Protein 8BRS (pdb70)

Sequence (719 aa):
QKKVENVTIIRDSYGVPHLYAKNKKDLYKAYGYVMAQQDRLFQLEMFRRGNEGTVSEIFGEEYVTKDEQSRRDGYSDQEIQTMLNGLDRRETKQLIEQFAEGITAYVNEAVKAPDQKLSKEFHDYGFLPRKWKATDVVRLYMVSMTYFMDNHQELKNAEILARLERTYGKEKAVKMFDDLVWKNDLEAPTSIQPDDQSNAMIIGAKKSKSGNALLFSGPQVGFVAPGFLLYEVGLHSPGFDMEGSSGFIGYPFIMFGANQHLALTATAGYYGNVTDIFEEKLNPANSTQYFYKGKWRNMEKRTETFIVRGKSKKIEETFFHTVHGPVISLDAAANVAYSKSWSFRGTEAKKSIQAYMKANWAKKNVVKEFQQAASEFTMSLNWYYADKKGNIAYYHVGKYPIRSNQIDDRFPTPGTGEYEWKGFQSFAKNPQAINPKKGYVVNWNNKPSSKYWRNGEYSIVWGKDNRVQQFINGIEARGKVDLKDLNEINYTASFAQLRTHYFKPLLIKTLEKYQSENKEYAYLVEQLRKWNNLKEDKNHDGYYDAGVAAFFDEEWWNNTHDKLFNDSLGIVSDLTREITDHRMGATLAYKVLSGEPTNYQWKSAAAAELIILESTDEALAKLHKEKGEEADKWRRAPIKTMMTFGAKSLIAIPHGYGSKTEIIEMNRGSENHYIEMTPKQPEGFNNVTPPGQIGFIHKDGTLSEHYEDQLSLYANWKFKPFLFDKKDVKRA

B-factor: mean 25.04, std 12.39, range [11.01, 102.49]

Secondary structure (DSSP, 8-state):
-EEETTEEEEE-TT--EEEE-SSHHHHHHHHHHHHHHHHHHHHHHHHHHHHT-THHHH-GGGHHHHHHHHHHS--HHHHHHHHHTS-HHHHHHHHHHHHHHHHHHHHHHHSHHHHS-HHHHHHT--PPP--HHHHHHHHHHHHGGGT---HHHHHHHHHHHHHHHH-HHHHHHHHHHHS-S--TTS-BSS-GGG-/-EEEEE-GGGBTTSS-EEEEE-----BSS-SEEEEEEEETTEEEEEEEETT-SS-SEEEESSEEEEEEE---S-EEEEEEEEETTEEEEEEETTEEEEPEEEEEEEEEE--EEEEEEEEEEETTEEEEEEEGGGTEEEEEEETTTT-HHHHHHHHHHHHH--SHHHHHHHHHH--S-EEEEEEETTS-EEEEEES--B---TTS-TTSPEE-SSTT----B--GGGS-EEES-TTSEEEESS-BSSTT---GGGGGGSSSS-TTHHHHHHHHT-SSB-HHHHHHHHHHHHHB-TTHHHHHHHHHHHHHTTTTT-HHHHHHHHHHHH--SB---TT-SSB-S-THHHHHHHHHHHHHHHHHHHHHGGGHHHHHHHHTBTTB-HHHHHHHHT---SS----HHHHHHHHHHHHHHHHHHHHHHT-SSGGGGPPBPPEE--BSB-TTSSB-S------EE--SS-SSEEEEEE-SSSEEEEEE-SS-S---B-TTSPBPTTSSTTHHHHHTT--EE---SHHHHHH-

InterPro domains:
  IPR002692 Penicillin/GL-7-ACA/AHL/aculeacin-A acylase [PF01804] (32-792)
  IPR002692 Penicillin/GL-7-ACA/AHL/aculeacin-A acylase [PTHR34218] (14-794)
  IPR014395 Penicillin/GL-7-ACA/AHL acylase [PIRSF001227] (22-800)
  IPR023343 Penicillin amidase type, domain 1 [G3DSA:1.10.439.10] (28-175)
  IPR029055 Nucleophile aminohydrolases, N-terminal [G3DSA:3.60.20.10] (268-782)
  IPR029055 Nucleophile aminohydrolases, N-terminal [SSF56235] (32-798)
  IPR043146 Penicillin amidase type, N-terminal domain, B-knob [G3DSA:2.30.120.10] (340-416)
  IPR043147 Penicillin amidase type, A-knob [G3DSA:1.10.1400.10] (561-705)

Organism: NCBI:txid1679168

Radius of gyration: 26.46 Å; Cα contacts (8 Å, |Δi|>4): 1588; chains: 2; bounding box: 67×67×78 Å

Solvent-accessible surface area: 27872 Å² total; per-residue (Å²): 149,57,78,52,98,81,3,37,9,10,75,13,76,56,2,2,0,2,0,31,13,155,65,48,90,32,0,0,68,5,2,0,22,0,1,0,57,5,7,12,7,2,0,0,0,0,3,27,3,20,35,1,23,0,1,48,8,44,8,139,129,16,16,105,57,1,30,76,22,38,39,10,17,23,58,66,125,90,0,58,85,16,0,86,46,14,79,191,82,3,54,52,0,0,69,34,0,3,81,0,0,14,34,14,3,43,48,0,65,170,37,48,76,113,70,2,9,53,3,3,52,76,57,62,29,117,10,79,122,12,98,9,4,0,0,0,14,0,0,8,23,0,1,18,120,24,8,38,44,56,6,3,35,80,0,32,80,0,49,57,42,0,78,184,77,58,32,149,146,63,0,62,104,0,2,38,10,1,0,33,125,43,9,95,96,7,21,42,2,2,45,76,103,27,101,14,0,0,0,0,0,6,37,183,30,1,115,65,38,25,0,1,0,0,0,0,3,44,3,38,48,4,0,8,3,2,3,2,13,0,0,0,10,8,94,75,6,40,0,8,1,0,2,10,1,0,1,0,0,0,3,2,0,0,4,77,59,0,0,3,2,4,3,7,0,45,11,9,1,2,5,1,3,67,0,37,16,23,112,97,57,79,54,37,9,74,33,119,61,132,102,91,110,21,134,161,73,94,35,71,1,78,9,86,90,131,79,55,78,67,73,73,58,15,58,47,12,83,18,8,0,14,21,43,127,55,79,104,55,72,15,0,32,0,2,11,14,5,0,69,30,34,1,0,80,0,0,13,0,2,0,57,0,1,58,3,117,52,27,173,70,0,56,91,0,0,30,40,1,3,0,1,8,0,2,0,0,0,7,58,180,15,37,2,0,0,0,0,0,4,68,7,10,73,58,23,150,134,36,56,26,10,32,18,7,49,0,33,8,114,54,29,53,154,44,88,30,60,31,75,114,1,4,22,3,83,73,6,101,80,16,25,0,7,0,0,2,1,3,0,15,73,142,38,85,3,1,4,51,5,14,3,6,2,26,11,5,14,0,30,16,0,29,58,11,0,120,86,70,55,115,0,37,16,133,18,0,30,81,2,1,58,50,0,5,15,13,22,29,20,3,58,54,0,18,74,17,0,8,100,2,0,65,115,87,66,120,163,44,141,72,13,28,62,0,11,87,21,0,142,150,13,84,43,15,34,7,14,131,96,135,68,26,104,10,33,26,4,3,2,14,0,0,29,76,0,10,70,33,0,5,46,49,1,6,79,107,14,2,30,97,0,36,95,20,1,101,73,11,5,47,10,142,4,10,1,8,10,0,19,41,8,11,34,58,46,124,27,76,46,133,19,53,72,78,70,33,2,27,120,17,3,27,89,0,0,66,76,3,5,60,121,11,52,182,110,100,19,110,87,2,96,109,1,80,31,90,41,95,59,36,49,2,24,34,101,10,40,7,44,0,14,0,5,82,8,17,194,64,116,14,26,90,10,49,1,0,3,0,0,0,0,0,36,1,20,103,136,19,2,73,20,54,1,0,7,5,1,5,4,29,5,44,9,36,94,105,31,85,91,26,147,28,8,55,52,0,7,78,27,2,22,64,42,125,40,10,89,18,24,23,35,84,135,59,1,97,200,36

Nearest PDB structures (foldseek):
  8brs-assembly1_A  TM=1.005E+00  e=9.031E-30  Bacillus sp. FJAT-27231
  8brt-assembly1_A  TM=1.005E+00  e=3.861E-29  Bacillus sp. FJAT-27231
  6nvy-assembly2_C  TM=9.938E-01  e=2.361E-24  Bacillus thermotolerans
  6nvw-assembly1_A  TM=9.749E-01  e=5.533E-24  Priestia megaterium
  1pnk-assembly1_A  TM=9.391E-01  e=2.654E-15  Escherichia coli

Foldseek 3Di:
DDQDPNWDWDQDPVRDTDIHHPDLLVVLLQVLQSCLQVQVVVLQCLLCQLCLNNCVQVNDVCNVSSVVSVVPHDDLVVLVVVLVPDPPVVSSSLQSSLNSNQVLLVVCVVPVVPRPDPSCVVSPHGGDRGGSSSVVSSVCSPPVVVVDDDVVVVLVVQLVVCCVPPNNVVSVVVSCVVDNPDDPPPDDPDDPVVD/DKKKWFFLQQAPVSFIKIKEFEAFDFAFVGQKFWDWDDDVLATWTAIDGPPAPFHAATDIFWKGKHKYFQLAAFKAKAKFQADPVDLQWTAAPHDTDGWDKDKDWDWDVPVIDIDIDMWTADPQATFDDDPVVRNITMGMHGQCVPPVVQQSVLRVQCSSDRDDVSNVVSQQRHAHFMKMWMGTLVRKIKIWGGHFAFAWDPPDQLLDHHHRNYPIDTDGTDGSVPTQMDMCDPVRMDIDDNEHRDDPRDHHNRCLQHAPQFLSVLVVVQSVVDGRDALVSVLVSQQCSFFAPSCCPLVLVLLLVLLVVCCVPPVLSVVLNVLSVPDPRGQDDPVPPQWGQRLSVLLVVQLVVQLLCLQPCVPCVVVCVPPVCRCVPPGGRRVSSCQQVVHDDPDNSDDVVRSSVSSVVSNVVSCVVCCVPFRSDSRSNTGGFDWDFNAQATPVGDGDAGGDDDIAGRTPTGQKMWMWTRHNRGIWGWIAHPQFNDNDADPVGRDDPRRGVRVVCVRVVHTGIDDGDVVRVVVD

Structure (mmCIF, N/CA/C/O backbone):
data_8BRS
#
_entry.id   8BRS
#
_cell.length_a   61.322
_cell.length_b   101.627
_cell.length_c   139.435
_cell.angle_alpha   90.00
_cell.angle_beta   90.00
_cell.angle_gamma   90.00
#
_symmetry.space_group_name_H-M   'P 21 21 21'
#
loop_
_entity.id
_entity.type
_entity.pdbx_description
1 polymer 'Penicillin G acylase'
2 polymer 'Penicillin G acylase'
3 non-polymer '4-(2-HYDROXYETHYL)-1-PIPERAZINE ETHANESULFONIC ACID'
4 non-polymer (R,R)-2,3-BUTANEDIOL
5 non-polymer 'CALCIUM ION'
6 water water
#
loop_
_atom_site.group_PDB
_atom_site.id
_atom_site.type_symbol
_atom_site.label_atom_id
_atom_site.label_alt_id
_atom_site.label_comp_id
_atom_site.label_asym_id
_atom_site.label_entity_id
_atom_site.label_seq_id
_atom_site.pdbx_PDB_ins_code
_atom_site.Cartn_x
_atom_site.Cartn_y
_atom_site.Cartn_z
_atom_site.occupancy
_atom_site.B_iso_or_equiv
_atom_site.auth_seq_id
_atom_site.auth_comp_id
_atom_site.auth_asym_id
_atom_site.auth_atom_id
_atom_site.pdbx_PDB_model_num
ATOM 1 N N . GLN A 1 3 ? 19.817 1.859 46.852 1.00 45.92 3 GLN A N 1
ATOM 2 C CA . GLN A 1 3 ? 20.088 0.488 47.273 1.00 51.00 3 GLN A CA 1
ATOM 3 C C . GLN A 1 3 ? 19.709 0.258 48.740 1.00 60.89 3 GLN A C 1
ATOM 4 O O . GLN A 1 3 ? 19.937 1.114 49.598 1.00 59.47 3 GLN A O 1
ATOM 17 N N . LYS A 1 4 ? 19.125 -0.907 49.015 1.00 54.00 4 LYS A N 1
ATOM 18 C CA . LYS A 1 4 ? 18.712 -1.275 50.362 1.00 57.82 4 LYS A CA 1
ATOM 19 C C . LYS A 1 4 ? 18.641 -2.793 50.439 1.00 57.32 4 LYS A C 1
ATOM 20 O O . LYS A 1 4 ? 18.217 -3.443 49.484 1.00 40.06 4 LYS A O 1
ATOM 24 N N . LYS A 1 5 ? 19.059 -3.355 51.571 1.00 61.67 5 LYS A N 1
ATOM 25 C CA . LYS A 1 5 ? 19.028 -4.802 51.782 1.00 65.54 5 LYS A CA 1
ATOM 26 C C . LYS A 1 5 ? 17.786 -5.145 52.603 1.00 69.28 5 LYS A C 1
ATOM 27 O O . LYS A 1 5 ? 17.756 -4.933 53.818 1.00 71.11 5 LYS A O 1
ATOM 31 N N . VAL A 1 6 ? 16.761 -5.674 51.937 1.00 63.24 6 VAL A N 1
ATOM 32 C CA . VAL A 1 6 ? 15.556 -6.159 52.607 1.00 61.99 6 VAL A CA 1
ATOM 33 C C . VAL A 1 6 ? 15.765 -7.637 52.920 1.00 60.87 6 VAL A C 1
ATOM 34 O O . VAL A 1 6 ? 15.771 -8.478 52.016 1.00 48.71 6 VAL A O 1
ATOM 47 N N . GLU A 1 7 ? 15.916 -7.960 54.204 1.00 62.35 7 GLU A N 1
ATOM 48 C CA . GLU A 1 7 ? 16.326 -9.300 54.633 1.00 59.11 7 GLU A CA 1
ATOM 49 C C . GLU A 1 7 ? 17.703 -9.545 54.027 1.00 63.44 7 GLU A C 1
ATOM 50 O O . GLU A 1 7 ? 18.619 -8.742 54.283 1.00 62.64 7 GLU A O 1
ATOM 54 N N . ASN A 1 8 ? 17.901 -10.588 53.222 1.00 41.23 8 ASN A N 1
ATOM 55 C CA . ASN A 1 8 ? 19.184 -10.859 52.588 1.00 45.71 8 ASN A CA 1
ATOM 56 C C . ASN A 1 8 ? 19.133 -10.673 51.070 1.00 34.15 8 ASN A C 1
ATOM 57 O O . ASN A 1 8 ? 19.931 -11.269 50.343 1.00 32.55 8 ASN A O 1
ATOM 68 N N . VAL A 1 9 ? 18.208 -9.850 50.577 1.00 26.15 9 VAL A N 1
ATOM 69 C CA . VAL A 1 9 ? 18.130 -9.490 49.164 1.00 24.24 9 VAL A CA 1
ATOM 70 C C . VAL A 1 9 ? 18.436 -8.009 49.039 1.00 25.89 9 VAL A C 1
ATOM 71 O O . VAL A 1 9 ? 17.850 -7.185 49.753 1.00 29.82 9 VAL A O 1
ATOM 84 N N . THR A 1 10 ? 19.359 -7.670 48.149 1.00 22.11 10 THR A N 1
ATOM 85 C CA . THR A 1 10 ? 19.650 -6.279 47.845 1.00 22.26 10 THR A CA 1
ATOM 86 C C . THR A 1 10 ? 18.687 -5.792 46.766 1.00 21.05 10 THR A C 1
ATOM 87 O O . THR A 1 10 ? 18.512 -6.447 45.732 1.00 21.96 10 THR A O 1
ATOM 98 N N . ILE A 1 11 ? 18.032 -4.667 47.025 1.00 21.28 11 ILE A N 1
ATOM 99 C CA . ILE A 1 11 ? 17.060 -4.071 46.118 1.00 20.01 11 ILE A CA 1
ATOM 100 C C . ILE A 1 11 ? 17.621 -2.734 45.676 1.00 19.84 11 ILE A C 1
ATOM 101 O O . ILE A 1 11 ? 17.843 -1.847 46.511 1.00 22.64 11 ILE A O 1
ATOM 117 N N . ILE A 1 12 ? 17.883 -2.598 44.384 1.00 19.04 12 ILE A N 1
ATOM 118 C CA . ILE A 1 12 ? 18.314 -1.341 43.788 1.00 19.70 12 ILE A CA 1
ATOM 119 C C . ILE A 1 12 ? 17.132 -0.770 43.023 1.00 17.87 12 ILE A C 1
ATOM 120 O O . ILE A 1 12 ? 16.659 -1.384 42.058 1.00 18.73 12 ILE A O 1
ATOM 136 N N . ARG A 1 13 ? 16.659 0.400 43.430 1.00 18.52 13 ARG A N 1
ATOM 137 C CA . ARG A 1 13 ? 15.601 1.129 42.732 1.00 18.63 13 ARG A CA 1
ATOM 138 C C . ARG A 1 13 ? 16.256 2.139 41.802 1.00 18.69 13 ARG A C 1
ATOM 139 O O . ARG A 1 13 ? 17.051 2.967 42.261 1.00 20.15 13 ARG A O 1
ATOM 160 N N . ASP A 1 14 ? 15.999 2.036 40.505 1.00 18.71 14 ASP A N 1
ATOM 161 C CA . ASP A 1 14 ? 16.602 2.942 39.531 1.00 18.38 14 ASP A CA 1
ATOM 162 C C . ASP A 1 14 ? 15.837 4.263 39.492 1.00 17.31 14 ASP A C 1
ATOM 163 O O . ASP A 1 14 ? 14.927 4.517 40.290 1.00 17.83 14 ASP A O 1
ATOM 172 N N . SER A 1 15 ? 16.243 5.145 38.581 1.00 18.31 15 SER A N 1
ATOM 173 C CA . SER A 1 15 ? 15.691 6.496 38.574 1.00 18.85 15 SER A CA 1
ATOM 174 C C . SER A 1 15 ? 14.239 6.549 38.123 1.00 19.35 15 SER A C 1
ATOM 175 O O . SER A 1 15 ? 13.618 7.610 38.234 1.00 20.58 15 SER A O 1
ATOM 183 N N . TYR A 1 16 ? 13.696 5.455 37.597 1.00 16.64 16 TYR A N 1
ATOM 184 C CA . TYR A 1 16 ? 12.275 5.340 37.304 1.00 15.56 16 TYR A CA 1
ATOM 185 C C . TYR A 1 16 ? 11.537 4.564 38.382 1.00 15.64 16 TYR A C 1
ATOM 186 O O . TYR A 1 16 ? 10.335 4.313 38.260 1.00 15.62 16 TYR A O 1
ATOM 204 N N . GLY A 1 17 ? 12.218 4.205 39.453 1.00 15.88 17 GLY A N 1
ATOM 205 C CA . GLY A 1 17 ? 11.633 3.440 40.526 1.00 16.64 17 GLY A CA 1
ATOM 206 C C . GLY A 1 17 ? 11.580 1.947 40.304 1.00 15.43 17 GLY A C 1
ATOM 207 O O . GLY A 1 17 ? 10.986 1.234 41.128 1.00 16.32 17 GLY A O 1
ATOM 211 N N . VAL A 1 18 ? 12.133 1.450 39.210 1.00 14.86 18 VAL A N 1
ATOM 212 C CA . VAL A 1 18 ? 12.059 0.010 38.943 1.00 15.13 18 VAL A CA 1
ATOM 213 C C . VAL A 1 18 ? 12.964 -0.728 39.918 1.00 14.56 18 VAL A C 1
ATOM 214 O O . VAL A 1 18 ? 14.141 -0.347 40.071 1.00 15.82 18 VAL A O 1
ATOM 227 N N . PRO A 1 19 ? 12.479 -1.764 40.590 1.00 14.50 19 PRO A N 1
ATOM 228 C CA . PRO A 1 19 ? 13.315 -2.508 41.532 1.00 15.78 19 PRO A CA 1
ATOM 229 C C . PRO A 1 19 ? 14.087 -3.618 40.845 1.00 14.97 19 PRO A C 1
ATOM 230 O O . PRO A 1 19 ? 13.522 -4.381 40.052 1.00 16.48 19 PRO A O 1
ATOM 241 N N . HIS A 1 20 ? 15.372 -3.714 41.140 1.00 15.33 20 HIS A N 1
ATOM 242 C CA . HIS A 1 20 ? 16.264 -4.745 40.626 1.00 15.30 20 HIS A CA 1
ATOM 243 C C . HIS A 1 20 ? 16.742 -5.531 41.832 1.00 15.42 20 HIS A C 1
ATOM 244 O O . HIS A 1 20 ? 17.331 -4.953 42.750 1.00 17.06 20 HIS A O 1
ATOM 259 N N . LEU A 1 21 ? 16.440 -6.827 41.859 1.00 15.79 21 LEU A N 1
ATOM 260 C CA . LEU A 1 21 ? 16.614 -7.667 43.038 1.00 16.02 21 LEU A CA 1
ATOM 261 C C . LEU A 1 21 ? 17.802 -8.592 42.867 1.00 17.40 21 LEU A C 1
ATOM 262 O O . LEU A 1 21 ? 17.879 -9.307 41.863 1.00 18.84 21 LEU A O 1
ATOM 278 N N . TYR A 1 22 ? 18.687 -8.597 43.860 1.00 17.34 22 TYR A N 1
ATOM 279 C CA . TYR A 1 22 ? 19.904 -9.400 43.851 1.00 19.09 22 TYR A CA 1
ATOM 280 C C . TYR A 1 22 ? 19.870 -10.331 45.055 1.00 19.85 22 TYR A C 1
ATOM 281 O O . TYR A 1 22 ? 19.987 -9.874 46.197 1.00 20.13 22 TYR A O 1
ATOM 299 N N . ALA A 1 23 ? 19.669 -11.621 44.801 1.00 19.04 23 ALA A N 1
ATOM 300 C CA . ALA A 1 23 ? 19.463 -12.614 45.839 1.00 20.12 23 ALA A CA 1
ATOM 301 C C . ALA A 1 23 ? 20.472 -13.748 45.688 1.00 21.33 23 ALA A C 1
ATOM 302 O O . ALA A 1 23 ? 21.027 -13.983 44.611 1.00 22.99 23 ALA A O 1
ATOM 309 N N . LYS A 1 24 ? 20.650 -14.495 46.773 1.00 22.09 24 LYS A N 1
ATOM 310 C CA . LYS A 1 24 ? 21.566 -15.629 46.793 1.00 21.79 24 LYS A CA 1
ATOM 311 C C . LYS A 1 24 ? 20.903 -16.923 46.357 1.00 22.04 24 LYS A C 1
ATOM 312 O O . LYS A 1 24 ? 21.606 -17.899 46.073 1.00 24.74 24 LYS A O 1
ATOM 331 N N . ASN A 1 25 ? 19.578 -16.954 46.287 1.00 21.30 25 ASN A N 1
ATOM 332 C CA . ASN A 1 25 ? 18.856 -18.152 45.898 1.00 20.75 25 ASN A CA 1
ATOM 333 C C . ASN A 1 25 ? 17.457 -17.728 45.474 1.00 21.23 25 ASN A C 1
ATOM 334 O O . ASN A 1 25 ? 17.037 -16.588 45.694 1.00 20.65 25 ASN A O 1
ATOM 345 N N . LYS A 1 26 ? 16.737 -18.660 44.852 1.00 18.53 26 LYS A N 1
ATOM 346 C CA . LYS A 1 26 ? 15.418 -18.326 44.325 1.00 18.21 26 LYS A CA 1
ATOM 347 C C . LYS A 1 26 ? 14.387 -18.135 45.433 1.00 18.54 26 LYS A C 1
ATOM 348 O O . LYS A 1 26 ? 13.496 -17.298 45.283 1.00 17.55 26 LYS A O 1
ATOM 367 N N . LYS A 1 27 ? 14.459 -18.885 46.531 1.00 18.76 27 LYS A N 1
ATOM 368 C CA . LYS A 1 27 ? 13.469 -18.689 47.584 1.00 18.90 27 LYS A CA 1
ATOM 369 C C . LYS A 1 27 ? 13.479 -17.251 48.081 1.00 19.05 27 LYS A C 1
ATOM 370 O O . LYS A 1 27 ? 12.419 -16.625 48.229 1.00 20.58 27 LYS A O 1
ATOM 389 N N . ASP A 1 28 ? 14.670 -16.698 48.324 1.00 18.64 28 ASP A N 1
ATOM 390 C CA . ASP A 1 28 ? 14.774 -15.310 48.759 1.00 18.46 28 ASP A CA 1
ATOM 391 C C . ASP A 1 28 ? 14.333 -14.356 47.658 1.00 18.12 28 ASP A C 1
ATOM 392 O O . ASP A 1 28 ? 13.688 -13.335 47.931 1.00 18.95 28 ASP A O 1
ATOM 401 N N . LEU A 1 29 ? 14.692 -14.664 46.417 1.00 17.50 29 LEU A N 1
ATOM 402 C CA . LEU A 1 29 ? 14.354 -13.794 45.297 1.00 17.40 29 LEU A CA 1
ATOM 403 C C . LEU A 1 29 ? 12.847 -13.621 45.156 1.00 16.49 29 LEU A C 1
ATOM 404 O O . LEU A 1 29 ? 12.347 -12.500 45.009 1.00 16.41 29 LEU A O 1
ATOM 420 N N . TYR A 1 30 ? 12.105 -14.734 45.180 1.00 16.15 30 TYR A N 1
ATOM 421 C CA . TYR A 1 30 ? 10.672 -14.676 44.919 1.00 15.12 30 TYR A CA 1
ATOM 422 C C . TYR A 1 30 ? 9.918 -14.041 46.077 1.00 15.88 30 TYR A C 1
ATOM 423 O O . TYR A 1 30 ? 8.883 -13.397 45.852 1.00 15.89 30 TYR A O 1
ATOM 441 N N . LYS A 1 31 ? 10.404 -14.191 47.310 1.00 16.53 31 LYS A N 1
ATOM 442 C CA . LYS A 1 31 ? 9.818 -13.434 48.403 1.00 16.19 31 LYS A CA 1
ATOM 443 C C . LYS A 1 31 ? 10.018 -11.932 48.199 1.00 15.96 31 LYS A C 1
ATOM 444 O O . LYS A 1 31 ? 9.075 -11.146 48.364 1.00 16.64 31 LYS A O 1
ATOM 463 N N . ALA A 1 32 ? 11.228 -11.510 47.807 1.00 16.08 32 ALA A N 1
ATOM 464 C CA . ALA A 1 32 ? 11.466 -10.092 47.548 1.00 15.91 32 ALA A CA 1
ATOM 465 C C . ALA A 1 32 ? 10.608 -9.586 46.400 1.00 14.68 32 ALA A C 1
ATOM 466 O O . ALA A 1 32 ? 10.196 -8.420 46.414 1.00 16.16 32 ALA A O 1
ATOM 473 N N . TYR A 1 33 ? 10.392 -10.419 45.386 1.00 14.75 33 TYR A N 1
ATOM 474 C CA . TYR A 1 33 ? 9.572 -10.047 44.238 1.00 14.27 33 TYR A CA 1
ATOM 475 C C . TYR A 1 33 ? 8.151 -9.711 44.673 1.00 14.26 33 TYR A C 1
ATOM 476 O O . TYR A 1 33 ? 7.603 -8.669 44.293 1.00 14.82 33 TYR A O 1
ATOM 494 N N . GLY A 1 34 ? 7.555 -10.557 45.511 1.00 14.86 34 GLY A N 1
ATOM 495 C CA . GLY A 1 34 ? 6.225 -10.250 46.011 1.00 15.64 34 GLY A CA 1
ATOM 496 C C . GLY A 1 34 ? 6.206 -9.015 46.893 1.00 14.50 34 GLY A C 1
ATOM 497 O O . GLY A 1 34 ? 5.265 -8.208 46.827 1.00 15.24 34 GLY A O 1
ATOM 501 N N . TYR A 1 35 ? 7.267 -8.826 47.695 1.00 15.18 35 TYR A N 1
ATOM 502 C CA . TYR A 1 35 ? 7.351 -7.678 48.590 1.00 15.62 35 TYR A CA 1
ATOM 503 C C . TYR A 1 35 ? 7.391 -6.359 47.823 1.00 15.84 35 TYR A C 1
ATOM 504 O O . TYR A 1 35 ? 6.647 -5.424 48.157 1.00 15.80 35 TYR A O 1
ATOM 522 N N . VAL A 1 36 ? 8.264 -6.244 46.816 1.00 14.85 36 VAL A N 1
ATOM 523 C CA . VAL A 1 36 ? 8.360 -4.977 46.100 1.00 14.99 36 VAL A CA 1
ATOM 524 C C . VAL A 1 36 ? 7.090 -4.707 45.315 1.00 15.62 36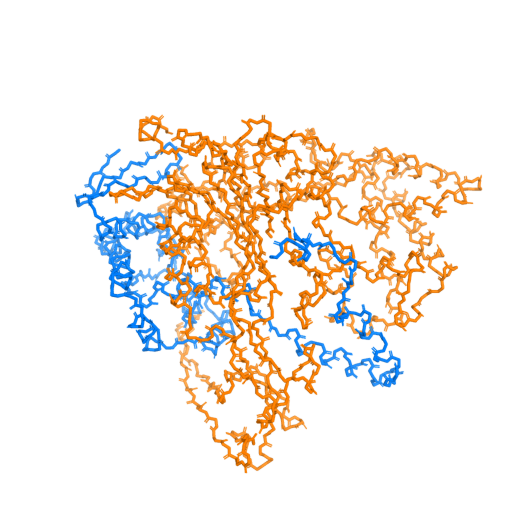 VAL A C 1
ATOM 525 O O . VAL A 1 36 ? 6.673 -3.550 45.176 1.00 15.23 36 VAL A O 1
ATOM 538 N N . MET A 1 37 ? 6.459 -5.754 44.791 1.00 14.25 37 MET A N 1
ATOM 539 C CA . MET A 1 37 ? 5.225 -5.560 44.045 1.00 14.52 37 MET A CA 1
ATOM 540 C C . MET A 1 37 ? 4.132 -5.033 44.980 1.00 14.42 37 MET A C 1
ATOM 541 O O . MET A 1 37 ? 3.360 -4.142 44.610 1.00 14.80 37 MET A O 1
ATOM 555 N N . ALA A 1 38 ? 4.088 -5.538 46.212 1.00 14.37 38 ALA A N 1
ATOM 556 C CA . ALA A 1 38 ? 3.127 -5.040 47.189 1.00 14.59 38 ALA A CA 1
ATOM 557 C C . ALA A 1 38 ? 3.455 -3.624 47.641 1.00 14.68 38 ALA A C 1
ATOM 558 O O . ALA A 1 38 ? 2.545 -2.804 47.822 1.00 15.66 38 ALA A O 1
ATOM 565 N N A GLN A 1 39 ? 4.742 -3.325 47.863 0.59 15.41 39 GLN A N 1
ATOM 566 N N B GLN A 1 39 ? 4.740 -3.310 47.817 0.41 15.09 39 GLN A N 1
ATOM 567 C CA A GLN A 1 39 ? 5.123 -1.953 48.189 0.59 15.70 39 GLN A CA 1
ATOM 568 C CA B GLN A 1 39 ? 5.116 -1.953 48.202 0.41 15.81 39 GLN A CA 1
ATOM 569 C C A GLN A 1 39 ? 4.540 -0.993 47.165 0.59 15.09 39 GLN A C 1
ATOM 570 C C B GLN A 1 39 ? 4.673 -0.945 47.149 0.41 15.38 39 GLN A C 1
ATOM 571 O O A GLN A 1 39 ? 4.011 0.069 47.513 0.59 15.92 39 GLN A O 1
ATOM 572 O O B GLN A 1 39 ? 4.364 0.206 47.477 0.41 18.50 39 GLN A O 1
ATOM 599 N N . ASP A 1 40 ? 4.622 -1.362 45.893 1.00 14.78 40 ASP A N 1
ATOM 600 C CA . ASP A 1 40 ? 4.299 -0.473 44.796 1.00 15.36 40 ASP A CA 1
ATOM 601 C C . ASP A 1 40 ? 2.822 -0.474 44.449 1.00 14.23 40 ASP A C 1
ATOM 602 O O . ASP A 1 40 ? 2.329 0.536 43.926 1.00 15.22 40 ASP A O 1
ATOM 612 N N . ARG A 1 41 ? 2.118 -1.595 44.684 1.00 14.40 41 ARG A N 1
ATOM 613 C CA . ARG A 1 41 ? 0.821 -1.846 44.059 1.00 13.62 41 ARG A CA 1
ATOM 614 C C . ARG A 1 41 ? -0.188 -2.550 44.974 1.00 13.18 41 ARG A C 1
ATOM 615 O O . ARG A 1 41 ? -1.101 -3.224 44.482 1.00 13.34 41 ARG A O 1
ATOM 636 N N . LEU A 1 42 ? -0.102 -2.389 46.297 1.00 14.86 42 LEU A N 1
ATOM 637 C CA . LEU A 1 42 ? -0.923 -3.229 47.167 1.00 14.00 42 LEU A CA 1
ATOM 638 C C . LEU A 1 42 ? -2.421 -3.085 46.905 1.00 14.28 42 LEU A C 1
ATOM 639 O O . LEU A 1 42 ? -3.137 -4.089 46.867 1.00 14.04 42 LEU A O 1
ATOM 655 N N . PHE A 1 43 ? -2.941 -1.852 46.784 1.00 14.63 43 PHE A N 1
ATOM 656 C CA . PHE A 1 43 ? -4.380 -1.709 46.570 1.00 14.72 43 PHE A CA 1
ATOM 657 C C . PHE A 1 43 ? -4.815 -2.374 45.271 1.00 14.50 43 PHE A C 1
ATOM 658 O O . PHE A 1 43 ? -5.868 -3.006 45.207 1.00 13.51 43 PHE A O 1
ATOM 675 N N . GLN A 1 44 ? -4.024 -2.210 44.217 1.00 13.37 44 GLN A N 1
ATOM 676 C CA . GLN A 1 44 ? -4.313 -2.867 42.947 1.00 13.07 44 GLN A CA 1
ATOM 677 C C . GLN A 1 44 ? -4.340 -4.388 43.102 1.00 13.15 44 GLN A C 1
ATOM 678 O O . GLN A 1 44 ? -5.232 -5.057 42.579 1.00 13.26 44 GLN A O 1
ATOM 692 N N . LEU A 1 45 ? -3.351 -4.946 43.799 1.00 13.44 45 LEU A N 1
ATOM 693 C CA . LEU A 1 45 ? -3.333 -6.394 44.030 1.00 13.36 45 LEU A CA 1
ATOM 694 C C . LEU A 1 45 ? -4.578 -6.843 44.782 1.00 13.80 45 LEU A C 1
ATOM 695 O O . LEU A 1 45 ? -5.205 -7.844 44.434 1.00 13.82 45 LEU A O 1
ATOM 711 N N . GLU A 1 46 ? -4.939 -6.111 45.827 1.00 14.15 46 GLU A N 1
ATOM 712 C CA . GLU A 1 46 ? -6.125 -6.433 46.613 1.00 14.39 46 GLU A CA 1
ATOM 713 C C . GLU A 1 46 ? -7.372 -6.437 45.739 1.00 13.85 46 GLU A C 1
ATOM 714 O O . GLU A 1 46 ? -8.205 -7.352 45.813 1.00 14.56 46 GLU A O 1
ATOM 726 N N . MET A 1 47 ? -7.501 -5.426 44.876 1.00 14.23 47 MET A N 1
ATOM 727 C CA . MET A 1 47 ? -8.719 -5.339 44.083 1.00 13.57 47 MET A CA 1
ATOM 728 C C . MET A 1 47 ? -8.750 -6.404 42.988 1.00 13.96 47 MET A C 1
ATOM 729 O O . MET A 1 47 ? -9.820 -6.945 42.688 1.00 14.70 47 MET A O 1
ATOM 743 N N . PHE A 1 48 ? -7.609 -6.716 42.367 1.00 13.72 48 PHE A N 1
ATOM 744 C CA . PHE A 1 48 ? -7.571 -7.793 41.380 1.00 14.00 48 PHE A CA 1
ATOM 745 C C . PHE A 1 48 ? -7.956 -9.122 42.021 1.00 14.68 48 PHE A C 1
ATOM 746 O O . PHE A 1 48 ? -8.695 -9.914 41.429 1.00 14.82 48 PHE A O 1
ATOM 763 N N . ARG A 1 49 ? -7.491 -9.374 43.248 1.00 14.42 49 ARG A N 1
ATOM 764 C CA . ARG A 1 49 ? -7.884 -10.596 43.941 1.00 15.29 49 ARG A CA 1
ATOM 765 C C . ARG A 1 49 ? -9.384 -10.606 44.204 1.00 15.22 49 ARG A C 1
ATOM 766 O O . ARG A 1 49 ? -10.051 -11.633 44.001 1.00 15.93 49 ARG A O 1
ATOM 787 N N . ARG A 1 50 ? -9.930 -9.481 44.683 1.00 15.13 50 ARG A N 1
ATOM 788 C CA . ARG A 1 50 ? -11.372 -9.398 44.915 1.00 15.61 50 ARG A CA 1
ATOM 789 C C . ARG A 1 50 ? -12.145 -9.615 43.625 1.00 15.86 50 ARG A C 1
ATOM 790 O O . ARG A 1 50 ? -13.229 -10.205 43.636 1.00 16.60 50 ARG A O 1
ATOM 811 N N . GLY A 1 51 ? -11.621 -9.141 42.501 1.00 15.99 51 GLY A N 1
ATOM 812 C CA . GLY A 1 51 ? -12.256 -9.428 41.229 1.00 15.86 51 GLY A CA 1
ATOM 813 C C . GLY A 1 51 ? -12.416 -10.917 41.001 1.00 15.88 51 GLY A C 1
ATOM 814 O O . GLY A 1 51 ? -13.506 -11.392 40.679 1.00 17.98 51 GLY A O 1
ATOM 818 N N . ASN A 1 52 ? -11.350 -11.689 41.216 1.00 15.49 52 ASN A N 1
ATOM 819 C CA . ASN A 1 52 ? -11.432 -13.131 40.987 1.00 16.05 52 ASN A CA 1
ATOM 820 C C . ASN A 1 52 ? -12.321 -13.824 42.013 1.00 17.38 52 ASN A C 1
ATOM 821 O O . ASN A 1 52 ? -13.039 -14.772 41.666 1.00 18.73 52 ASN A O 1
ATOM 832 N N . GLU A 1 53 ? -12.295 -13.363 43.261 1.00 16.28 53 GLU A N 1
ATOM 833 C CA . GLU A 1 53 ? -13.078 -13.975 44.331 1.00 18.58 53 GLU A CA 1
ATOM 834 C C . GLU A 1 53 ? -14.538 -13.577 44.275 1.00 18.53 53 GLU A C 1
ATOM 835 O O . GLU A 1 53 ? -15.362 -14.172 44.993 1.00 20.87 53 GLU A O 1
ATOM 847 N N . GLY A 1 54 ? -14.880 -12.567 43.494 1.00 17.27 54 GLY A N 1
ATOM 848 C CA . GLY A 1 54 ? -16.234 -12.050 43.477 1.00 19.21 54 GLY A CA 1
ATOM 849 C C . GLY A 1 54 ? -16.615 -11.314 44.743 1.00 18.71 54 GLY A C 1
ATOM 850 O O . GLY A 1 54 ? -17.746 -11.476 45.238 1.00 20.94 54 GLY A O 1
ATOM 854 N N . THR A 1 55 ? -15.719 -10.472 45.268 1.00 18.91 55 THR A N 1
ATOM 855 C CA . THR A 1 55 ? -15.978 -9.692 46.478 1.00 18.36 55 THR A CA 1
ATOM 856 C C . THR A 1 55 ? -15.803 -8.197 46.250 1.00 18.86 55 THR A C 1
ATOM 857 O O . THR A 1 55 ? -15.610 -7.444 47.217 1.00 21.81 55 THR A O 1
ATOM 868 N N . VAL A 1 56 ? -15.870 -7.745 44.996 1.00 18.43 56 VAL A N 1
ATOM 869 C CA . VAL A 1 56 ? -15.738 -6.322 44.701 1.00 18.22 56 VAL A CA 1
ATOM 870 C C . VAL A 1 56 ? -16.898 -5.524 45.272 1.00 20.03 56 VAL A C 1
ATOM 871 O O . VAL A 1 56 ? -16.715 -4.373 45.689 1.00 20.40 56 VAL A O 1
ATOM 884 N N . SER A 1 57 ? -18.097 -6.098 45.273 1.00 21.17 57 SER A N 1
ATOM 885 C CA . SER A 1 57 ? -19.280 -5.384 45.733 1.00 20.18 57 SER A CA 1
ATOM 886 C C . SER A 1 57 ? -19.222 -5.086 47.228 1.00 21.54 57 SER A C 1
ATOM 887 O O . SER A 1 57 ? -19.965 -4.220 47.706 1.00 23.11 57 SER A O 1
ATOM 895 N N . GLU A 1 58 ? -18.353 -5.765 47.980 1.00 21.74 58 GLU A N 1
ATOM 896 C CA . GLU A 1 58 ? -18.128 -5.393 49.376 1.00 20.61 58 GLU A CA 1
ATOM 897 C C . GLU A 1 58 ? -17.553 -3.981 49.496 1.00 21.83 58 GLU A C 1
ATOM 898 O O . GLU A 1 58 ? -17.768 -3.308 50.520 1.00 24.03 58 GLU A O 1
ATOM 910 N N . ILE A 1 59 ? -16.829 -3.525 48.475 1.00 21.27 59 ILE A N 1
ATOM 911 C CA . ILE A 1 59 ? -16.149 -2.235 48.491 1.00 22.27 59 ILE A CA 1
ATOM 912 C C . ILE A 1 59 ? -16.895 -1.195 47.672 1.00 26.99 59 ILE A C 1
ATOM 913 O O . ILE A 1 59 ? -17.013 -0.039 48.085 1.00 25.71 59 ILE A O 1
ATOM 929 N N . PHE A 1 60 ? -17.364 -1.587 46.490 1.00 25.74 60 PHE A N 1
ATOM 930 C CA . PHE A 1 60 ? -17.913 -0.661 45.511 1.00 28.05 60 PHE A CA 1
ATOM 931 C C . PHE A 1 60 ? -19.413 -0.825 45.308 1.00 24.51 60 PHE A C 1
ATOM 932 O O . PHE A 1 60 ? -19.988 -0.120 44.476 1.00 36.67 60 PHE A O 1
ATOM 949 N N . GLY A 1 61 ? -20.050 -1.716 46.035 1.00 25.30 61 GLY A N 1
ATOM 950 C CA . GLY A 1 61 ? -21.504 -1.732 46.079 1.00 30.43 61 GLY A CA 1
ATOM 951 C C . GLY A 1 61 ? -22.177 -2.520 44.971 1.00 42.84 61 GLY A C 1
ATOM 952 O O . GLY A 1 61 ? -21.567 -3.280 44.213 1.00 31.76 61 GLY A O 1
ATOM 956 N N . GLU A 1 62 ? -23.496 -2.302 44.882 1.00 35.99 62 GLU A N 1
ATOM 957 C CA . GLU A 1 62 ? -24.362 -3.164 44.083 1.00 37.82 62 GLU A CA 1
ATOM 958 C C . GLU A 1 62 ? -24.070 -3.092 42.592 1.00 31.03 62 GLU A C 1
ATOM 959 O O . GLU A 1 62 ? -24.460 -4.006 41.857 1.00 32.15 62 GLU A O 1
ATOM 971 N N . GLU A 1 63 ? -23.396 -2.042 42.124 1.00 30.33 63 GLU A N 1
ATOM 972 C CA . GLU A 1 63 ? -23.027 -1.966 40.715 1.00 30.80 63 GLU A CA 1
ATOM 973 C C . GLU A 1 63 ? -22.157 -3.145 40.271 1.00 37.04 63 GLU A C 1
ATOM 974 O O . GLU A 1 63 ? -22.095 -3.433 39.069 1.00 34.35 63 GLU A O 1
ATOM 986 N N . TYR A 1 64 ? -21.487 -3.832 41.202 1.00 29.00 64 TYR A N 1
ATOM 987 C CA . TYR A 1 64 ? -20.560 -4.916 40.876 1.00 26.13 64 TYR A CA 1
ATOM 988 C C . TYR A 1 64 ? -21.085 -6.294 41.272 1.00 27.06 64 TYR A C 1
ATOM 989 O O . TYR A 1 64 ? -20.338 -7.272 41.199 1.00 27.26 64 TYR A O 1
ATOM 1007 N N . VAL A 1 65 ? -22.362 -6.407 41.639 1.00 28.98 65 VAL A N 1
ATOM 1008 C CA . VAL A 1 65 ? -22.903 -7.689 42.086 1.00 29.54 65 VAL A CA 1
ATOM 1009 C C . VAL A 1 65 ? -22.944 -8.698 40.943 1.00 30.16 65 VAL A C 1
ATOM 1010 O O . VAL A 1 65 ? -22.563 -9.863 41.107 1.00 28.22 65 VAL A O 1
ATOM 1023 N N . THR A 1 66 ? -23.467 -8.296 39.785 1.00 28.88 66 THR A N 1
ATOM 1024 C CA . THR A 1 66 ? -23.553 -9.257 38.687 1.00 29.41 66 THR A CA 1
ATOM 1025 C C . THR A 1 66 ? -22.164 -9.670 38.210 1.00 25.53 66 THR A C 1
ATOM 1026 O O . THR A 1 66 ? -21.964 -10.817 37.797 1.00 26.87 66 THR A O 1
ATOM 1037 N N . LYS A 1 67 ? -21.190 -8.767 38.296 1.00 26.46 67 LYS A N 1
ATOM 1038 C CA . LYS A 1 67 ? -19.811 -9.104 37.955 1.00 26.40 67 LYS A CA 1
ATOM 1039 C C . LYS A 1 67 ? -19.224 -10.108 38.943 1.00 22.83 67 LYS A C 1
ATOM 1040 O O . LYS A 1 67 ? -18.572 -11.087 38.545 1.00 23.74 67 LYS A O 1
ATOM 1059 N N . ASP A 1 68 ? -19.452 -9.884 40.240 1.00 25.02 68 ASP A N 1
ATOM 1060 C CA . ASP A 1 68 ? -19.012 -10.836 41.251 1.00 21.88 68 ASP A CA 1
ATOM 1061 C C . ASP A 1 68 ? -19.666 -12.192 41.037 1.00 21.04 68 ASP A C 1
ATOM 1062 O O . ASP A 1 68 ? -19.038 -13.235 41.239 1.00 21.07 68 ASP A O 1
ATOM 1071 N N . GLU A 1 69 ? -20.940 -12.195 40.646 1.00 22.26 69 GLU A N 1
ATOM 1072 C CA . GLU A 1 69 ? -21.637 -13.458 40.417 1.00 22.34 69 GLU A CA 1
ATOM 1073 C C . GLU A 1 69 ? -21.027 -14.230 39.251 1.00 21.62 69 GLU A C 1
ATOM 1074 O O . GLU A 1 69 ? -20.812 -15.443 39.347 1.00 21.31 69 GLU A O 1
ATOM 1086 N N . GLN A 1 70 ? -20.699 -13.540 38.156 1.00 20.65 70 GLN A N 1
ATOM 1087 C CA . GLN A 1 70 ? -20.036 -14.210 37.042 1.00 21.89 70 GLN A CA 1
ATOM 1088 C C . GLN A 1 70 ? -18.705 -14.801 37.478 1.00 18.65 70 GLN A C 1
ATOM 1089 O O . GLN A 1 70 ? -18.347 -15.931 37.107 1.00 19.16 70 GLN A O 1
ATOM 1103 N N . SER A 1 71 ? -17.933 -14.038 38.250 1.00 19.01 71 SER A N 1
ATOM 1104 C CA . SER A 1 71 ? -16.617 -14.494 38.668 1.00 18.67 71 SER A CA 1
ATOM 1105 C C . SER A 1 71 ? -16.734 -15.740 39.535 1.00 18.20 71 SER A C 1
ATOM 1106 O O . SER A 1 71 ? -15.971 -16.692 39.384 1.00 19.52 71 SER A O 1
ATOM 1114 N N . ARG A 1 72 ? -17.712 -15.759 40.446 1.00 19.45 72 ARG A N 1
ATOM 1115 C CA . ARG A 1 72 ? -17.888 -16.937 41.292 1.00 20.42 72 ARG A CA 1
ATOM 1116 C C . ARG A 1 72 ? -18.453 -18.110 40.506 1.00 19.89 72 ARG A C 1
ATOM 1117 O O . ARG A 1 72 ? -18.049 -19.258 40.722 1.00 22.44 72 ARG A O 1
ATOM 1138 N N . ARG A 1 73 ? -19.351 -17.835 39.568 1.00 19.17 73 ARG A N 1
ATOM 1139 C CA . ARG A 1 73 ? -19.954 -18.904 38.778 1.00 19.94 73 ARG A CA 1
ATOM 1140 C C . ARG A 1 73 ? -18.900 -19.695 38.017 1.00 19.51 73 ARG A C 1
ATOM 1141 O O . ARG A 1 73 ? -18.959 -20.927 37.958 1.00 21.09 73 ARG A O 1
ATOM 1162 N N . ASP A 1 74 ? -17.918 -19.012 37.435 1.00 17.87 74 ASP A N 1
ATOM 1163 C CA . ASP A 1 74 ? -16.946 -19.658 36.570 1.00 19.08 74 ASP A CA 1
ATOM 1164 C C . ASP A 1 74 ? -15.634 -19.977 37.276 1.00 19.88 74 ASP A C 1
ATOM 1165 O O . ASP A 1 74 ? -14.738 -20.560 36.654 1.00 23.11 74 ASP A O 1
ATOM 1174 N N . GLY A 1 75 ? -15.486 -19.622 38.545 1.00 18.69 75 GLY A N 1
ATOM 1175 C CA . GLY A 1 75 ? -14.220 -19.728 39.234 1.00 19.63 75 GLY A CA 1
ATOM 1176 C C . GLY A 1 75 ? -14.081 -21.008 40.035 1.00 19.45 75 GLY A C 1
ATOM 1177 O O . GLY A 1 75 ? -14.795 -21.999 39.826 1.00 22.05 75 GLY A O 1
ATOM 1181 N N . TYR A 1 76 ? -13.152 -20.968 40.983 1.00 18.64 76 TYR A N 1
ATOM 1182 C CA . TYR A 1 76 ? -12.708 -22.132 41.725 1.00 18.23 76 TYR A CA 1
ATOM 1183 C C . TYR A 1 76 ? -12.704 -21.801 43.208 1.00 19.02 76 TYR A C 1
ATOM 1184 O O . TYR A 1 76 ? -12.490 -20.650 43.609 1.00 19.50 76 TYR A O 1
ATOM 1202 N N . SER A 1 77 ? -12.933 -22.829 44.027 1.00 20.25 77 SER A N 1
ATOM 1203 C CA . SER A 1 77 ? -12.781 -22.678 45.467 1.00 18.02 77 SER A CA 1
ATOM 1204 C C . SER A 1 77 ? -11.306 -22.667 45.846 1.00 19.88 77 SER A C 1
ATOM 1205 O O . SER A 1 77 ? -10.443 -23.112 45.093 1.00 18.23 77 SER A O 1
ATOM 1213 N N . ASP A 1 78 ? -11.026 -22.204 47.067 1.00 18.38 78 ASP A N 1
ATOM 1214 C CA . ASP A 1 78 ? -9.661 -22.247 47.573 1.00 19.84 78 ASP A CA 1
ATOM 1215 C C . ASP A 1 78 ? -9.124 -23.671 47.540 1.00 19.20 78 ASP A C 1
ATOM 1216 O O . ASP A 1 78 ? -7.959 -23.899 47.199 1.00 19.17 78 ASP A O 1
ATOM 1225 N N . GLN A 1 79 ? -9.950 -24.652 47.922 1.00 20.22 79 GLN A N 1
ATOM 1226 C CA . GLN A 1 79 ? -9.464 -26.030 47.937 1.00 19.16 79 GLN A CA 1
ATOM 1227 C C . GLN A 1 79 ? -9.117 -26.510 46.532 1.00 19.49 79 GLN A C 1
ATOM 1228 O O . GLN A 1 79 ? -8.137 -27.227 46.344 1.00 19.69 79 GLN A O 1
ATOM 1242 N N . GLU A 1 80 ? -9.920 -26.145 45.535 1.00 19.13 80 GLU A N 1
ATOM 1243 C CA . GLU A 1 80 ? -9.611 -26.524 44.157 1.00 19.04 80 GLU A CA 1
ATOM 1244 C C . GLU A 1 80 ? -8.292 -25.909 43.712 1.00 18.39 80 GLU A C 1
ATOM 1245 O O . GLU A 1 80 ? -7.489 -26.559 43.031 1.00 19.46 80 GLU A O 1
ATOM 1257 N N . ILE A 1 81 ? -8.047 -24.652 44.088 1.00 18.04 81 ILE A N 1
ATOM 1258 C CA . ILE A 1 81 ? -6.776 -24.028 43.737 1.00 16.98 81 ILE A CA 1
ATOM 1259 C C . ILE A 1 81 ? -5.625 -24.692 44.478 1.00 17.35 81 ILE A C 1
ATOM 1260 O O . ILE A 1 81 ? -4.548 -24.909 43.910 1.00 18.21 81 ILE A O 1
ATOM 1276 N N . GLN A 1 82 ? -5.833 -25.039 45.749 1.00 18.06 82 GLN A N 1
ATOM 1277 C CA . GLN A 1 82 ? -4.777 -25.716 46.484 1.00 18.23 82 GLN A CA 1
ATOM 1278 C C . GLN A 1 82 ? -4.425 -27.043 45.822 1.00 19.39 82 GLN A C 1
ATOM 1279 O O . GLN A 1 82 ? -3.251 -27.422 45.750 1.00 19.62 82 GLN A O 1
ATOM 1293 N N . THR A 1 83 ? -5.432 -27.773 45.336 1.00 19.46 83 THR A N 1
ATOM 1294 C CA . THR A 1 83 ? -5.152 -29.004 44.601 1.00 20.89 83 THR A CA 1
ATOM 1295 C C . THR A 1 83 ? -4.295 -28.733 43.368 1.00 21.97 83 THR A C 1
ATOM 1296 O O . THR A 1 83 ? -3.385 -29.516 43.052 1.00 21.71 83 THR A O 1
ATOM 1307 N N . MET A 1 84 ? -4.570 -27.640 42.655 1.00 19.07 84 MET A N 1
ATOM 1308 C CA . MET A 1 84 ? -3.716 -27.301 41.524 1.00 20.22 84 MET A CA 1
ATOM 1309 C C . MET A 1 84 ? -2.272 -27.092 41.979 1.00 19.47 84 MET A C 1
ATOM 1310 O O . MET A 1 84 ? -1.321 -27.564 41.333 1.00 20.07 84 MET A O 1
ATOM 1324 N N . LEU A 1 85 ? -2.088 -26.314 43.051 1.00 18.16 85 LEU A N 1
ATOM 1325 C CA . LEU A 1 85 ? -0.737 -26.035 43.533 1.00 18.87 85 LEU A CA 1
ATOM 1326 C C . LEU A 1 85 ? -0.030 -27.309 43.951 1.00 20.03 85 LEU A C 1
ATOM 1327 O O . LEU A 1 85 ? 1.180 -27.453 43.754 1.00 19.66 85 LEU A O 1
ATOM 1343 N N . ASN A 1 86 ? -0.770 -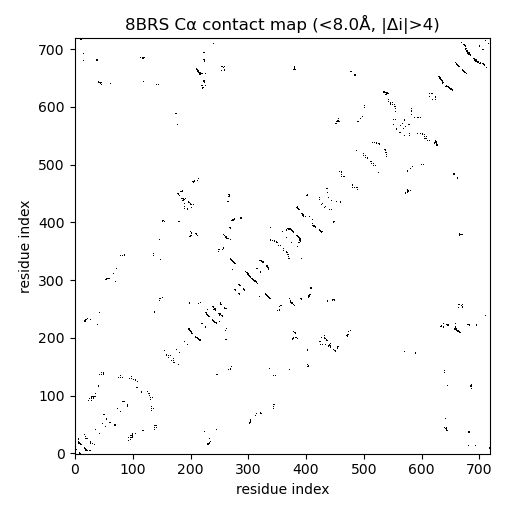28.241 44.535 1.00 18.97 86 ASN A N 1
ATOM 1344 C CA . ASN A 1 86 ? -0.170 -29.486 44.994 1.00 20.97 86 ASN A CA 1
ATOM 1345 C C . ASN A 1 86 ? 0.279 -30.365 43.835 1.00 19.98 86 ASN A C 1
ATOM 1346 O O . ASN A 1 86 ? 1.073 -31.290 44.055 1.00 23.28 86 ASN A O 1
ATOM 1357 N N . GLY A 1 87 ? -0.215 -30.135 42.630 1.00 20.67 87 GLY A N 1
ATOM 1358 C CA . GLY A 1 87 ? 0.222 -30.860 41.457 1.00 21.09 87 GLY A CA 1
ATOM 1359 C C . GLY A 1 87 ? 1.438 -30.296 40.768 1.00 20.29 87 GLY A C 1
ATOM 1360 O O . GLY A 1 87 ? 1.893 -30.859 39.768 1.00 21.50 87 GLY A O 1
ATOM 1364 N N . LEU A 1 88 ? 1.936 -29.146 41.210 1.00 19.56 88 LEU A N 1
ATOM 1365 C CA . LEU A 1 88 ? 3.134 -28.559 40.632 1.00 19.41 88 LEU A CA 1
ATOM 1366 C C . LEU A 1 88 ? 4.375 -29.276 41.160 1.00 21.10 88 LEU A C 1
ATOM 1367 O O . LEU A 1 88 ? 4.331 -30.016 42.138 1.00 20.50 88 LEU A O 1
ATOM 1383 N N . ASP A 1 89 ? 5.505 -29.035 40.502 1.00 20.27 89 ASP A N 1
ATOM 1384 C CA . ASP A 1 89 ? 6.789 -29.435 41.064 1.00 20.14 89 ASP A CA 1
ATOM 1385 C C . ASP A 1 89 ? 6.944 -28.783 42.426 1.00 20.01 89 ASP A C 1
ATOM 1386 O O . ASP A 1 89 ? 6.572 -27.634 42.623 1.00 20.22 89 ASP A O 1
ATOM 1395 N N A ARG A 1 90 ? 7.537 -29.493 43.376 0.46 20.94 90 ARG A N 1
ATOM 1396 N N B ARG A 1 90 ? 7.500 -29.549 43.362 0.54 21.09 90 ARG A N 1
ATOM 1397 C CA A ARG A 1 90 ? 7.522 -28.961 44.734 0.46 22.07 90 ARG A CA 1
ATOM 1398 C CA B ARG A 1 90 ? 7.709 -29.099 44.730 0.54 24.81 90 ARG A CA 1
ATOM 1399 C C A ARG A 1 90 ? 8.323 -27.665 44.862 0.46 22.81 90 ARG A C 1
ATOM 1400 C C B ARG A 1 90 ? 8.287 -27.695 44.783 0.54 22.57 90 ARG A C 1
ATOM 1401 O O A ARG A 1 90 ? 7.933 -26.791 45.644 0.46 25.30 90 ARG A O 1
ATOM 1402 O O B ARG A 1 90 ? 7.729 -26.801 45.431 0.54 20.85 90 ARG A O 1
ATOM 1443 N N . GLU A 1 91 ? 9.409 -27.488 44.095 1.00 22.67 91 GLU A N 1
ATOM 1444 C CA . GLU A 1 91 ? 10.116 -26.215 44.191 1.00 24.72 91 GLU A CA 1
ATOM 1445 C C . GLU A 1 91 ? 9.258 -25.080 43.656 1.00 21.29 91 GLU A C 1
ATOM 1446 O O . GLU A 1 91 ? 9.305 -23.954 44.169 1.00 23.80 91 GLU A O 1
ATOM 1459 N N . THR A 1 92 ? 8.511 -25.335 42.586 1.00 21.24 92 THR A N 1
ATOM 1460 C CA . THR A 1 92 ? 7.702 -24.280 41.998 1.00 21.82 92 THR A CA 1
ATOM 1461 C C . THR A 1 92 ? 6.605 -23.844 42.960 1.00 19.14 92 THR A C 1
ATOM 1462 O O . THR A 1 92 ? 6.371 -22.644 43.154 1.00 19.03 92 THR A O 1
ATOM 1473 N N . LYS A 1 93 ? 5.912 -24.807 43.563 1.00 18.93 93 LYS A N 1
ATOM 1474 C CA . LYS A 1 93 ? 4.926 -24.464 44.581 1.00 18.50 93 LYS A CA 1
ATOM 1475 C C . LYS A 1 93 ? 5.560 -23.638 45.685 1.00 19.32 93 LYS A C 1
ATOM 1476 O O . LYS A 1 93 ? 4.999 -22.624 46.113 1.00 19.35 93 LYS A O 1
ATOM 1495 N N . GLN A 1 94 ? 6.745 -24.044 46.142 1.00 19.30 94 GLN A N 1
ATOM 1496 C CA . GLN A 1 94 ? 7.409 -23.325 47.223 1.00 18.34 94 GLN A CA 1
ATOM 1497 C C . GLN A 1 94 ? 7.732 -21.887 46.841 1.00 17.69 94 GLN A C 1
ATOM 1498 O O . GLN A 1 94 ? 7.613 -20.977 47.668 1.00 19.29 94 GLN A O 1
ATOM 1512 N N . LEU A 1 95 ? 8.117 -21.650 45.586 1.00 17.39 95 LEU A N 1
ATOM 1513 C CA . LEU A 1 95 ? 8.421 -20.283 45.165 1.00 17.07 95 LEU A CA 1
ATOM 1514 C C . LEU A 1 95 ? 7.163 -19.419 45.095 1.00 16.78 95 LEU A C 1
ATOM 1515 O O . LEU A 1 95 ? 7.211 -18.221 45.385 1.00 17.28 95 LEU A O 1
ATOM 1531 N N . ILE A 1 96 ? 6.039 -19.990 44.663 1.00 16.41 96 ILE A N 1
ATOM 1532 C CA . ILE A 1 96 ? 4.782 -19.245 44.685 1.00 16.43 96 ILE A CA 1
ATOM 1533 C C . ILE A 1 96 ? 4.400 -18.916 46.127 1.00 16.56 96 ILE A C 1
ATOM 1534 O O . ILE A 1 96 ? 3.900 -17.822 46.420 1.00 17.21 96 ILE A O 1
ATOM 1550 N N . GLU A 1 97 ? 4.632 -19.853 47.050 1.00 17.54 97 GLU A N 1
ATOM 1551 C CA . GLU A 1 97 ? 4.422 -19.585 48.470 1.00 16.63 97 GLU A CA 1
ATOM 1552 C C . GLU A 1 97 ? 5.315 -18.461 48.969 1.00 17.26 97 GLU A C 1
ATOM 1553 O O . GLU A 1 97 ? 4.879 -17.615 49.758 1.00 17.99 97 GLU A O 1
ATOM 1565 N N . GLN A 1 98 ? 6.576 -18.437 48.538 1.00 16.74 98 GLN A N 1
ATOM 1566 C CA . GLN A 1 98 ? 7.470 -17.351 48.932 1.00 17.46 98 GLN A CA 1
ATOM 1567 C C . GLN A 1 98 ? 6.971 -16.011 48.418 1.00 16.25 98 GLN A C 1
ATOM 1568 O O . GLN A 1 98 ? 7.024 -15.001 49.128 1.00 16.66 98 GLN A O 1
ATOM 1582 N N . PHE A 1 99 ? 6.523 -15.981 47.168 1.00 16.01 99 PHE A N 1
ATOM 1583 C CA . PHE A 1 99 ? 5.965 -14.766 46.577 1.00 15.27 99 PHE A CA 1
ATOM 1584 C C . PHE A 1 99 ? 4.791 -14.253 47.397 1.00 15.81 99 PHE A C 1
ATOM 1585 O O . PHE A 1 99 ? 4.739 -13.069 47.745 1.00 16.12 99 PHE A O 1
ATOM 1602 N N . ALA A 1 100 ? 3.888 -15.147 47.791 1.00 16.27 100 ALA A N 1
ATOM 1603 C CA . ALA A 1 100 ? 2.782 -14.748 48.657 1.00 16.15 100 ALA A CA 1
ATOM 1604 C C . ALA A 1 100 ? 3.262 -14.290 50.032 1.00 16.78 100 ALA A C 1
ATOM 1605 O O . ALA A 1 100 ? 2.691 -13.365 50.628 1.00 17.27 100 ALA A O 1
ATOM 1612 N N . GLU A 1 101 ? 4.307 -14.927 50.560 1.00 16.82 101 GLU A N 1
ATOM 1613 C CA . GLU A 1 101 ? 4.862 -14.482 51.828 1.00 16.70 101 GLU A CA 1
ATOM 1614 C C . GLU A 1 101 ? 5.458 -13.092 51.723 1.00 17.63 101 GLU A C 1
ATOM 1615 O O . GLU A 1 101 ? 5.423 -12.327 52.693 1.00 18.26 101 GLU A O 1
ATOM 1627 N N . GLY A 1 102 ? 6.009 -12.742 50.564 1.00 16.08 102 GLY A N 1
ATOM 1628 C CA . GLY A 1 102 ? 6.524 -11.400 50.386 1.00 16.58 102 GLY A CA 1
ATOM 1629 C C . GLY A 1 102 ? 5.427 -10.355 50.356 1.00 15.97 102 GLY A C 1
ATOM 1630 O O . GLY A 1 102 ? 5.560 -9.279 50.950 1.00 16.51 102 GLY A O 1
ATOM 1634 N N . ILE A 1 103 ? 4.331 -10.640 49.642 1.00 15.80 103 ILE A N 1
ATOM 1635 C CA . ILE A 1 103 ? 3.191 -9.724 49.673 1.00 15.27 103 ILE A CA 1
ATOM 1636 C C . ILE A 1 103 ? 2.719 -9.560 51.111 1.00 15.95 103 ILE A C 1
ATOM 1637 O O . ILE A 1 103 ? 2.473 -8.446 51.596 1.00 17.07 103 ILE A O 1
ATOM 1653 N N . THR A 1 104 ? 2.573 -10.684 51.806 1.00 15.96 104 THR A N 1
ATOM 1654 C CA . THR A 1 104 ? 2.104 -10.653 53.185 1.00 16.56 104 THR A CA 1
ATOM 1655 C C . THR A 1 104 ? 3.056 -9.891 54.084 1.00 17.52 104 THR A C 1
ATOM 1656 O O . THR A 1 104 ? 2.614 -9.223 55.022 1.00 18.43 104 THR A O 1
ATOM 1667 N N . ALA A 1 105 ? 4.361 -9.984 53.829 1.00 17.97 105 ALA A N 1
ATOM 1668 C CA . ALA A 1 105 ? 5.310 -9.232 54.637 1.00 18.11 105 ALA A CA 1
ATOM 1669 C C . ALA A 1 105 ? 5.049 -7.741 54.524 1.00 19.14 105 ALA A C 1
ATOM 1670 O O . ALA A 1 105 ? 5.112 -7.018 55.526 1.00 19.94 105 ALA A O 1
ATOM 1677 N N . TYR A 1 106 ? 4.729 -7.259 53.319 1.00 17.84 106 TYR A N 1
ATOM 1678 C CA . TYR A 1 106 ? 4.398 -5.843 53.186 1.00 17.15 106 TYR A CA 1
ATOM 1679 C C . TYR A 1 106 ? 3.062 -5.522 53.848 1.00 18.56 106 TYR A C 1
ATOM 1680 O O . TYR A 1 106 ? 2.937 -4.495 54.525 1.00 19.18 106 TYR A O 1
ATOM 1698 N N . VAL A 1 107 ? 2.061 -6.392 53.696 1.00 17.50 107 VAL A N 1
ATOM 1699 C CA . VAL A 1 107 ? 0.788 -6.176 54.381 1.00 18.63 107 VAL A CA 1
ATOM 1700 C C . VAL A 1 107 ? 1.019 -6.017 55.876 1.00 18.84 107 VAL A C 1
ATOM 1701 O O . VAL A 1 107 ? 0.484 -5.100 56.509 1.00 20.57 107 VAL A O 1
ATOM 1714 N N . ASN A 1 108 ? 1.809 -6.918 56.465 1.00 19.28 108 ASN A N 1
ATOM 1715 C CA . ASN A 1 108 ? 2.030 -6.888 57.909 1.00 21.70 108 ASN A CA 1
ATOM 1716 C C . ASN A 1 108 ? 2.735 -5.606 58.315 1.00 23.09 108 ASN A C 1
ATOM 1717 O O . ASN A 1 108 ? 2.421 -5.010 59.352 1.00 25.56 108 ASN A O 1
ATOM 1728 N N . GLU A 1 109 ? 3.710 -5.182 57.524 1.00 21.88 109 GLU A N 1
ATOM 1729 C CA . GLU A 1 109 ? 4.393 -3.925 57.791 1.00 24.72 109 GLU A CA 1
ATOM 1730 C C . GLU A 1 109 ? 3.432 -2.752 57.655 1.00 24.05 109 GLU A C 1
ATOM 1731 O O . GLU A 1 109 ? 3.445 -1.831 58.479 1.00 26.93 109 GLU A O 1
ATOM 1743 N N . ALA A 1 110 ? 2.545 -2.801 56.660 1.00 24.35 110 ALA A N 1
ATOM 1744 C CA . ALA A 1 110 ? 1.678 -1.661 56.377 1.00 23.79 110 ALA A CA 1
ATOM 1745 C C . ALA A 1 110 ? 0.618 -1.468 57.454 1.00 24.85 110 ALA A C 1
ATOM 1746 O O . ALA A 1 110 ? 0.292 -0.328 57.809 1.00 28.46 110 ALA A O 1
ATOM 1753 N N . VAL A 1 111 ? 0.039 -2.558 57.964 1.00 24.03 111 VAL A N 1
ATOM 1754 C CA . VAL A 1 111 ? -0.984 -2.413 59.000 1.00 27.09 111 VAL A CA 1
ATOM 1755 C C . VAL A 1 111 ? -0.385 -1.974 60.333 1.00 25.28 111 VAL A C 1
ATOM 1756 O O . VAL A 1 111 ? -1.123 -1.522 61.216 1.00 30.54 111 VAL A O 1
ATOM 1769 N N . LYS A 1 112 ? 0.924 -2.120 60.522 1.00 28.58 112 LYS A N 1
ATOM 1770 C CA . LYS A 1 112 ? 1.560 -1.566 61.711 1.00 29.32 112 LYS A CA 1
ATOM 1771 C C . LYS A 1 112 ? 1.729 -0.052 61.623 1.00 30.27 112 LYS A C 1
ATOM 1772 O O . LYS A 1 112 ? 1.889 0.602 62.661 1.00 30.70 112 LYS A O 1
ATOM 1791 N N . ALA A 1 113 ? 1.714 0.511 60.411 1.00 24.92 113 ALA A N 1
ATOM 1792 C CA . ALA A 1 113 ? 1.929 1.943 60.188 1.00 21.93 113 ALA A CA 1
ATOM 1793 C C . ALA A 1 113 ? 0.966 2.385 59.097 1.00 20.28 113 ALA A C 1
ATOM 1794 O O . ALA A 1 113 ? 1.378 2.852 58.029 1.00 19.58 113 ALA A O 1
ATOM 1801 N N . PRO A 1 114 ? -0.338 2.201 59.324 1.00 20.56 114 PRO A N 1
ATOM 1802 C CA . PRO A 1 114 ? -1.289 2.340 58.210 1.00 21.13 114 PRO A CA 1
ATOM 1803 C C . PRO A 1 114 ? -1.323 3.729 57.632 1.00 19.39 114 PRO A C 1
ATOM 1804 O O . PRO A 1 114 ? -1.568 3.882 56.435 1.00 20.83 114 PRO A O 1
ATOM 1815 N N . ASP A 1 115 ? -1.097 4.752 58.444 1.00 20.19 115 ASP A N 1
ATOM 1816 C CA . ASP A 1 115 ? -1.222 6.106 57.938 1.00 22.35 115 ASP A CA 1
ATOM 1817 C C . ASP A 1 115 ? -0.090 6.450 56.986 1.00 22.81 115 ASP A C 1
ATOM 1818 O O . ASP A 1 115 ? -0.269 7.308 56.112 1.00 23.81 115 ASP A O 1
ATOM 1827 N N . GLN A 1 116 ? 1.058 5.773 57.108 1.00 21.50 116 GLN A N 1
ATOM 1828 C CA . GLN A 1 116 ? 2.188 6.001 56.223 1.00 19.97 116 GLN A CA 1
ATOM 1829 C C . GLN A 1 116 ? 2.297 4.972 55.110 1.00 20.38 116 GLN A C 1
ATOM 1830 O O . GLN A 1 116 ? 2.848 5.281 54.051 1.00 22.29 116 GLN A O 1
ATOM 1844 N N . LYS A 1 117 ? 1.797 3.755 55.300 1.00 19.35 117 LYS A N 1
ATOM 1845 C CA . LYS A 1 117 ? 2.099 2.670 54.377 1.00 19.76 117 LYS A CA 1
ATOM 1846 C C . LYS A 1 117 ? 0.887 2.049 53.707 1.00 19.10 117 LYS A C 1
ATOM 1847 O O . LYS A 1 117 ? 1.061 1.250 52.784 1.00 19.32 117 LYS A O 1
ATOM 1866 N N . LEU A 1 118 ? -0.329 2.385 54.120 1.00 18.73 118 LEU A N 1
ATOM 1867 C CA . LEU A 1 118 ? -1.537 2.003 53.397 1.00 17.10 118 LEU A CA 1
ATOM 1868 C C . LEU A 1 118 ? -1.919 3.164 52.495 1.00 16.78 118 LEU A C 1
ATOM 1869 O O . LEU A 1 118 ? -2.046 4.301 52.957 1.00 17.80 118 LEU A O 1
ATOM 1885 N N . SER A 1 119 ? -2.127 2.867 51.221 1.00 16.75 119 SER A N 1
ATOM 1886 C CA . SER A 1 119 ? -2.395 3.918 50.269 1.00 17.54 119 SER A CA 1
ATOM 1887 C C . SER A 1 119 ? -3.788 4.505 50.475 1.00 15.27 119 SER A C 1
ATOM 1888 O O . SER A 1 119 ? -4.665 3.965 51.178 1.00 17.26 119 SER A O 1
ATOM 1896 N N . LYS A 1 120 ? -3.965 5.663 49.848 1.00 17.45 120 LYS A N 1
ATOM 1897 C CA . LYS A 1 120 ? -5.130 6.497 50.078 1.00 16.82 120 LYS A CA 1
ATOM 1898 C C . LYS A 1 120 ? -6.441 5.766 49.827 1.00 14.57 120 LYS A C 1
ATOM 1899 O O . LYS A 1 120 ? -7.425 6.013 50.526 1.00 16.38 120 LYS A O 1
ATOM 1918 N N . GLU A 1 121 ? -6.486 4.886 48.830 1.00 14.95 121 GLU A N 1
ATOM 1919 C CA . GLU A 1 121 ? -7.725 4.183 48.526 1.00 14.89 121 GLU A CA 1
ATOM 1920 C C . GLU A 1 121 ? -8.224 3.373 49.718 1.00 14.50 121 GLU A C 1
ATOM 1921 O O . GLU A 1 121 ? -9.426 3.315 49.962 1.00 15.88 121 GLU A O 1
ATOM 1933 N N . PHE A 1 122 ? -7.325 2.705 50.445 1.00 14.79 122 PHE A N 1
ATOM 1934 C CA . PHE A 1 122 ? -7.769 1.950 51.618 1.00 15.22 122 PHE A CA 1
ATOM 1935 C C . PHE A 1 122 ? -8.388 2.878 52.656 1.00 15.45 122 PHE A C 1
ATOM 1936 O O . PHE A 1 122 ? -9.396 2.545 53.283 1.00 16.24 122 PHE A O 1
ATOM 1953 N N . HIS A 1 123 ? -7.753 4.024 52.894 1.00 15.98 123 HIS A N 1
ATOM 1954 C CA . HIS A 1 123 ? -8.273 4.981 53.857 1.00 16.28 123 HIS A CA 1
ATOM 1955 C C . HIS A 1 123 ? -9.619 5.514 53.405 1.00 15.70 123 HIS A C 1
ATOM 1956 O O . HIS A 1 123 ? -10.576 5.560 54.184 1.00 17.89 123 HIS A O 1
ATOM 1970 N N . ASP A 1 124 ? -9.718 5.903 52.140 1.00 16.12 124 ASP A N 1
ATOM 1971 C CA . ASP A 1 124 ? -10.940 6.530 51.661 1.00 19.25 124 ASP A CA 1
ATOM 1972 C C . ASP A 1 124 ? -12.104 5.544 51.611 1.00 17.68 124 ASP A C 1
ATOM 1973 O O . ASP A 1 124 ? -13.243 5.910 51.923 1.00 20.05 124 ASP A O 1
ATOM 1982 N N . TYR A 1 125 ? -11.860 4.300 51.197 1.00 17.44 125 TYR A N 1
ATOM 1983 C CA . TYR A 1 125 ? -12.916 3.291 51.130 1.00 17.57 125 TYR A CA 1
ATOM 1984 C C . TYR A 1 125 ? -13.122 2.563 52.448 1.00 19.16 125 TYR A C 1
ATOM 1985 O O . TYR A 1 125 ? -14.030 1.731 52.549 1.00 20.30 125 TYR A O 1
ATOM 2003 N N . GLY A 1 126 ? -12.322 2.848 53.461 1.00 17.64 126 GLY A N 1
ATOM 2004 C CA . GLY A 1 126 ? -12.556 2.332 54.788 1.00 18.51 126 GLY A CA 1
ATOM 2005 C C . GLY A 1 126 ? -12.429 0.835 54.925 1.00 17.32 126 GLY A C 1
ATOM 2006 O O . GLY A 1 126 ? -13.299 0.184 55.520 1.00 20.41 126 GLY A O 1
ATOM 2010 N N . PHE A 1 127 ? -11.351 0.260 54.407 1.00 17.08 127 PHE A N 1
ATOM 2011 C CA . PHE A 1 127 ? -11.087 -1.144 54.686 1.00 17.24 127 PHE A CA 1
ATOM 2012 C C . PHE A 1 127 ? -9.591 -1.385 54.653 1.00 16.46 127 PHE A C 1
ATOM 2013 O O . PHE A 1 127 ? -8.793 -0.499 54.311 1.00 17.14 127 PHE A O 1
ATOM 2030 N N . LEU A 1 128 ? -9.222 -2.600 55.032 1.00 17.00 128 LEU A N 1
ATOM 2031 C CA . LEU A 1 128 ? -7.843 -2.986 55.225 1.00 16.82 128 LEU A CA 1
ATOM 2032 C C . LEU A 1 128 ? -7.484 -4.161 54.339 1.00 17.12 128 LEU A C 1
ATOM 2033 O O . LEU A 1 128 ? -8.331 -5.019 54.068 1.00 18.14 128 LEU A O 1
ATOM 2049 N N . PRO A 1 129 ? -6.213 -4.260 53.947 1.00 16.16 129 PRO A N 1
ATOM 2050 C CA . PRO A 1 129 ? -5.751 -5.405 53.144 1.00 16.24 129 PRO A CA 1
ATOM 2051 C C . PRO A 1 129 ? -5.666 -6.654 53.987 1.00 18.04 129 PRO A C 1
ATOM 2052 O O . PRO A 1 129 ? -5.352 -6.592 55.175 1.00 22.29 129 PRO A O 1
ATOM 2063 N N . ARG A 1 130 ? -5.898 -7.803 53.372 1.00 19.59 130 ARG A N 1
ATOM 2064 C CA . ARG A 1 130 ? -5.718 -9.050 54.102 1.00 20.59 130 ARG A CA 1
ATOM 2065 C C . ARG A 1 130 ? -4.409 -9.725 53.701 1.00 19.94 130 ARG A C 1
ATOM 2066 O O . ARG A 1 130 ? -3.772 -9.369 52.718 1.00 19.72 130 ARG A O 1
ATOM 2087 N N . LYS A 1 131 ? -4.002 -10.700 54.501 1.00 19.31 131 LYS A N 1
ATOM 2088 C CA . LYS A 1 131 ? -2.808 -11.476 54.210 1.00 18.76 131 LYS A CA 1
ATOM 2089 C C . LYS A 1 131 ? -3.043 -12.381 53.006 1.00 18.55 131 LYS A C 1
ATOM 2090 O O . LYS A 1 131 ? -4.183 -12.685 52.638 1.00 20.35 131 LYS A O 1
ATOM 2109 N N . TRP A 1 132 ? -1.944 -12.848 52.417 1.00 16.74 132 TRP A N 1
ATOM 2110 C CA . TRP A 1 132 ? -1.982 -13.597 51.176 1.00 17.68 132 TRP A CA 1
ATOM 2111 C C . TRP A 1 132 ? -1.465 -15.012 51.356 1.00 18.89 132 TRP A C 1
ATOM 2112 O O . TRP A 1 132 ? -0.527 -15.261 52.120 1.00 21.62 132 TRP A O 1
ATOM 2133 N N . LYS A 1 133 ? -2.053 -15.921 50.593 1.00 18.28 133 LYS A N 1
ATOM 2134 C CA . LYS A 1 133 ? -1.605 -17.298 50.469 1.00 20.01 133 LYS A CA 1
ATOM 2135 C C . LYS A 1 133 ? -1.285 -17.596 49.014 1.00 17.49 133 LYS A C 1
ATOM 2136 O O . LYS A 1 133 ? -1.660 -16.850 48.107 1.00 16.92 133 LYS A O 1
ATOM 2155 N N . ALA A 1 134 ? -0.599 -18.716 48.771 1.00 18.81 134 ALA A N 1
ATOM 2156 C CA . ALA A 1 134 ? -0.292 -19.100 47.402 1.00 18.33 134 ALA A CA 1
ATOM 2157 C C . ALA A 1 134 ? -1.545 -19.207 46.534 1.00 16.87 134 ALA A C 1
ATOM 2158 O O . ALA A 1 134 ? -1.484 -18.885 45.348 1.00 16.72 134 ALA A O 1
ATOM 2165 N N . THR A 1 135 ? -2.677 -19.681 47.082 1.00 16.39 135 THR A N 1
ATOM 2166 C CA . THR A 1 135 ? -3.878 -19.777 46.253 1.00 15.59 135 THR A CA 1
ATOM 2167 C C . THR A 1 135 ? -4.271 -18.406 45.718 1.00 15.45 135 THR A C 1
ATOM 2168 O O . THR A 1 135 ? -4.769 -18.297 44.588 1.00 16.01 135 THR A O 1
ATOM 2179 N N . ASP A 1 136 ? -4.053 -17.349 46.506 1.00 15.56 136 ASP A N 1
ATOM 2180 C CA . ASP A 1 136 ? -4.389 -15.995 46.068 1.00 16.36 136 ASP A CA 1
ATOM 2181 C C . ASP A 1 136 ? -3.516 -15.538 44.904 1.00 15.23 136 ASP A C 1
ATOM 2182 O O . ASP A 1 136 ? -3.962 -14.729 44.077 1.00 15.93 136 ASP A O 1
ATOM 2191 N N . VAL A 1 137 ? -2.278 -16.022 44.837 1.00 15.82 137 VAL A N 1
ATOM 2192 C CA . VAL A 1 137 ? -1.432 -15.723 43.691 1.00 15.15 137 VAL A CA 1
ATOM 2193 C C . VAL A 1 137 ? -2.004 -16.340 42.421 1.00 14.62 137 VAL A C 1
ATOM 2194 O O . VAL A 1 137 ? -2.000 -15.715 41.357 1.00 14.91 137 VAL A O 1
ATOM 2207 N N . VAL A 1 138 ? -2.498 -17.575 42.506 1.00 14.31 138 VAL A N 1
ATOM 2208 C CA . VAL A 1 138 ? -3.145 -18.184 41.353 1.00 14.85 138 VAL A CA 1
ATOM 2209 C C . VAL A 1 138 ? -4.362 -17.363 40.943 1.00 13.60 138 VAL A C 1
ATOM 2210 O O . VAL A 1 138 ? -4.629 -17.194 39.751 1.00 14.42 138 VAL A O 1
ATOM 2223 N N . ARG A 1 139 ? -5.100 -16.828 41.920 1.00 14.21 139 ARG A N 1
ATOM 2224 C CA . ARG A 1 139 ? -6.256 -15.989 41.604 1.00 13.97 139 ARG A CA 1
ATOM 2225 C C . ARG A 1 139 ? -5.845 -14.760 40.807 1.00 13.85 139 ARG A C 1
ATOM 2226 O O . ARG A 1 139 ? -6.553 -14.347 39.882 1.00 14.26 139 ARG A O 1
ATOM 2247 N N . LEU A 1 140 ? -4.694 -14.174 41.129 1.00 13.34 140 LEU A N 1
ATOM 2248 C CA . LEU A 1 140 ? -4.206 -13.011 40.388 1.00 13.41 140 LEU A CA 1
ATOM 2249 C C . LEU A 1 140 ? -3.886 -13.368 38.946 1.00 14.23 140 LEU A C 1
ATOM 2250 O O . LEU A 1 140 ? -4.072 -12.546 38.042 1.00 14.63 140 LEU A O 1
ATOM 2266 N N . TYR A 1 141 ? -3.383 -14.575 38.713 1.00 13.99 141 TYR A N 1
ATOM 2267 C CA . TYR A 1 141 ? -3.134 -15.017 37.346 1.00 13.92 141 TYR A CA 1
ATOM 2268 C C . TYR A 1 141 ? -4.451 -15.215 36.613 1.00 13.94 141 TYR A C 1
ATOM 2269 O O . TYR A 1 141 ? -4.623 -14.770 35.468 1.00 15.09 141 TYR A O 1
ATOM 2287 N N . MET A 1 142 ? -5.389 -15.905 37.239 1.00 13.70 142 MET A N 1
ATOM 2288 C CA . MET A 1 142 ? -6.635 -16.235 36.561 1.00 14.58 142 MET A CA 1
ATOM 2289 C C . MET A 1 142 ? -7.465 -15.011 36.208 1.00 14.91 142 MET A C 1
ATOM 2290 O O . MET A 1 142 ? -8.126 -15.002 35.163 1.00 15.68 142 MET A O 1
ATOM 2304 N N . VAL A 1 143 ? -7.488 -13.991 37.067 1.00 13.68 143 VAL A N 1
ATOM 2305 C CA . VAL A 1 143 ? -8.395 -12.865 36.836 1.00 14.30 143 VAL A CA 1
ATOM 2306 C C . VAL A 1 143 ? -8.094 -12.171 35.532 1.00 14.13 143 VAL A C 1
ATOM 2307 O O . VAL A 1 143 ? -9.008 -11.698 34.851 1.00 15.81 143 VAL A O 1
ATOM 2320 N N . SER A 1 144 ? -6.838 -12.111 35.139 1.00 13.78 144 SER A N 1
ATOM 2321 C CA . SER A 1 144 ? -6.476 -11.422 33.911 1.00 14.06 144 SER A CA 1
ATOM 2322 C C . SER A 1 144 ? -6.255 -12.383 32.748 1.00 13.20 144 SER A C 1
ATOM 2323 O O . SER A 1 144 ? -6.696 -12.090 31.637 1.00 16.07 144 SER A O 1
ATOM 2331 N N . MET A 1 145 ? -5.567 -13.517 32.933 1.00 12.92 145 MET A N 1
ATOM 2332 C CA . MET A 1 145 ? -5.252 -14.356 31.775 1.00 13.70 145 MET A CA 1
ATOM 2333 C C . MET A 1 145 ? -6.508 -14.992 31.179 1.00 13.40 145 MET A C 1
ATOM 2334 O O . MET A 1 145 ? -6.638 -15.115 29.956 1.00 14.06 145 MET A O 1
ATOM 2348 N N . THR A 1 146 ? -7.464 -15.373 32.020 1.00 14.62 146 THR A N 1
ATOM 2349 C CA . THR A 1 146 ? -8.648 -16.076 31.529 1.00 14.49 146 THR A CA 1
ATOM 2350 C C . THR A 1 146 ? -9.480 -15.193 30.617 1.00 14.45 146 THR A C 1
ATOM 2351 O O . THR A 1 146 ? -10.142 -15.696 29.698 1.00 14.50 146 THR A O 1
ATOM 2362 N N . TYR A 1 147 ? -9.430 -13.876 30.830 1.00 14.68 147 TYR A N 1
ATOM 2363 C CA . TYR A 1 147 ? -10.139 -12.937 29.966 1.00 14.26 147 TYR A CA 1
ATOM 2364 C C . TYR A 1 147 ? -9.825 -13.157 28.494 1.00 14.59 147 TYR A C 1
ATOM 2365 O O . TYR A 1 147 ? -10.703 -12.982 27.638 1.00 14.54 147 TYR A O 1
ATOM 2383 N N . PHE A 1 148 ? -8.568 -13.480 28.171 1.00 13.79 148 PHE A N 1
ATOM 2384 C CA . PHE A 1 148 ? -8.154 -13.642 26.782 1.00 13.94 148 PHE A CA 1
ATOM 2385 C C . PHE A 1 148 ? -8.524 -14.987 26.194 1.00 14.46 148 PHE A C 1
ATOM 2386 O O . PHE A 1 148 ? -8.324 -15.186 24.984 1.00 16.98 148 PHE A O 1
ATOM 2403 N N . MET A 1 149 ? -9.098 -15.883 26.989 1.00 14.83 149 MET A N 1
ATOM 2404 C CA . MET A 1 149 ? -9.408 -17.243 26.567 1.00 15.51 149 MET A CA 1
ATOM 2405 C C . MET A 1 149 ? -10.889 -17.546 26.535 1.00 16.58 149 MET A C 1
ATOM 2406 O O . MET A 1 149 ? -11.295 -18.514 25.884 1.00 18.78 149 MET A O 1
ATOM 2420 N N . ASP A 1 150 ? -11.679 -16.783 27.257 1.00 15.98 150 ASP A N 1
ATOM 2421 C CA . ASP A 1 150 ? -13.055 -17.113 27.603 1.00 16.00 150 ASP A CA 1
ATOM 2422 C C . ASP A 1 150 ? -13.990 -16.322 26.707 1.00 18.11 150 ASP A C 1
ATOM 2423 O O . ASP A 1 150 ? -13.932 -15.089 26.671 1.00 20.76 150 ASP A O 1
ATOM 2432 N N . ASN A 1 151 ? -14.863 -17.017 25.989 1.00 17.55 151 ASN A N 1
ATOM 2433 C CA . ASN A 1 151 ? -15.888 -16.294 25.247 1.00 19.70 151 ASN A CA 1
ATOM 2434 C C . ASN A 1 151 ? -17.071 -17.214 25.011 1.00 17.01 151 ASN A C 1
ATOM 2435 O O . ASN A 1 151 ? -16.956 -18.446 25.054 1.00 18.16 151 ASN A O 1
ATOM 2446 N N . HIS A 1 152 ? -18.194 -16.586 24.714 1.00 17.34 152 HIS A N 1
ATOM 2447 C CA . HIS A 1 152 ? -19.451 -17.266 24.458 1.00 15.15 152 HIS A CA 1
ATOM 2448 C C . HIS A 1 152 ? -19.901 -17.067 23.009 1.00 15.26 152 HIS A C 1
ATOM 2449 O O . HIS A 1 152 ? -21.091 -17.065 22.722 1.00 15.90 152 HIS A O 1
ATOM 2463 N N . GLN A 1 153 ? -18.960 -16.870 22.090 1.00 13.64 153 GLN A N 1
ATOM 2464 C CA . GLN A 1 153 ? -19.329 -16.630 20.699 1.00 14.36 153 GLN A CA 1
ATOM 2465 C C . GLN A 1 153 ? -20.141 -17.773 20.103 1.00 14.23 153 GLN A C 1
ATOM 2466 O O . GLN A 1 153 ? -20.936 -17.537 19.192 1.00 14.76 153 GLN A O 1
ATOM 2480 N N . GLU A 1 154 ? -19.948 -19.014 20.557 1.00 13.88 154 GLU A N 1
ATOM 2481 C CA . GLU A 1 154 ? -20.792 -20.107 20.054 1.00 14.59 154 GLU A CA 1
ATOM 2482 C C . GLU A 1 154 ? -22.281 -19.796 20.250 1.00 14.58 154 GLU A C 1
ATOM 2483 O O . GLU A 1 154 ? -23.118 -20.115 19.393 1.00 14.62 154 GLU A O 1
ATOM 2495 N N . LEU A 1 155 ? -22.635 -19.203 21.395 1.00 14.57 155 LEU A N 1
ATOM 2496 C CA . LEU A 1 155 ? -24.039 -18.866 21.661 1.00 15.01 155 LEU A CA 1
ATOM 2497 C C . LEU A 1 155 ? -24.514 -17.719 20.791 1.00 15.18 155 LEU A C 1
ATOM 2498 O O . LEU A 1 155 ? -25.654 -17.740 20.296 1.00 15.62 155 LEU A O 1
ATOM 2514 N N . LYS A 1 156 ? -23.671 -16.704 20.599 1.00 14.32 156 LYS A N 1
ATOM 2515 C CA . LYS A 1 156 ? -24.025 -15.642 19.666 1.00 14.47 156 LYS A CA 1
ATOM 2516 C C . LYS A 1 156 ? -24.233 -16.188 18.266 1.00 13.99 156 LYS A C 1
ATOM 2517 O O . LYS A 1 156 ? -25.164 -15.775 17.569 1.00 14.23 156 LYS A O 1
ATOM 2536 N N . ASN A 1 157 ? -23.376 -17.120 17.839 1.00 13.77 157 ASN A N 1
ATOM 2537 C CA . ASN A 1 157 ? -23.495 -17.675 16.500 1.00 13.66 157 ASN A CA 1
ATOM 2538 C C . ASN A 1 157 ? -24.810 -18.420 16.349 1.00 13.75 157 ASN A C 1
ATOM 2539 O O . ASN A 1 157 ? -25.476 -18.315 15.315 1.00 14.40 157 ASN A O 1
ATOM 2550 N N . ALA A 1 158 ? -25.170 -19.224 17.342 1.00 14.19 158 ALA A N 1
ATOM 2551 C CA . ALA A 1 158 ? -26.455 -19.912 17.285 1.00 15.12 158 ALA A CA 1
ATOM 2552 C C . ALA A 1 158 ? -27.621 -18.932 17.164 1.00 14.87 158 ALA A C 1
ATOM 2553 O O . ALA A 1 158 ? -28.585 -19.183 16.427 1.00 15.28 158 ALA A O 1
ATOM 2560 N N . GLU A 1 159 ? -27.556 -17.819 17.881 1.00 14.49 159 GLU A N 1
ATOM 2561 C CA . GLU A 1 159 ? -28.612 -16.819 17.817 1.00 14.58 159 GLU A CA 1
ATOM 2562 C C . GLU A 1 159 ? -28.630 -16.134 16.457 1.00 14.20 159 GLU A C 1
ATOM 2563 O O . GLU A 1 159 ? -29.703 -15.863 15.917 1.00 15.26 159 GLU A O 1
ATOM 2575 N N . ILE A 1 160 ? -27.461 -15.801 15.898 1.00 14.59 160 ILE A N 1
ATOM 2576 C CA . ILE A 1 160 ? -27.435 -15.205 14.561 1.00 15.03 160 ILE A CA 1
ATOM 2577 C C . ILE A 1 160 ? -28.129 -16.125 13.567 1.00 14.92 160 ILE A C 1
ATOM 2578 O O . ILE A 1 160 ? -28.981 -15.700 12.782 1.00 14.96 160 ILE A O 1
ATOM 2594 N N . LEU A 1 161 ? -27.732 -17.393 13.545 1.00 15.00 161 LEU A N 1
ATOM 2595 C CA . LEU A 1 161 ? -28.307 -18.314 12.572 1.00 14.95 161 LEU A CA 1
ATOM 2596 C C . LEU A 1 161 ? -29.815 -18.452 12.775 1.00 16.21 161 LEU A C 1
ATOM 2597 O O . LEU A 1 161 ? -30.579 -18.441 11.804 1.00 15.56 161 LEU A O 1
ATOM 2613 N N . ALA A 1 162 ? -30.262 -18.584 14.024 1.00 15.38 162 ALA A N 1
ATOM 2614 C CA . ALA A 1 162 ? -31.692 -18.751 14.266 1.00 16.87 162 ALA A CA 1
ATOM 2615 C C . ALA A 1 162 ? -32.482 -17.520 13.834 1.00 15.43 162 ALA A C 1
ATOM 2616 O O . ALA A 1 162 ? -33.583 -17.634 13.278 1.00 16.21 162 ALA A O 1
ATOM 2623 N N . ARG A 1 163 ? -31.967 -16.334 14.120 1.00 14.99 163 ARG A N 1
ATOM 2624 C CA . ARG A 1 163 ? -32.654 -15.111 13.735 1.00 14.57 163 ARG A CA 1
ATOM 2625 C C . ARG A 1 163 ? -32.643 -14.911 12.230 1.00 14.79 163 ARG A C 1
ATOM 2626 O O . ARG A 1 163 ? -33.637 -14.465 11.654 1.00 15.79 163 ARG A O 1
ATOM 2647 N N . LEU A 1 164 ? -31.551 -15.275 11.555 1.00 15.03 164 LEU A N 1
ATOM 2648 C CA . LEU A 1 164 ? -31.558 -15.233 10.094 1.00 15.01 164 LEU A CA 1
ATOM 2649 C C . LEU A 1 164 ? -32.526 -16.261 9.518 1.00 15.23 164 LEU A C 1
ATOM 2650 O O . LEU A 1 164 ? -33.232 -15.966 8.549 1.00 17.17 164 LEU A O 1
ATOM 2666 N N . GLU A 1 165 ? -32.567 -17.470 10.076 1.00 15.75 165 GLU A N 1
ATOM 2667 C CA . GLU A 1 165 ? -33.420 -18.513 9.513 1.00 16.85 165 GLU A CA 1
ATOM 2668 C C . GLU A 1 165 ? -34.884 -18.125 9.583 1.00 17.34 165 GLU A C 1
ATOM 2669 O O . GLU A 1 165 ? -35.646 -18.399 8.649 1.00 17.65 165 GLU A O 1
ATOM 2681 N N . ARG A 1 166 ? -35.326 -17.546 10.700 1.00 16.47 166 ARG A N 1
ATOM 2682 C CA . ARG A 1 166 ? -36.754 -17.286 10.872 1.00 17.92 166 ARG A CA 1
ATOM 2683 C C . ARG A 1 166 ? -37.240 -16.161 9.977 1.00 18.42 166 ARG A C 1
ATOM 2684 O O . ARG A 1 166 ? -38.446 -16.084 9.710 1.00 19.94 166 ARG A O 1
ATOM 2705 N N . THR A 1 167 ? -36.361 -15.302 9.482 1.00 18.13 167 THR A N 1
ATOM 2706 C CA . THR A 1 167 ? -36.720 -14.226 8.565 1.00 18.14 167 THR A CA 1
ATOM 2707 C C . THR A 1 167 ? -36.435 -14.556 7.106 1.00 18.51 167 THR A C 1
ATOM 2708 O O . THR A 1 167 ? -37.229 -14.176 6.233 1.00 20.61 167 THR A O 1
ATOM 2719 N N . TYR A 1 168 ? -35.346 -15.277 6.822 1.00 18.27 168 TYR A N 1
ATOM 2720 C CA . TYR A 1 168 ? -34.890 -15.493 5.457 1.00 19.56 168 TYR A CA 1
ATOM 2721 C C . TYR A 1 168 ? -34.993 -16.938 4.996 1.00 17.80 168 TYR A C 1
ATOM 2722 O O . TYR A 1 168 ? -34.766 -17.196 3.804 1.00 20.42 168 TYR A O 1
ATOM 2740 N N . GLY A 1 169 ? -35.326 -17.872 5.872 1.00 18.27 169 GLY A N 1
ATOM 2741 C CA . GLY A 1 169 ? -35.322 -19.278 5.522 1.00 19.81 169 GLY A CA 1
ATOM 2742 C C . GLY A 1 169 ? -33.950 -19.912 5.682 1.00 18.47 169 GLY A C 1
ATOM 2743 O O . GLY A 1 169 ? -32.920 -19.249 5.697 1.00 18.13 169 GLY A O 1
ATOM 2747 N N . LYS A 1 170 ? -33.943 -21.238 5.770 1.00 19.75 170 LYS A N 1
ATOM 2748 C CA . LYS A 1 170 ? -32.736 -21.961 6.153 1.00 21.46 170 LYS A CA 1
ATOM 2749 C C . LYS A 1 170 ? -31.627 -21.848 5.108 1.00 18.83 170 LYS A C 1
ATOM 2750 O O . LYS A 1 170 ? -30.462 -21.628 5.455 1.00 18.84 170 LYS A O 1
ATOM 2769 N N . GLU A 1 171 ? -31.946 -22.019 3.821 1.00 19.65 171 GLU A N 1
ATOM 2770 C CA . GLU A 1 171 ? -30.874 -22.078 2.826 1.00 19.30 171 GLU A CA 1
ATOM 2771 C C . GLU A 1 171 ? -30.130 -20.753 2.722 1.00 18.85 171 GLU A C 1
ATOM 2772 O O . GLU A 1 171 ? -28.895 -20.729 2.635 1.00 19.66 171 GLU A O 1
ATOM 2784 N N . LYS A 1 172 ? -30.861 -19.646 2.733 1.00 17.78 172 LYS A N 1
ATOM 2785 C CA . LYS A 1 172 ? -30.244 -18.329 2.677 1.00 18.02 172 LYS A CA 1
ATOM 2786 C C . LYS A 1 172 ? -29.495 -18.028 3.965 1.00 16.88 172 LYS A C 1
ATOM 2787 O O . LYS A 1 172 ? -28.380 -17.502 3.925 1.00 16.97 172 LYS A O 1
ATOM 2806 N N . ALA A 1 173 ? -30.080 -18.386 5.112 1.00 16.57 173 ALA A N 1
ATOM 2807 C CA . ALA A 1 173 ? -29.430 -18.121 6.389 1.00 16.94 173 ALA A CA 1
ATOM 2808 C C . ALA A 1 173 ? -28.088 -18.842 6.482 1.00 15.82 173 ALA A C 1
ATOM 2809 O O . ALA A 1 173 ? -27.109 -18.285 6.998 1.00 15.38 173 ALA A O 1
ATOM 2816 N N . VAL A 1 174 ? -28.014 -20.083 5.994 1.00 16.88 174 VAL A N 1
ATOM 2817 C CA . VAL A 1 174 ? -26.771 -20.844 6.047 1.00 17.42 174 VAL A CA 1
ATOM 2818 C C . VAL A 1 174 ? -25.693 -20.153 5.229 1.00 16.15 174 VAL A C 1
ATOM 2819 O O . VAL A 1 174 ? -24.533 -20.064 5.651 1.00 17.14 174 VAL A O 1
ATOM 2832 N N . LYS A 1 175 ? -26.046 -19.687 4.027 1.00 16.46 175 LYS A N 1
ATOM 2833 C CA . LYS A 1 175 ? -25.065 -19.006 3.188 1.00 17.05 175 LYS A CA 1
ATOM 2834 C C . LYS A 1 175 ? -24.585 -17.717 3.839 1.00 16.02 175 LYS A C 1
ATOM 2835 O O . LYS A 1 175 ? -23.392 -17.406 3.828 1.00 15.89 175 LYS A O 1
ATOM 2854 N N . MET A 1 176 ? -25.514 -16.928 4.374 1.00 15.29 176 MET A N 1
ATOM 2855 C CA . MET A 1 176 ? -25.134 -15.691 5.034 1.00 14.90 176 MET A CA 1
ATOM 2856 C C . MET A 1 176 ? -24.234 -15.972 6.219 1.00 15.30 176 MET A C 1
ATOM 2857 O O . MET A 1 176 ? -23.219 -15.287 6.404 1.00 15.27 176 MET A O 1
ATOM 2871 N N . PHE A 1 177 ? -24.582 -16.980 7.021 1.00 15.29 177 PHE A N 1
ATOM 2872 C CA . PHE A 1 177 ? -23.766 -17.298 8.185 1.00 15.80 177 PHE A CA 1
ATOM 2873 C C . PHE A 1 177 ? -22.351 -17.721 7.779 1.00 14.83 177 PHE A C 1
ATOM 2874 O O . PHE A 1 177 ? -21.370 -17.348 8.433 1.00 15.14 177 PHE A O 1
ATOM 2891 N N . ASP A 1 178 ? -22.230 -18.510 6.710 1.00 15.18 178 ASP A N 1
ATOM 2892 C CA . ASP A 1 178 ? -20.913 -18.957 6.275 1.00 16.29 178 ASP A CA 1
ATOM 2893 C C . ASP A 1 178 ? -20.026 -17.779 5.855 1.00 16.03 178 ASP A C 1
ATOM 2894 O O . ASP A 1 178 ? -18.790 -17.871 5.943 1.00 17.80 178 ASP A O 1
ATOM 2903 N N . ASP A 1 179 ? -20.613 -16.675 5.400 1.00 14.48 179 ASP A N 1
ATOM 2904 C CA . ASP A 1 179 ? -19.860 -15.464 5.092 1.00 14.42 179 ASP A CA 1
ATOM 2905 C C . ASP A 1 179 ? -19.514 -14.638 6.335 1.00 13.82 179 ASP A C 1
ATOM 2906 O O . ASP A 1 179 ? -18.527 -13.897 6.336 1.00 14.26 179 ASP A O 1
ATOM 2915 N N . LEU A 1 180 ? -20.322 -14.762 7.391 1.00 13.95 180 LEU A N 1
ATOM 2916 C CA . LEU A 1 180 ? -20.126 -14.021 8.635 1.00 13.93 180 LEU A CA 1
ATOM 2917 C C . LEU A 1 180 ? -19.051 -14.670 9.491 1.00 13.12 180 LEU A C 1
ATOM 2918 O O . LEU A 1 180 ? -18.156 -13.977 9.991 1.00 14.05 180 LEU A O 1
ATOM 2934 N N . VAL A 1 181 ? -19.154 -15.988 9.688 1.00 14.33 181 VAL A N 1
ATOM 2935 C CA . VAL A 1 181 ? -18.247 -16.751 10.548 1.00 14.48 181 VAL A CA 1
ATOM 2936 C C . VAL A 1 181 ? -17.789 -17.932 9.695 1.00 14.55 181 VAL A C 1
ATOM 2937 O O . VAL A 1 181 ? -18.450 -18.974 9.638 1.00 15.50 181 VAL A O 1
ATOM 2950 N N . TRP A 1 182 ? -16.670 -17.763 9.000 1.00 13.89 182 TRP A N 1
ATOM 2951 C CA . TRP A 1 182 ? -16.220 -18.759 8.041 1.00 14.97 182 TRP A CA 1
ATOM 2952 C C . TRP A 1 182 ? -15.532 -19.934 8.739 1.00 14.60 182 TRP A C 1
ATOM 2953 O O . TRP A 1 182 ? -15.059 -19.843 9.872 1.00 14.60 182 TRP A O 1
ATOM 2974 N N . LYS A 1 183 ? -15.476 -21.060 8.029 1.00 15.91 183 LYS A N 1
ATOM 2975 C CA . LYS A 1 183 ? -14.735 -22.208 8.537 1.00 15.79 183 LYS A CA 1
ATOM 2976 C C . LYS A 1 183 ? -13.229 -21.992 8.435 1.00 16.70 183 LYS A C 1
ATOM 2977 O O . LYS A 1 183 ? -12.500 -22.322 9.362 1.00 17.09 183 LYS A O 1
ATOM 2996 N N . ASN A 1 184 ? -12.743 -21.447 7.327 1.00 15.87 184 ASN A N 1
ATOM 2997 C CA . ASN A 1 184 ? -11.318 -21.176 7.181 1.00 16.29 184 ASN A CA 1
ATOM 2998 C C . ASN A 1 184 ? -11.092 -20.264 5.987 1.00 17.58 184 ASN A C 1
ATOM 2999 O O . ASN A 1 184 ? -11.293 -20.690 4.843 1.00 21.19 184 ASN A O 1
ATOM 3010 N N . ASP A 1 185 ? -10.639 -19.038 6.212 1.00 15.82 185 ASP A N 1
ATOM 3011 C CA . ASP A 1 185 ? -10.314 -18.110 5.133 1.00 15.28 185 ASP A CA 1
ATOM 3012 C C . ASP A 1 185 ? -8.870 -18.389 4.736 1.00 15.13 185 ASP A C 1
ATOM 3013 O O . ASP A 1 185 ? -7.928 -18.016 5.438 1.00 15.77 185 ASP A O 1
ATOM 3022 N N . LEU A 1 186 ? -8.704 -19.088 3.616 1.00 16.15 186 LEU A N 1
ATOM 3023 C CA . LEU A 1 186 ? -7.380 -19.524 3.198 1.00 16.10 186 LEU A CA 1
ATOM 3024 C C . LEU A 1 186 ? -6.475 -18.362 2.829 1.00 17.12 186 LEU A C 1
ATOM 3025 O O . LEU A 1 186 ? -5.251 -18.540 2.761 1.00 18.93 186 LEU A O 1
ATOM 3041 N N . GLU A 1 187 ? -7.024 -17.169 2.636 1.00 16.78 187 GLU A N 1
ATOM 3042 C CA . GLU A 1 187 ? -6.240 -15.990 2.305 1.00 17.89 187 GLU A CA 1
ATOM 3043 C C . GLU A 1 187 ? -5.927 -15.116 3.510 1.00 16.82 187 GLU A C 1
ATOM 3044 O O . GLU A 1 187 ? -5.303 -14.068 3.346 1.00 18.14 187 GLU A O 1
ATOM 3056 N N . ALA A 1 188 ? -6.327 -15.509 4.704 1.00 15.22 188 ALA A N 1
ATOM 3057 C CA . ALA A 1 188 ? -5.999 -14.716 5.881 1.00 14.99 188 ALA A CA 1
ATOM 3058 C C . ALA A 1 188 ? -4.490 -14.716 6.105 1.00 15.51 188 ALA A C 1
ATOM 3059 O O . ALA A 1 188 ? -3.860 -15.768 6.033 1.00 16.00 188 ALA A O 1
ATOM 3066 N N . PRO A 1 189 ? -3.887 -13.560 6.389 1.00 15.26 189 PRO A N 1
ATOM 3067 C CA . PRO A 1 189 ? -2.443 -13.534 6.638 1.00 16.48 189 PRO A CA 1
ATOM 3068 C C . PRO A 1 189 ? -2.062 -14.362 7.856 1.00 15.36 189 PRO A C 1
ATOM 3069 O O . PRO A 1 189 ? -2.732 -14.335 8.885 1.00 15.66 189 PRO A O 1
ATOM 3080 N N . THR A 1 190 ? -0.946 -15.059 7.756 1.00 15.60 190 THR A N 1
ATOM 3081 C CA . THR A 1 190 ? -0.491 -15.991 8.779 1.00 15.73 190 THR A CA 1
ATOM 3082 C C . THR A 1 190 ? 0.889 -15.606 9.287 1.00 16.38 190 THR A C 1
ATOM 3083 O O . THR A 1 190 ? 1.722 -15.077 8.541 1.00 19.80 190 THR A O 1
ATOM 3094 N N . SER A 1 191 ? 1.182 -16.001 10.512 1.00 14.93 191 SER A N 1
ATOM 3095 C CA . SER A 1 191 ? 2.482 -15.683 11.076 1.00 15.05 191 SER A CA 1
ATOM 3096 C C . SER A 1 191 ? 3.565 -16.621 10.560 1.00 15.67 191 SER A C 1
ATOM 3097 O O . SER A 1 191 ? 4.709 -16.188 10.423 1.00 15.80 191 SER A O 1
ATOM 3105 N N . ILE A 1 192 ? 3.258 -17.882 10.250 1.00 16.08 192 ILE A N 1
ATOM 3106 C CA . ILE A 1 192 ? 4.222 -18.805 9.665 1.00 17.52 192 ILE A CA 1
ATOM 3107 C C . ILE A 1 192 ? 3.593 -19.490 8.461 1.00 18.48 192 ILE A C 1
ATOM 3108 O O . ILE A 1 192 ? 2.381 -19.449 8.255 1.00 18.16 192 ILE A O 1
ATOM 3124 N N . GLN A 1 193 ? 4.426 -20.171 7.676 1.00 21.55 193 GLN A N 1
ATOM 3125 C CA . GLN A 1 193 ? 4.002 -21.016 6.558 1.00 30.10 193 GLN A CA 1
ATOM 3126 C C . GLN A 1 193 ? 3.973 -22.490 6.957 1.00 30.17 193 GLN A C 1
ATOM 3127 O O . GLN A 1 193 ? 4.688 -22.918 7.867 1.00 29.91 193 GLN A O 1
ATOM 3131 N N . PRO A 1 194 ? 3.150 -23.311 6.291 1.00 41.12 194 PRO A N 1
ATOM 3132 C CA . PRO A 1 194 ? 3.064 -24.728 6.704 1.00 41.72 194 PRO A CA 1
ATOM 3133 C C . PRO A 1 194 ? 4.390 -25.458 6.591 1.00 42.74 194 PRO A C 1
ATOM 3134 O O . PRO A 1 194 ? 4.650 -26.385 7.370 1.00 39.62 194 PRO A O 1
ATOM 3145 N N . ASP A 1 195 ? 5.236 -25.064 5.633 1.00 30.19 195 ASP A N 1
ATOM 3146 C CA . ASP A 1 195 ? 6.558 -25.662 5.481 1.00 43.21 195 ASP A CA 1
ATOM 3147 C C . ASP A 1 195 ? 7.510 -25.282 6.606 1.00 39.57 195 ASP A C 1
ATOM 3148 O O . ASP A 1 195 ? 8.567 -25.910 6.736 1.00 33.31 195 ASP A O 1
ATOM 3152 N N . ASP A 1 196 ? 7.169 -24.268 7.408 1.00 29.69 196 ASP A N 1
ATOM 3153 C CA . ASP A 1 196 ? 7.991 -23.882 8.550 1.00 27.41 196 ASP A CA 1
ATOM 3154 C C . ASP A 1 196 ? 7.719 -24.733 9.784 1.00 31.15 196 ASP A C 1
ATOM 3155 O O . ASP A 1 196 ? 8.538 -24.731 10.714 1.00 28.17 196 ASP A O 1
ATOM 3164 N N . GLN A 1 197 ? 6.579 -25.417 9.827 1.00 34.44 197 GLN A N 1
ATOM 3165 C CA . GLN A 1 197 ? 6.173 -26.226 10.976 1.00 39.28 197 GLN A CA 1
ATOM 3166 C C . GLN A 1 197 ? 7.270 -27.186 11.416 1.00 37.29 197 GLN A C 1
ATOM 3167 O O . GLN A 1 197 ? 7.781 -27.976 10.617 1.00 36.11 197 GLN A O 1
ATOM 3181 N N . SER B 2 1 ? -2.642 -7.215 20.722 1.00 11.92 1 SER B N 1
ATOM 3182 C CA . SER B 2 1 ? -1.190 -7.227 21.013 1.00 12.22 1 SER B CA 1
ATOM 3183 C C . SER B 2 1 ? -0.410 -7.554 19.774 1.00 11.42 1 SER B C 1
ATOM 3184 O O . SER B 2 1 ? -0.832 -8.405 18.984 1.00 12.20 1 SER B O 1
ATOM 3194 N N . ASN B 2 2 ? 0.736 -6.922 19.610 1.00 11.35 2 ASN B N 1
ATOM 3195 C CA . ASN B 2 2 ? 1.609 -7.198 18.485 1.00 11.32 2 ASN B CA 1
ATOM 3196 C C . ASN B 2 2 ? 2.990 -7.618 18.967 1.00 11.27 2 ASN B C 1
ATOM 3197 O O . ASN B 2 2 ? 3.355 -7.434 20.132 1.00 11.93 2 ASN B O 1
ATOM 3208 N N . ALA B 2 3 ? 3.741 -8.240 18.061 1.00 11.36 3 ALA B N 1
ATOM 3209 C CA . ALA B 2 3 ? 5.066 -8.761 18.346 1.00 11.29 3 ALA B CA 1
ATOM 3210 C C . ALA B 2 3 ? 5.804 -8.944 17.031 1.00 12.09 3 ALA B C 1
ATOM 3211 O O . ALA B 2 3 ? 5.190 -9.217 15.989 1.00 12.38 3 ALA B O 1
ATOM 3218 N N . MET B 2 4 ? 7.123 -8.845 17.104 1.00 11.20 4 MET B N 1
ATOM 3219 C CA . MET B 2 4 ? 7.962 -9.208 15.976 1.00 12.11 4 MET B CA 1
ATOM 3220 C C . MET B 2 4 ? 9.224 -9.859 16.526 1.00 12.53 4 MET B C 1
ATOM 3221 O O . MET B 2 4 ? 9.738 -9.456 17.579 1.00 12.90 4 MET B O 1
ATOM 3235 N N . ILE B 2 5 ? 9.727 -10.858 15.810 1.00 11.81 5 ILE B N 1
ATOM 3236 C CA . ILE B 2 5 ? 11.035 -11.445 16.061 1.00 13.14 5 ILE B CA 1
ATOM 3237 C C . ILE B 2 5 ? 11.773 -11.497 14.734 1.00 12.19 5 ILE B C 1
ATOM 3238 O O . ILE B 2 5 ? 11.201 -11.856 13.703 1.00 13.22 5 ILE B O 1
ATOM 3254 N N . ILE B 2 6 ? 13.039 -11.105 14.765 1.00 12.46 6 ILE B N 1
ATOM 3255 C CA . ILE B 2 6 ? 13.875 -10.936 13.578 1.00 13.17 6 ILE B CA 1
ATOM 3256 C C . ILE B 2 6 ? 15.079 -11.838 13.747 1.00 13.38 6 ILE B C 1
ATOM 3257 O O . ILE B 2 6 ? 15.846 -11.675 14.699 1.00 13.73 6 ILE B O 1
ATOM 3273 N N . GLY B 2 7 ? 15.292 -12.736 12.778 1.00 14.86 7 GLY B N 1
ATOM 3274 C CA . GLY B 2 7 ? 16.459 -13.593 12.823 1.00 16.10 7 GLY B CA 1
ATOM 3275 C C . GLY B 2 7 ? 17.718 -12.880 12.357 1.00 15.43 7 GLY B C 1
ATOM 3276 O O . GLY B 2 7 ? 17.724 -11.764 11.863 1.00 15.83 7 GLY B O 1
ATOM 3280 N N . ALA B 2 8 ? 18.847 -13.588 12.506 1.00 17.81 8 ALA B N 1
ATOM 3281 C CA . ALA B 2 8 ? 20.165 -12.999 12.260 1.00 17.70 8 ALA B CA 1
ATOM 3282 C C . ALA B 2 8 ? 20.290 -12.475 10.840 1.00 18.99 8 ALA B C 1
ATOM 3283 O O . ALA B 2 8 ? 20.783 -11.368 10.641 1.00 26.12 8 ALA B O 1
ATOM 3290 N N . LYS B 2 9 ? 19.737 -13.188 9.854 1.00 19.48 9 LYS B N 1
ATOM 3291 C CA . LYS B 2 9 ? 19.915 -12.780 8.462 1.00 20.50 9 LYS B CA 1
ATOM 3292 C C . LYS B 2 9 ? 19.084 -11.573 8.067 1.00 22.18 9 LYS B C 1
ATOM 3293 O O . LYS B 2 9 ? 19.398 -10.896 7.086 1.00 26.45 9 LYS B O 1
ATOM 3312 N N . LYS B 2 10 ? 17.997 -11.307 8.770 1.00 18.12 10 LYS B N 1
ATOM 3313 C CA . LYS B 2 10 ? 17.157 -10.151 8.495 1.00 17.77 10 LYS B CA 1
ATOM 3314 C C . LYS B 2 10 ? 17.538 -8.951 9.341 1.00 16.84 10 LYS B C 1
ATOM 3315 O O . LYS B 2 10 ? 17.050 -7.846 9.082 1.00 19.51 10 LYS B O 1
ATOM 3334 N N . SER B 2 11 ? 18.450 -9.119 10.304 1.00 16.40 11 SER B N 1
ATOM 3335 C CA . SER B 2 11 ? 18.846 -8.025 11.179 1.00 16.44 11 SER B CA 1
ATOM 3336 C C . SER B 2 11 ? 20.143 -7.397 10.647 1.00 16.00 11 SER B C 1
ATOM 3337 O O . SER B 2 11 ? 21.108 -8.100 10.303 1.00 17.95 11 SER B O 1
ATOM 3345 N N . LYS B 2 12 ? 20.189 -6.067 10.640 1.00 16.17 12 LYS B N 1
ATOM 3346 C CA . LYS B 2 12 ? 21.385 -5.359 10.174 1.00 17.61 12 LYS B CA 1
ATOM 3347 C C . LYS B 2 12 ? 22.636 -5.793 10.923 1.00 17.06 12 LYS B C 1
ATOM 3348 O O . LYS B 2 12 ? 23.720 -5.933 10.327 1.00 18.21 12 LYS B O 1
ATOM 3367 N N . SER B 2 13 ? 22.527 -5.958 12.242 1.00 16.16 13 SER B N 1
ATOM 3368 C CA . SER B 2 13 ? 23.685 -6.282 13.069 1.00 16.77 13 SER B CA 1
ATOM 3369 C C . SER B 2 13 ? 24.029 -7.763 13.074 1.00 16.74 13 SER B C 1
ATOM 3370 O O . SER B 2 13 ? 25.062 -8.157 13.639 1.00 17.04 13 SER B O 1
ATOM 3378 N N . GLY B 2 14 ? 23.191 -8.598 12.494 1.00 16.33 14 GLY B N 1
ATOM 3379 C CA . GLY B 2 14 ? 23.394 -10.011 12.602 1.00 16.13 14 GLY B CA 1
ATOM 3380 C C . GLY B 2 14 ? 23.007 -10.593 13.933 1.00 17.70 14 GLY B C 1
ATOM 3381 O O . GLY B 2 14 ? 23.269 -11.774 14.164 1.00 21.75 14 GLY B O 1
ATOM 3385 N N . ASN B 2 15 ? 22.383 -9.804 14.811 1.00 15.23 15 ASN B N 1
ATOM 3386 C CA . ASN B 2 15 ? 21.856 -10.281 16.083 1.00 14.79 15 ASN B CA 1
ATOM 3387 C C . ASN B 2 15 ? 20.337 -10.379 16.007 1.00 15.27 15 ASN B C 1
ATOM 3388 O O . ASN B 2 15 ? 19.675 -9.531 15.378 1.00 15.53 15 ASN B O 1
ATOM 3399 N N . ALA B 2 16 ? 19.781 -11.415 16.628 1.00 14.40 16 ALA B N 1
ATOM 3400 C CA . ALA B 2 16 ? 18.329 -11.545 16.665 1.00 14.14 16 ALA B CA 1
ATOM 3401 C C . ALA B 2 16 ? 17.714 -10.401 17.452 1.00 13.43 16 ALA B C 1
ATOM 3402 O O . ALA B 2 16 ? 18.286 -9.911 18.420 1.00 14.07 16 ALA B O 1
ATOM 3409 N N . LEU B 2 17 ? 16.540 -9.960 17.000 1.00 13.10 17 LEU B N 1
ATOM 3410 C CA . LEU B 2 17 ? 15.793 -8.858 17.593 1.00 13.01 17 LEU B CA 1
ATOM 3411 C C . LEU B 2 17 ? 14.415 -9.324 18.036 1.00 12.58 17 LEU B C 1
ATOM 3412 O O . LEU B 2 17 ? 13.816 -10.215 17.428 1.00 13.02 17 LEU B O 1
ATOM 3428 N N . LEU B 2 18 ? 13.890 -8.664 19.061 1.00 12.41 18 LEU B N 1
ATOM 3429 C CA . LEU B 2 18 ? 12.537 -8.919 19.540 1.00 11.77 18 LEU B CA 1
ATOM 3430 C C . LEU B 2 18 ? 11.851 -7.610 19.887 1.00 12.17 18 LEU B C 1
ATOM 3431 O O . LEU B 2 18 ? 12.448 -6.712 20.488 1.00 13.37 18 LEU B O 1
ATOM 3447 N N . PHE B 2 19 ? 10.570 -7.536 19.536 1.00 11.89 19 PHE B N 1
ATOM 3448 C CA . PHE B 2 19 ? 9.688 -6.415 19.810 1.00 11.88 19 PHE B CA 1
ATOM 3449 C C . PHE B 2 19 ? 8.418 -6.925 20.470 1.00 12.03 19 PHE B C 1
ATOM 3450 O O . PHE B 2 19 ? 7.811 -7.882 19.985 1.00 12.07 19 PHE B O 1
ATOM 3467 N N . SER B 2 20 ? 8.027 -6.290 21.576 1.00 12.05 20 SER B N 1
ATOM 3468 C CA . SER B 2 20 ? 6.815 -6.600 22.321 1.00 13.35 20 SER B CA 1
ATOM 3469 C C . SER B 2 20 ? 5.851 -5.429 22.322 1.00 11.52 20 SER B C 1
ATOM 3470 O O . SER B 2 20 ? 6.247 -4.271 22.367 1.00 12.96 20 SER B O 1
ATOM 3478 N N . GLY B 2 21 ? 4.570 -5.755 22.349 1.00 12.68 21 GLY B N 1
ATOM 3479 C CA . GLY B 2 21 ? 3.499 -4.781 22.356 1.00 12.26 21 GLY B CA 1
ATOM 3480 C C . GLY B 2 21 ? 2.163 -5.340 22.826 1.00 11.91 21 GLY B C 1
ATOM 3481 O O . GLY B 2 21 ? 1.180 -5.333 22.087 1.00 12.31 21 GLY B O 1
ATOM 3485 N N . PRO B 2 22 ? 2.087 -5.791 24.083 1.00 12.14 22 PRO B N 1
ATOM 3486 C CA . PRO B 2 22 ? 0.827 -6.351 24.597 1.00 12.21 22 PRO B CA 1
ATOM 3487 C C . PRO B 2 22 ? -0.238 -5.276 24.763 1.00 12.12 22 PRO B C 1
ATOM 3488 O O . PRO B 2 22 ? 0.018 -4.221 25.357 1.00 13.95 22 PRO B O 1
ATOM 3499 N N . GLN B 2 23 ? -1.433 -5.545 24.274 1.00 11.78 23 GLN B N 1
ATOM 3500 C CA . GLN B 2 23 ? -2.556 -4.603 24.349 1.00 12.13 23 GLN B CA 1
ATOM 3501 C C . GLN B 2 23 ? -3.493 -5.029 25.462 1.00 12.21 23 GLN B C 1
ATOM 3502 O O . GLN B 2 23 ? -4.347 -5.905 25.292 1.00 14.11 23 GLN B O 1
ATOM 3516 N N . VAL B 2 24 ? -3.307 -4.416 26.624 1.00 12.27 24 VAL B N 1
ATOM 3517 C CA . VAL B 2 24 ? -4.075 -4.681 27.834 1.00 13.58 24 VAL B CA 1
ATOM 3518 C C . VAL B 2 24 ? -4.715 -3.410 28.361 1.00 14.91 24 VAL B C 1
ATOM 3519 O O . VAL B 2 24 ? -5.063 -3.341 29.547 1.00 17.10 24 VAL B O 1
ATOM 3532 N N . GLY B 2 25 ? -4.892 -2.418 27.514 1.00 13.40 25 GLY B N 1
ATOM 3533 C CA . GLY B 2 25 ? -5.487 -1.173 27.936 1.00 14.65 25 GLY B CA 1
ATOM 3534 C C . GLY B 2 25 ? -4.514 -0.309 28.728 1.00 13.03 25 GLY B C 1
ATOM 3535 O O . GLY B 2 25 ? -3.351 -0.636 28.959 1.00 14.42 25 GLY B O 1
ATOM 3539 N N . PHE B 2 26 ? -5.034 0.823 29.190 1.00 13.88 26 PHE B N 1
ATOM 3540 C CA . PHE B 2 26 ? -4.232 1.919 29.734 1.00 13.09 26 PHE B CA 1
ATOM 3541 C C . PHE B 2 26 ? -4.866 2.356 31.045 1.00 13.66 26 PHE B C 1
ATOM 3542 O O . PHE B 2 26 ? -5.928 2.984 31.043 1.00 14.62 26 PHE B O 1
ATOM 3559 N N . VAL B 2 27 ? -4.234 2.027 32.155 1.00 13.01 27 VAL B N 1
ATOM 3560 C CA . VAL B 2 27 ? -4.757 2.296 33.482 1.00 13.41 27 VAL B CA 1
ATOM 3561 C C . VAL B 2 27 ? -3.628 2.790 34.370 1.00 13.23 27 VAL B C 1
ATOM 3562 O O . VAL B 2 27 ? -2.437 2.588 34.092 1.00 13.52 27 VAL B O 1
ATOM 3575 N N . ALA B 2 28 ? -4.021 3.447 35.464 1.00 13.75 28 ALA B N 1
ATOM 3576 C CA . ALA B 2 28 ? -3.087 3.882 36.491 1.00 13.74 28 ALA B CA 1
ATOM 3577 C C . ALA B 2 28 ? -3.628 3.465 37.852 1.00 14.93 28 ALA B C 1
ATOM 3578 O O . ALA B 2 28 ? -4.739 3.889 38.228 1.00 15.92 28 ALA B O 1
ATOM 3585 N N . PRO B 2 29 ? -2.914 2.666 38.619 1.00 15.07 29 PRO B N 1
ATOM 3586 C CA . PRO B 2 29 ? -1.639 2.020 38.286 1.00 15.00 29 PRO B CA 1
ATOM 3587 C C . PRO B 2 29 ? -1.768 1.132 37.046 1.00 13.39 29 PRO B C 1
ATOM 3588 O O . PRO B 2 29 ? -2.846 0.652 36.718 1.00 13.26 29 PRO B O 1
ATOM 3599 N N . GLY B 2 30 ? -0.638 0.909 36.378 1.00 13.82 30 GLY B N 1
ATOM 3600 C CA . GLY B 2 30 ? -0.644 0.196 35.123 1.00 12.91 30 GLY B CA 1
ATOM 3601 C C . GLY B 2 30 ? -0.935 -1.284 35.253 1.00 12.54 30 GLY B C 1
ATOM 3602 O O . GLY B 2 30 ? -0.804 -1.915 36.303 1.00 13.16 30 GLY B O 1
ATOM 3606 N N . PHE B 2 31 ? -1.305 -1.871 34.116 1.00 12.61 31 PHE B N 1
ATOM 3607 C CA . PHE B 2 31 ? -1.585 -3.305 34.071 1.00 13.05 31 PHE B CA 1
ATOM 3608 C C . PHE B 2 31 ? -0.311 -4.136 34.174 1.00 13.09 31 PHE B C 1
ATOM 3609 O O . PHE B 2 31 ? -0.397 -5.328 34.508 1.00 14.54 31 PHE B O 1
ATOM 3626 N N A LEU B 2 32 ? 0.843 -3.566 33.838 0.60 12.64 32 LEU B N 1
ATOM 3627 N N B LEU B 2 32 ? 0.849 -3.540 33.958 0.40 13.00 32 LEU B N 1
ATOM 3628 C CA A LEU B 2 32 ? 2.130 -4.249 33.877 0.60 13.17 32 LEU B CA 1
ATOM 3629 C CA B LEU B 2 32 ? 2.100 -4.274 33.925 0.40 13.60 32 LEU B CA 1
ATOM 3630 C C A LEU B 2 32 ? 2.899 -3.906 35.146 0.60 12.26 32 LEU B C 1
ATOM 3631 C C B LEU B 2 32 ? 3.010 -3.832 35.054 0.40 14.25 32 LEU B C 1
ATOM 3632 O O A LEU B 2 32 ? 2.657 -2.890 35.797 0.60 13.19 32 LEU B O 1
ATOM 3633 O O B LEU B 2 32 ? 2.939 -2.690 35.528 0.40 12.68 32 LEU B O 1
ATOM 3664 N N . TYR B 2 33 ? 3.869 -4.763 35.466 1.00 12.94 33 TYR B N 1
ATOM 3665 C CA . TYR B 2 33 ? 4.805 -4.543 36.558 1.00 12.27 33 TYR B CA 1
ATOM 3666 C C . TYR B 2 33 ? 6.208 -4.899 36.065 1.00 12.80 33 TYR B C 1
ATOM 3667 O O . TYR B 2 33 ? 6.476 -6.059 35.734 1.00 13.59 33 TYR B O 1
ATOM 3686 N N . GLU B 2 34 ? 7.103 -3.913 36.043 1.00 13.10 34 GLU B N 1
ATOM 3687 C CA . GLU B 2 34 ? 8.482 -4.099 35.596 1.00 12.65 34 GLU B CA 1
ATOM 3688 C C . GLU B 2 34 ? 9.393 -4.423 36.783 1.00 13.06 34 GLU B C 1
ATOM 3689 O O . GLU B 2 34 ? 9.232 -3.887 37.884 1.00 13.73 34 GLU B O 1
ATOM 3701 N N . VAL B 2 35 ? 10.358 -5.309 36.562 1.00 13.33 35 VAL B N 1
ATOM 3702 C CA . VAL B 2 35 ? 11.224 -5.778 37.633 1.00 13.58 35 VAL B CA 1
ATOM 3703 C C . VAL B 2 35 ? 12.521 -6.290 37.024 1.00 13.21 35 VAL B C 1
ATOM 3704 O O . VAL B 2 35 ? 12.574 -6.660 35.852 1.00 14.27 35 VAL B O 1
ATOM 3717 N N . GLY B 2 36 ? 13.571 -6.344 37.842 1.00 13.53 36 GLY B N 1
ATOM 3718 C CA . GLY B 2 36 ? 14.782 -7.086 37.552 1.00 13.96 36 GLY B CA 1
ATOM 3719 C C . GLY B 2 36 ? 14.985 -8.188 38.571 1.00 14.00 36 GLY B C 1
ATOM 3720 O O . GLY B 2 36 ? 14.899 -7.937 39.779 1.00 14.88 36 GLY B O 1
ATOM 3724 N N . LEU B 2 37 ? 15.251 -9.404 38.113 1.00 14.46 37 LEU B N 1
ATOM 3725 C CA . LEU B 2 37 ? 15.422 -10.577 38.966 1.00 15.45 37 LEU B CA 1
ATOM 3726 C C . LEU B 2 37 ? 16.808 -11.155 38.751 1.00 15.65 37 LEU B C 1
ATOM 3727 O O . LEU B 2 37 ? 17.177 -11.491 37.620 1.00 16.41 37 LEU B O 1
ATOM 3743 N N . HIS B 2 38 ? 17.557 -11.323 39.836 1.00 15.47 38 HIS B N 1
ATOM 3744 C CA . HIS B 2 38 ? 18.949 -11.762 39.731 1.00 18.50 38 HIS B CA 1
ATOM 3745 C C . HIS B 2 38 ? 19.279 -12.700 40.884 1.00 19.35 38 HIS B C 1
ATOM 3746 O O . HIS B 2 38 ? 19.298 -12.279 42.044 1.00 21.60 38 HIS B O 1
ATOM 3761 N N . SER B 2 39 ? 19.497 -13.964 40.575 1.00 18.89 39 SER B N 1
ATOM 3762 C CA . SER B 2 39 ? 19.985 -14.983 41.504 1.00 18.90 39 SER B CA 1
ATOM 3763 C C . SER B 2 39 ? 20.969 -15.862 40.735 1.00 19.48 39 SER B C 1
ATOM 3764 O O . SER B 2 39 ? 21.175 -15.658 39.532 1.00 19.59 39 SER B O 1
ATOM 3772 N N . PRO B 2 40 ? 21.641 -16.817 41.377 1.00 21.48 40 PRO B N 1
ATOM 3773 C CA . PRO B 2 40 ? 22.662 -17.586 40.643 1.00 20.96 40 PRO B CA 1
ATOM 3774 C C . PRO B 2 40 ? 22.091 -18.311 39.430 1.00 21.70 40 PRO B C 1
ATOM 3775 O O . PRO B 2 40 ? 21.191 -19.140 39.542 1.00 23.25 40 PRO B O 1
ATOM 3786 N N . GLY B 2 41 ? 22.638 -18.001 38.261 1.00 20.56 41 GLY B N 1
ATOM 3787 C CA . GLY B 2 41 ? 22.193 -18.631 37.041 1.00 21.77 41 GLY B CA 1
ATOM 3788 C C . GLY B 2 41 ? 20.851 -18.165 36.510 1.00 21.04 41 GLY B C 1
ATOM 3789 O O . GLY B 2 41 ? 20.332 -18.793 35.581 1.00 23.70 41 GLY B O 1
ATOM 3793 N N . PHE B 2 42 ? 20.264 -17.103 37.073 1.00 19.81 42 PHE B N 1
ATOM 3794 C CA . PHE B 2 42 ? 18.974 -16.580 36.625 1.00 19.03 42 PHE B CA 1
ATOM 3795 C C . PHE B 2 42 ? 19.047 -15.060 36.691 1.00 18.65 42 PHE B C 1
ATOM 3796 O O . PHE B 2 42 ? 19.112 -14.480 37.778 1.00 20.62 42 PHE B O 1
ATOM 3813 N N . ASP B 2 43 ? 19.038 -14.413 35.530 1.00 16.53 43 ASP B N 1
ATOM 3814 C CA . ASP B 2 43 ? 19.139 -12.964 35.430 1.00 16.43 43 ASP B CA 1
ATOM 3815 C C . ASP B 2 43 ? 18.136 -12.545 34.384 1.00 14.83 43 ASP B C 1
ATOM 3816 O O . ASP B 2 43 ? 18.256 -12.942 33.223 1.00 16.33 43 ASP B O 1
ATOM 3825 N N . MET B 2 44 ? 17.142 -11.760 34.784 1.00 15.19 44 MET B N 1
ATOM 3826 C CA . MET B 2 44 ? 16.049 -11.443 33.881 1.00 14.26 44 MET B CA 1
ATOM 3827 C C . MET B 2 44 ? 15.469 -10.081 34.201 1.00 14.43 44 MET B C 1
ATOM 3828 O O . MET B 2 44 ? 15.282 -9.738 35.368 1.00 16.39 44 MET B O 1
ATOM 3842 N N . GLU B 2 45 ? 15.197 -9.319 33.155 1.00 13.96 45 GLU B N 1
ATOM 3843 C CA . GLU B 2 45 ? 14.639 -7.987 33.285 1.00 13.70 45 GLU B CA 1
ATOM 3844 C C . GLU B 2 45 ? 13.478 -7.858 32.322 1.00 12.63 45 GLU B C 1
ATOM 3845 O O . GLU B 2 45 ? 13.568 -8.292 31.172 1.00 13.40 45 GLU B O 1
ATOM 3857 N N . GLY B 2 46 ? 12.391 -7.247 32.777 1.00 13.45 46 GLY B N 1
ATOM 3858 C CA . GLY B 2 46 ? 11.228 -7.031 31.930 1.00 13.67 46 GLY B CA 1
ATOM 3859 C C . GLY B 2 46 ? 9.982 -6.862 32.776 1.00 13.68 46 GLY B C 1
ATOM 3860 O O . GLY B 2 46 ? 10.062 -6.575 33.964 1.00 13.92 46 GLY B O 1
ATOM 3864 N N A SER B 2 47 ? 8.837 -7.048 32.127 0.35 12.71 47 SER B N 1
ATOM 3865 N N B SER B 2 47 ? 8.830 -7.025 32.145 0.65 12.51 47 SER B N 1
ATOM 3866 C CA A SER B 2 47 ? 7.541 -6.831 32.747 0.35 13.09 47 SER B CA 1
ATOM 3867 C CA B SER B 2 47 ? 7.570 -6.857 32.848 0.65 13.68 47 SER B CA 1
ATOM 3868 C C A SER B 2 47 ? 6.686 -8.086 32.658 0.35 12.72 47 SER B C 1
ATOM 3869 C C B SER B 2 47 ? 6.669 -8.060 32.653 0.65 12.81 47 SER B C 1
ATOM 3870 O O A SER B 2 47 ? 6.855 -8.922 31.764 0.35 13.29 47 SER B O 1
ATOM 3871 O O B SER B 2 47 ? 6.778 -8.825 31.685 0.65 12.72 47 SER B O 1
ATOM 3886 N N . GLY B 2 48 ? 5.756 -8.199 33.607 1.00 14.20 48 GLY B N 1
ATOM 3887 C CA . GLY B 2 48 ? 4.686 -9.167 33.520 1.00 13.86 48 GLY B CA 1
ATOM 3888 C C . GLY B 2 48 ? 3.387 -8.484 33.923 1.00 12.88 48 GLY B C 1
ATOM 3889 O O . GLY B 2 48 ? 3.400 -7.382 34.475 1.00 13.31 48 GLY B O 1
ATOM 3894 N N . PHE B 2 49 ? 2.252 -9.138 33.672 1.00 12.82 49 PHE B N 1
ATOM 3895 C CA . PHE B 2 49 ? 1.006 -8.586 34.174 1.00 13.13 49 PHE B CA 1
ATOM 3896 C C . PHE B 2 49 ? 1.070 -8.475 35.693 1.00 12.72 49 PHE B C 1
ATOM 3897 O O . PHE B 2 49 ? 1.688 -9.292 36.380 1.00 12.83 49 PHE B O 1
ATOM 3914 N N . ILE B 2 50 ? 0.376 -7.481 36.229 1.00 13.10 50 ILE B N 1
ATOM 3915 C CA . ILE B 2 50 ? 0.343 -7.266 37.670 1.00 12.94 50 ILE B CA 1
ATOM 3916 C C . ILE B 2 50 ? -0.048 -8.551 38.396 1.00 13.70 50 ILE B C 1
ATOM 3917 O O . ILE B 2 50 ? -1.013 -9.235 38.032 1.00 13.87 50 ILE B O 1
ATOM 3933 N N . GLY B 2 51 ? 0.700 -8.875 39.455 1.00 13.48 51 GLY B N 1
ATOM 3934 C CA . GLY B 2 51 ? 0.445 -10.033 40.271 1.00 13.55 51 GLY B CA 1
ATOM 3935 C C . GLY B 2 51 ? 1.107 -11.303 39.824 1.00 12.96 51 GLY B C 1
ATOM 3936 O O . GLY B 2 51 ? 1.094 -12.285 40.579 1.00 14.22 51 GLY B O 1
ATOM 3940 N N . TYR B 2 52 ? 1.705 -11.329 38.644 1.00 12.92 52 TYR B N 1
ATOM 3941 C CA . TYR B 2 52 ? 2.307 -12.558 38.133 1.00 12.60 52 TYR B CA 1
ATOM 3942 C C . TYR B 2 52 ? 3.730 -12.706 38.668 1.00 13.44 52 TYR B C 1
ATOM 3943 O O . TYR B 2 52 ? 4.521 -11.756 38.580 1.00 14.05 52 TYR B O 1
ATOM 3961 N N . PRO B 2 53 ? 4.123 -13.888 39.160 1.00 13.03 53 PRO B N 1
ATOM 3962 C CA . PRO B 2 53 ? 5.496 -14.100 39.627 1.00 13.75 53 PRO B CA 1
ATOM 3963 C C . PRO B 2 53 ? 6.437 -14.493 38.491 1.00 13.08 53 PRO B C 1
ATOM 3964 O O . PRO B 2 53 ? 7.253 -15.409 38.618 1.00 14.10 53 PRO B O 1
ATOM 3975 N N . PHE B 2 54 ? 6.354 -13.776 37.370 1.00 13.24 54 PHE B N 1
ATOM 3976 C CA . PHE B 2 54 ? 7.195 -14.056 36.222 1.00 12.96 54 PHE B CA 1
ATOM 3977 C C . PHE B 2 54 ? 7.116 -12.905 35.229 1.00 13.22 54 PHE B C 1
ATOM 3978 O O . PHE B 2 54 ? 6.145 -12.134 35.193 1.00 13.25 54 PHE B O 1
ATOM 3995 N N . ILE B 2 55 ? 8.168 -12.807 34.421 1.00 12.91 55 ILE B N 1
ATOM 3996 C CA . ILE B 2 55 ? 8.285 -11.823 33.351 1.00 13.10 55 ILE B CA 1
ATOM 3997 C C . ILE B 2 55 ? 7.760 -12.410 32.053 1.00 13.09 55 ILE B C 1
ATOM 3998 O O . ILE B 2 55 ? 8.081 -13.558 31.698 1.00 14.05 55 ILE B O 1
ATOM 4014 N N . MET B 2 56 ? 6.986 -11.605 31.313 1.00 12.76 56 MET B N 1
ATOM 4015 C CA . MET B 2 56 ? 6.421 -12.036 30.049 1.00 12.76 56 MET B CA 1
ATOM 4016 C C . MET B 2 56 ? 7.036 -11.281 28.864 1.00 12.43 56 MET B C 1
ATOM 4017 O O . MET B 2 56 ? 6.980 -11.767 27.732 1.00 12.92 56 MET B O 1
ATOM 4031 N N . PHE B 2 57 ? 7.571 -10.079 29.090 1.00 12.82 57 PHE B N 1
ATOM 4032 C CA . PHE B 2 57 ? 8.017 -9.156 28.037 1.00 11.90 57 PHE B CA 1
ATOM 4033 C C . PHE B 2 57 ? 9.394 -8.685 28.494 1.00 12.36 57 PHE B C 1
ATOM 4034 O O . PHE B 2 57 ? 9.498 -7.866 29.414 1.00 12.99 57 PHE B O 1
ATOM 4051 N N . GLY B 2 58 ? 10.459 -9.213 27.900 1.00 12.26 58 GLY B N 1
ATOM 4052 C CA . GLY B 2 58 ? 11.797 -8.901 28.398 1.00 13.50 58 GLY B CA 1
ATOM 4053 C C . GLY B 2 58 ? 12.790 -9.969 27.974 1.00 12.44 58 GLY B C 1
ATOM 4054 O O . GLY B 2 58 ? 12.616 -10.616 26.941 1.00 13.26 58 GLY B O 1
ATOM 4058 N N . ALA B 2 59 ? 13.861 -10.093 28.758 1.00 12.69 59 ALA B N 1
ATOM 4059 C CA . ALA B 2 59 ? 14.921 -11.015 28.397 1.00 13.20 59 ALA B CA 1
ATOM 4060 C C . ALA B 2 59 ? 15.670 -11.482 29.630 1.00 13.85 59 ALA B C 1
ATOM 4061 O O . ALA B 2 59 ? 15.886 -10.710 30.577 1.00 13.93 59 ALA B O 1
ATOM 4068 N N . ASN B 2 60 ? 16.088 -12.750 29.590 1.00 14.57 60 ASN B N 1
ATOM 4069 C CA . ASN B 2 60 ? 17.062 -13.278 30.527 1.00 14.55 60 ASN B CA 1
ATOM 4070 C C . ASN B 2 60 ? 18.452 -13.253 29.886 1.00 14.61 60 ASN B C 1
ATOM 4071 O O . ASN B 2 60 ? 18.672 -12.663 28.828 1.00 15.95 60 ASN B O 1
ATOM 4082 N N . GLN B 2 61 ? 19.422 -13.905 30.527 1.00 15.05 61 GLN B N 1
ATOM 4083 C CA . GLN B 2 61 ? 20.783 -13.867 30.018 1.00 16.18 61 GLN B CA 1
ATOM 4084 C C . GLN B 2 61 ? 20.878 -14.451 28.622 1.00 16.45 61 GLN B C 1
ATOM 4085 O O . GLN B 2 61 ? 21.784 -14.086 27.865 1.00 17.98 61 GLN B O 1
ATOM 4099 N N . HIS B 2 62 ? 20.003 -15.387 28.283 1.00 15.30 62 HIS B N 1
ATOM 4100 C CA . HIS B 2 62 ? 20.115 -16.205 27.092 1.00 15.46 62 HIS B CA 1
ATOM 4101 C C . HIS B 2 62 ? 19.105 -15.891 26.011 1.00 14.71 62 HIS B C 1
ATOM 4102 O O . HIS B 2 62 ? 19.410 -16.088 24.843 1.00 15.96 62 HIS B O 1
ATOM 4116 N N . LEU B 2 63 ? 17.902 -15.447 26.365 1.00 14.73 63 LEU B N 1
ATOM 4117 C CA . LEU B 2 63 ? 16.791 -15.349 25.425 1.00 14.63 63 LEU B CA 1
ATOM 4118 C C . LEU B 2 63 ? 15.917 -14.163 25.795 1.00 13.67 63 LEU B C 1
ATOM 4119 O O . LEU B 2 63 ? 15.807 -13.787 26.969 1.00 14.26 63 LEU B O 1
ATOM 4135 N N . ALA B 2 64 ? 15.277 -13.605 24.781 1.00 13.22 64 ALA B N 1
ATOM 4136 C CA . ALA B 2 64 ? 14.197 -12.644 24.931 1.00 12.94 64 ALA B CA 1
ATOM 4137 C C . ALA B 2 64 ? 12.883 -13.336 24.599 1.00 12.69 64 ALA B C 1
ATOM 4138 O O . ALA B 2 64 ? 12.839 -14.250 23.759 1.00 13.39 64 ALA B O 1
ATOM 4145 N N . LEU B 2 65 ? 11.804 -12.898 25.251 1.00 12.15 65 LEU B N 1
ATOM 4146 C CA . LEU B 2 65 ? 10.487 -13.457 25.002 1.00 11.98 65 LEU B CA 1
ATOM 4147 C C . LEU B 2 65 ? 9.414 -12.374 24.988 1.00 11.79 65 LEU B C 1
ATOM 4148 O O . LEU B 2 65 ? 9.554 -11.307 25.599 1.00 12.30 65 LEU B O 1
ATOM 4164 N N . THR B 2 66 ? 8.305 -12.700 24.321 1.00 12.09 66 THR B N 1
ATOM 4165 C CA . THR B 2 66 ? 7.074 -11.932 24.395 1.00 11.83 66 THR B CA 1
ATOM 4166 C C . THR B 2 66 ? 5.907 -12.859 24.065 1.00 11.89 66 THR B C 1
ATOM 4167 O O . THR B 2 66 ? 6.088 -14.043 23.761 1.00 12.22 66 THR B O 1
ATOM 4178 N N . ALA B 2 67 ? 4.697 -12.311 24.103 1.00 11.38 67 ALA B N 1
ATOM 4179 C CA . ALA B 2 67 ? 3.487 -13.081 23.845 1.00 11.59 67 ALA B CA 1
ATOM 4180 C C . ALA B 2 67 ? 2.425 -12.158 23.270 1.00 11.90 67 ALA B C 1
ATOM 4181 O O . ALA B 2 67 ? 2.438 -10.939 23.510 1.00 12.55 67 ALA B O 1
ATOM 4188 N N . THR B 2 68 ? 1.491 -12.746 22.529 1.00 11.17 68 THR B N 1
ATOM 4189 C CA . THR B 2 68 ? 0.254 -12.092 22.121 1.00 11.45 68 THR B CA 1
ATOM 4190 C C . THR B 2 68 ? -0.885 -13.082 22.356 1.00 11.74 68 THR B C 1
ATOM 4191 O O . THR B 2 68 ? -0.666 -14.291 22.384 1.00 12.52 68 THR B O 1
ATOM 4202 N N . ALA B 2 69 ? -2.110 -12.606 22.529 1.00 12.02 69 ALA B N 1
ATOM 4203 C CA . ALA B 2 69 ? -3.222 -13.534 22.736 1.00 12.26 69 ALA B CA 1
ATOM 4204 C C . ALA B 2 69 ? -3.398 -14.398 21.494 1.00 11.90 69 ALA B C 1
ATOM 4205 O O . ALA B 2 69 ? -3.304 -13.921 20.360 1.00 12.80 69 ALA B O 1
ATOM 4212 N N . GLY B 2 70 ? -3.656 -15.686 21.710 1.00 12.41 70 GLY B N 1
ATOM 4213 C CA . GLY B 2 70 ? -3.731 -16.613 20.613 1.00 13.53 70 GLY B CA 1
ATOM 4214 C C . GLY B 2 70 ? -5.034 -16.620 19.859 1.00 12.31 70 GLY B C 1
ATOM 4215 O O . GLY B 2 70 ? -5.040 -16.841 18.639 1.00 14.06 70 GLY B O 1
ATOM 4219 N N A TYR B 2 71 ? -6.143 -16.431 20.583 0.49 13.08 71 TYR B N 1
ATOM 4220 N N B TYR B 2 71 ? -6.150 -16.423 20.545 0.51 12.89 71 TYR B N 1
ATOM 4221 C CA A TYR B 2 71 ? -7.510 -16.608 20.055 0.49 13.04 71 TYR B CA 1
ATOM 4222 C CA B TYR B 2 71 ? -7.476 -16.554 19.953 0.51 12.30 71 TYR B CA 1
ATOM 4223 C C A TYR B 2 71 ? -7.701 -17.981 19.413 0.49 13.22 71 TYR B C 1
ATOM 4224 C C B TYR B 2 71 ? -7.792 -17.981 19.517 0.51 14.08 71 TYR B C 1
ATOM 4225 O O A TYR B 2 71 ? -8.496 -18.166 18.485 0.49 15.33 71 TYR B O 1
ATOM 4226 O O B TYR B 2 71 ? -8.786 -18.201 18.801 0.51 12.70 71 TYR B O 1
ATOM 4261 N N . GLY B 2 72 ? -6.999 -18.964 19.947 1.00 13.55 72 GLY B N 1
ATOM 4262 C CA . GLY B 2 72 ? -7.284 -20.349 19.631 1.00 14.08 72 GLY B CA 1
ATO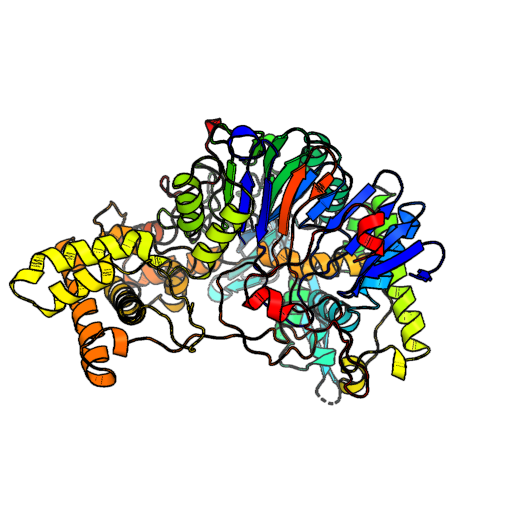M 4263 C C . GLY B 2 72 ? -8.503 -20.852 20.386 1.00 14.33 72 GLY B C 1
ATOM 4264 O O . GLY B 2 72 ? -8.996 -20.236 21.317 1.00 15.17 72 GLY B O 1
ATOM 4269 N N . ASN B 2 73 ? -9.002 -22.012 19.966 1.00 14.45 73 ASN B N 1
ATOM 4270 C CA . ASN B 2 73 ? -10.305 -22.519 20.405 1.00 14.17 73 ASN B CA 1
ATOM 4271 C C . ASN B 2 73 ? -10.146 -23.390 21.643 1.00 13.60 73 ASN B C 1
ATOM 4272 O O . ASN B 2 73 ? -9.967 -24.607 21.555 1.00 15.35 73 ASN B O 1
ATOM 4283 N N . VAL B 2 74 ? -10.219 -22.751 22.808 1.00 14.83 74 VAL B N 1
ATOM 4284 C CA . VAL B 2 74 ? -10.042 -23.418 24.097 1.00 15.16 74 VAL B CA 1
ATOM 4285 C C . VAL B 2 74 ? -11.290 -23.389 24.972 1.00 15.31 74 VAL B C 1
ATOM 4286 O O . VAL B 2 74 ? -11.254 -23.907 26.091 1.00 16.96 74 VAL B O 1
ATOM 4299 N N . THR B 2 75 ? -12.392 -22.831 24.496 1.00 15.34 75 THR B N 1
ATOM 4300 C CA . THR B 2 75 ? -13.672 -22.814 25.195 1.00 14.77 75 THR B CA 1
ATOM 4301 C C . THR B 2 75 ? -14.711 -23.427 24.265 1.00 14.74 75 THR B C 1
ATOM 4302 O O . THR B 2 75 ? -14.866 -22.957 23.133 1.00 14.52 75 THR B O 1
ATOM 4313 N N . ASP B 2 76 ? -15.453 -24.441 24.741 1.00 14.67 76 ASP B N 1
ATOM 4314 C CA . ASP B 2 76 ? -16.628 -24.949 24.033 1.00 14.19 76 ASP B CA 1
ATOM 4315 C C . ASP B 2 76 ? -17.832 -24.855 24.953 1.00 15.96 76 ASP B C 1
ATOM 4316 O O . ASP B 2 76 ? -17.719 -25.044 26.169 1.00 16.97 76 ASP B O 1
ATOM 4325 N N . ILE B 2 77 ? -18.985 -24.583 24.360 1.00 14.82 77 ILE B N 1
ATOM 4326 C CA . ILE B 2 77 ? -20.253 -24.542 25.069 1.00 14.93 77 ILE B CA 1
ATOM 4327 C C . ILE B 2 77 ? -21.010 -25.822 24.744 1.00 15.81 77 ILE B C 1
ATOM 4328 O O . ILE B 2 77 ? -21.108 -26.211 23.569 1.00 17.80 77 ILE B O 1
ATOM 4344 N N . PHE B 2 78 ? -21.511 -26.492 25.775 1.00 16.59 78 PHE B N 1
ATOM 4345 C CA . PHE B 2 78 ? -22.297 -27.714 25.609 1.00 17.49 78 PHE B CA 1
ATOM 4346 C C . PHE B 2 78 ? -23.769 -27.430 25.875 1.00 18.55 78 PHE B C 1
ATOM 4347 O O . PHE B 2 78 ? -24.125 -26.752 26.844 1.00 18.74 78 PHE B O 1
ATOM 4364 N N . GLU B 2 79 ? -24.620 -27.921 24.981 1.00 17.93 79 GLU B N 1
ATOM 4365 C CA . GLU B 2 79 ? -26.071 -27.756 25.058 1.00 20.01 79 GLU B CA 1
ATOM 4366 C C . GLU B 2 79 ? -26.625 -28.972 25.786 1.00 20.93 79 GLU B C 1
ATOM 4367 O O . GLU B 2 79 ? -26.679 -30.083 25.234 1.00 21.29 79 GLU B O 1
ATOM 4379 N N . GLU B 2 80 ? -26.945 -28.792 27.059 1.00 20.56 80 GLU B N 1
ATOM 4380 C CA . GLU B 2 80 ? -27.424 -29.886 27.888 1.00 21.42 80 GLU B CA 1
ATOM 4381 C C . GLU B 2 80 ? -28.923 -30.086 27.677 1.00 23.49 80 GLU B C 1
ATOM 4382 O O . GLU B 2 80 ? -29.697 -29.121 27.666 1.00 23.82 80 GLU B O 1
ATOM 4394 N N . LYS B 2 81 ? -29.322 -31.349 27.532 1.00 22.28 81 LYS B N 1
ATOM 4395 C CA . LYS B 2 81 ? -30.728 -31.716 27.386 1.00 23.90 81 LYS B CA 1
ATOM 4396 C C . LYS B 2 81 ? -31.311 -31.943 28.778 1.00 23.29 81 LYS B C 1
ATOM 4397 O O . LYS B 2 81 ? -30.922 -32.874 29.486 1.00 25.98 81 LYS B O 1
ATOM 4401 N N . LEU B 2 82 ? -32.209 -31.058 29.191 1.00 33.00 82 LEU B N 1
ATOM 4402 C CA . LEU B 2 82 ? -32.734 -31.088 30.546 1.00 34.73 82 LEU B CA 1
ATOM 4403 C C . LEU B 2 82 ? -33.940 -32.015 30.653 1.00 43.49 82 LEU B C 1
ATOM 4404 O O . LEU B 2 82 ? -34.688 -32.206 29.694 1.00 35.54 82 LEU B O 1
ATOM 4420 N N . ASN B 2 83 ? -34.100 -32.600 31.825 1.00 32.63 83 ASN B N 1
ATOM 4421 C CA . ASN B 2 83 ? -35.277 -33.413 32.138 1.00 44.76 83 ASN B CA 1
ATOM 4422 C C . ASN B 2 83 ? -36.511 -32.525 32.250 1.00 45.07 83 ASN B C 1
ATOM 4423 O O . ASN B 2 83 ? -36.533 -31.610 33.086 1.00 36.69 83 ASN B O 1
ATOM 4434 N N . PRO B 2 84 ? -37.544 -32.741 31.430 1.00 60.44 84 PRO B N 1
ATOM 4435 C CA . PRO B 2 84 ? -38.752 -31.905 31.539 1.00 66.23 84 PRO B CA 1
ATOM 4436 C C . PRO B 2 84 ? -39.397 -31.948 32.910 1.00 59.50 84 PRO B C 1
ATOM 4437 O O . PRO B 2 84 ? -40.143 -31.023 33.259 1.00 63.42 84 PRO B O 1
ATOM 4448 N N . ALA B 2 85 ? -39.133 -32.988 33.700 1.00 54.92 85 ALA B N 1
ATOM 4449 C CA . ALA B 2 85 ? -39.700 -33.126 35.033 1.00 63.03 85 ALA B CA 1
ATOM 4450 C C . ALA B 2 85 ? -38.778 -32.617 36.131 1.00 64.56 85 ALA B C 1
ATOM 4451 O O . ALA B 2 85 ? -39.210 -32.525 37.285 1.00 57.15 85 ALA B O 1
ATOM 4458 N N . ASN B 2 86 ? -37.523 -32.296 35.812 1.00 50.36 86 ASN B N 1
ATOM 4459 C CA . ASN B 2 86 ? -36.589 -31.812 36.827 1.00 46.60 86 ASN B CA 1
ATOM 4460 C C . ASN B 2 86 ? -35.482 -31.045 36.103 1.00 50.71 86 ASN B C 1
ATOM 4461 O O . ASN B 2 86 ? -34.585 -31.654 35.513 1.00 41.45 86 ASN B O 1
ATOM 4472 N N . SER B 2 87 ? -35.552 -29.717 36.171 1.00 45.61 87 SER B N 1
ATOM 4473 C CA . SER B 2 87 ? -34.620 -28.863 35.445 1.00 47.21 87 SER B CA 1
ATOM 4474 C C . SER B 2 87 ? -33.205 -28.886 36.009 1.00 41.56 87 SER B C 1
ATOM 4475 O O . SER B 2 87 ? -32.317 -28.271 35.410 1.00 41.32 87 SER B O 1
ATOM 4483 N N . THR B 2 88 ? -32.967 -29.555 37.135 1.00 38.33 88 THR B N 1
ATOM 4484 C CA . THR B 2 88 ? -31.620 -29.752 37.651 1.00 41.56 88 THR B CA 1
ATOM 4485 C C . THR B 2 88 ? -31.030 -31.093 37.227 1.00 37.63 88 THR B C 1
ATOM 4486 O O . THR B 2 88 ? -30.009 -31.513 37.783 1.00 38.46 88 THR B O 1
ATOM 4497 N N . GLN B 2 89 ? -31.653 -31.775 36.268 1.00 35.74 89 GLN B N 1
ATOM 4498 C CA . GLN B 2 89 ? -31.141 -33.019 35.713 1.00 35.55 89 GLN B CA 1
ATOM 4499 C C . GLN B 2 89 ? -30.957 -32.877 34.211 1.00 33.66 89 GLN B C 1
ATOM 4500 O O . GLN B 2 89 ? -31.767 -32.245 33.524 1.00 34.55 89 GLN B O 1
ATOM 4514 N N . TYR B 2 90 ? -29.894 -33.491 33.707 1.00 33.71 90 TYR B N 1
ATOM 4515 C CA . TYR B 2 90 ? -29.552 -33.449 32.299 1.00 32.51 90 TYR B CA 1
ATOM 4516 C C . TYR B 2 90 ? -29.189 -34.854 31.848 1.00 31.94 90 TYR B C 1
ATOM 4517 O O . TYR B 2 90 ? -28.746 -35.689 32.645 1.00 32.64 90 TYR B O 1
ATOM 4535 N N . PHE B 2 91 ? -29.414 -35.120 30.572 1.00 31.62 91 PHE B N 1
ATOM 4536 C CA . PHE B 2 91 ? -29.212 -36.454 30.024 1.00 33.25 91 PHE B CA 1
ATOM 4537 C C . PHE B 2 91 ? -27.773 -36.592 29.537 1.00 31.51 91 PHE B C 1
ATOM 4538 O O . PHE B 2 91 ? -27.322 -35.804 28.701 1.00 30.54 91 PHE B O 1
ATOM 4555 N N . TYR B 2 92 ? -27.061 -37.599 30.041 1.00 33.43 92 TYR B N 1
ATOM 4556 C CA . TYR B 2 92 ? -25.653 -37.792 29.706 1.00 31.62 92 TYR B CA 1
ATOM 4557 C C . TYR B 2 92 ? -25.289 -39.266 29.795 1.00 32.46 92 TYR B C 1
ATOM 4558 O O . TYR B 2 92 ? -25.445 -39.893 30.853 1.00 35.73 92 TYR B O 1
ATOM 4576 N N . LYS B 2 93 ? -24.813 -39.811 28.675 1.00 33.05 93 LYS B N 1
ATOM 4577 C CA . LYS B 2 93 ? -24.377 -41.208 28.585 1.00 32.89 93 LYS B CA 1
ATOM 4578 C C . LYS B 2 93 ? -25.457 -42.161 29.090 1.00 43.79 93 LYS B C 1
ATOM 4579 O O . LYS B 2 93 ? -25.212 -43.060 29.901 1.00 42.11 93 LYS B O 1
ATOM 4598 N N . GLY B 2 94 ? -26.677 -41.934 28.597 1.00 35.45 94 GLY B N 1
ATOM 4599 C CA . GLY B 2 94 ? -27.778 -42.867 28.750 1.00 37.40 94 GLY B CA 1
ATOM 4600 C C . GLY B 2 94 ? -28.636 -42.718 29.992 1.00 48.53 94 GLY B C 1
ATOM 4601 O O . GLY B 2 94 ? -29.603 -43.482 30.150 1.00 41.78 94 GLY B O 1
ATOM 4605 N N . LYS B 2 95 ? -28.331 -41.767 30.870 1.00 40.04 95 LYS B N 1
ATOM 4606 C CA . LYS B 2 95 ? -28.962 -41.672 32.177 1.00 44.64 95 LYS B CA 1
ATOM 4607 C C . LYS B 2 95 ? -29.153 -40.205 32.527 1.00 44.81 95 LYS B C 1
ATOM 4608 O O . LYS B 2 95 ? -28.348 -39.358 32.137 1.00 36.18 95 LYS B O 1
ATOM 4627 N N . TRP B 2 96 ? -30.227 -39.905 33.259 1.00 36.24 96 TRP B N 1
ATOM 4628 C CA . TRP B 2 96 ? -30.347 -38.592 33.879 1.00 35.60 96 TRP B CA 1
ATOM 4629 C C . TRP B 2 96 ? -29.256 -38.449 34.934 1.00 46.25 96 TRP B C 1
ATOM 4630 O O . TRP B 2 96 ? -29.026 -39.361 35.734 1.00 41.00 96 TRP B O 1
ATOM 4651 N N . ARG B 2 97 ? -28.568 -37.312 34.923 1.00 35.85 97 ARG B N 1
ATOM 4652 C CA . ARG B 2 97 ? -27.537 -37.011 35.902 1.00 37.31 97 ARG B CA 1
ATOM 4653 C C . ARG B 2 97 ? -27.969 -35.771 36.671 1.00 39.56 97 ARG B C 1
ATOM 4654 O O . ARG B 2 97 ? -28.624 -34.881 36.118 1.00 40.71 97 ARG B O 1
ATOM 4675 N N . ASN B 2 98 ? -27.588 -35.705 37.941 1.00 38.86 98 ASN B N 1
ATOM 4676 C CA . ASN B 2 98 ? -27.873 -34.537 38.758 1.00 41.60 98 ASN B CA 1
ATOM 4677 C C . ASN B 2 98 ? -26.779 -33.492 38.584 1.00 34.88 98 ASN B C 1
ATOM 4678 O O . ASN B 2 98 ? -25.589 -33.809 38.622 1.00 38.65 98 ASN B O 1
ATOM 4689 N N . MET B 2 99 ? -27.198 -32.242 38.432 1.00 35.65 99 MET B N 1
ATOM 4690 C CA . MET B 2 99 ? -26.261 -31.131 38.475 1.00 38.19 99 MET B CA 1
ATOM 4691 C C . MET B 2 99 ? -25.698 -30.986 39.880 1.00 44.83 99 MET B C 1
ATOM 4692 O O . MET B 2 99 ? -26.396 -31.215 40.873 1.00 40.40 99 MET B O 1
ATOM 4706 N N . GLU B 2 100 ? -24.426 -30.613 39.963 1.00 44.02 100 GLU B N 1
ATOM 4707 C CA . GLU B 2 100 ? -23.843 -30.178 41.222 1.00 45.69 100 GLU B CA 1
ATOM 4708 C C . GLU B 2 100 ? -24.326 -28.760 41.496 1.00 46.62 100 GLU B C 1
ATOM 4709 O O . GLU B 2 100 ? -24.250 -27.891 40.621 1.00 40.59 100 GLU B O 1
ATOM 4721 N N . LYS B 2 101 ? -24.836 -28.529 42.698 1.00 44.89 101 LYS B N 1
ATOM 4722 C CA . LYS B 2 101 ? -25.393 -27.239 43.071 1.00 47.31 101 LYS B CA 1
ATOM 4723 C C . LYS B 2 101 ? -24.551 -26.629 44.183 1.00 44.57 101 LYS B C 1
ATOM 4724 O O . LYS B 2 101 ? -24.019 -27.333 45.046 1.00 50.94 101 LYS B O 1
ATOM 4743 N N . ARG B 2 102 ? -24.431 -25.306 44.142 1.00 44.81 102 ARG B N 1
ATOM 4744 C CA . ARG B 2 102 ? -23.553 -24.553 45.022 1.00 52.79 102 ARG B CA 1
ATOM 4745 C C . ARG B 2 102 ? -24.292 -23.279 45.387 1.00 50.62 102 ARG B C 1
ATOM 4746 O O . ARG B 2 102 ? -24.790 -22.580 44.500 1.00 54.06 102 ARG B O 1
ATOM 4767 N N . THR B 2 103 ? -24.398 -22.992 46.679 1.00 44.45 103 THR B N 1
ATOM 4768 C CA . THR B 2 103 ? -24.947 -21.724 47.133 1.00 36.49 103 THR B CA 1
ATOM 4769 C C . THR B 2 103 ? -23.797 -20.792 47.483 1.00 41.24 103 THR B C 1
ATOM 4770 O O . THR B 2 103 ? -22.813 -21.206 48.104 1.00 51.19 103 THR B O 1
ATOM 4781 N N . GLU B 2 104 ? -23.911 -19.540 47.053 1.00 34.28 104 GLU B N 1
ATOM 4782 C CA . GLU B 2 104 ? -22.869 -18.547 47.263 1.00 34.66 104 GLU B CA 1
ATOM 4783 C C . GLU B 2 104 ? -23.484 -17.298 47.865 1.00 36.21 104 GLU B C 1
ATOM 4784 O O . GLU B 2 104 ? -24.572 -16.874 47.465 1.00 36.76 104 GLU B O 1
ATOM 4796 N N . THR B 2 105 ? -22.781 -16.711 48.829 1.00 34.78 105 THR B N 1
ATOM 4797 C CA . THR B 2 105 ? -23.249 -15.529 49.533 1.00 33.85 105 THR B CA 1
ATOM 4798 C C . THR B 2 105 ? -22.380 -14.340 49.153 1.00 30.63 105 THR B C 1
ATOM 4799 O O . THR B 2 105 ? -21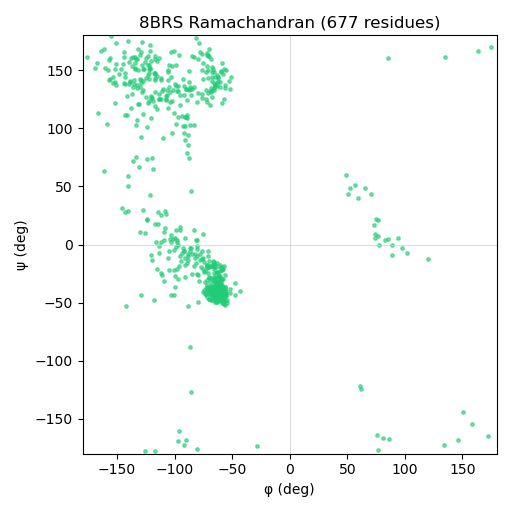.148 -14.434 49.173 1.00 37.90 105 THR B O 1
ATOM 4810 N N . PHE B 2 106 ? -23.020 -13.228 48.815 1.00 32.42 106 PHE B N 1
ATOM 4811 C CA . PHE B 2 106 ? -22.341 -12.003 48.427 1.00 35.36 106 PHE B CA 1
ATOM 4812 C C . PHE B 2 106 ? -22.734 -10.921 49.418 1.00 32.71 106 PHE B C 1
ATOM 4813 O O . PHE B 2 106 ? -23.929 -10.648 49.609 1.00 33.05 106 PHE B O 1
ATOM 4830 N N . ILE B 2 107 ? -21.740 -10.323 50.058 1.00 33.12 107 ILE B N 1
ATOM 4831 C CA . ILE B 2 107 ? -21.962 -9.166 50.914 1.00 33.71 107 ILE B CA 1
ATOM 4832 C C . ILE B 2 107 ? -21.791 -7.922 50.063 1.00 33.07 107 ILE B C 1
ATOM 4833 O O . ILE B 2 107 ? -20.789 -7.785 49.351 1.00 31.53 107 ILE B O 1
ATOM 4849 N N . VAL B 2 108 ? -22.778 -7.031 50.110 1.00 28.94 108 VAL B N 1
ATOM 4850 C CA . VAL B 2 108 ? -22.860 -5.877 49.224 1.00 29.56 108 VAL B CA 1
ATOM 4851 C C . VAL B 2 108 ? -22.869 -4.606 50.068 1.00 29.21 108 VAL B C 1
ATOM 4852 O O . VAL B 2 108 ? -23.707 -4.462 50.969 1.00 30.93 108 VAL B O 1
ATOM 4865 N N . ARG B 2 109 ? -21.971 -3.672 49.755 1.00 30.01 109 ARG B N 1
ATOM 4866 C CA . ARG B 2 109 ? -21.920 -2.408 50.480 1.00 33.11 109 ARG B CA 1
ATOM 4867 C C . ARG B 2 109 ? -23.059 -1.507 50.020 1.00 38.56 109 ARG B C 1
ATOM 4868 O O . ARG B 2 109 ? -23.188 -1.216 48.826 1.00 36.49 109 ARG B O 1
ATOM 4889 N N . GLY B 2 110 ? -23.857 -1.035 50.973 1.00 48.85 110 GLY B N 1
ATOM 4890 C CA . GLY B 2 110 ? -24.928 -0.100 50.681 1.00 53.98 110 GLY B CA 1
ATOM 4891 C C . GLY B 2 110 ? -24.454 1.342 50.686 1.00 53.95 110 GLY B C 1
ATOM 4892 O O . GLY B 2 110 ? -24.822 2.130 49.813 1.00 65.22 110 GLY B O 1
ATOM 4896 N N . LYS B 2 114 ? -25.689 0.366 55.289 1.00 65.36 114 LYS B N 1
ATOM 4897 C CA . LYS B 2 114 ? -25.120 -0.852 55.856 1.00 63.14 114 LYS B CA 1
ATOM 4898 C C . LYS B 2 114 ? -24.850 -1.875 54.755 1.00 69.51 114 LYS B C 1
ATOM 4899 O O . LYS B 2 114 ? -25.006 -1.580 53.569 1.00 65.03 114 LYS B O 1
ATOM 4902 N N . SER B 2 115 ? -24.450 -3.079 55.153 1.00 58.55 115 SER B N 1
ATOM 4903 C CA . SER B 2 115 ? -24.157 -4.152 54.216 1.00 51.40 115 SER B CA 1
ATOM 4904 C C . SER B 2 115 ? -25.337 -5.111 54.135 1.00 51.16 115 SER B C 1
ATOM 4905 O O . SER B 2 115 ? -25.944 -5.456 55.153 1.00 56.41 115 SER B O 1
ATOM 4913 N N . LYS B 2 116 ? -25.658 -5.530 52.912 1.00 48.58 116 LYS B N 1
ATOM 4914 C CA . LYS B 2 116 ? -26.682 -6.525 52.639 1.00 51.90 116 LYS B CA 1
ATOM 4915 C C . LYS B 2 116 ? -26.023 -7.844 52.252 1.00 52.61 116 LYS B C 1
ATOM 4916 O O . LYS B 2 116 ? -24.924 -7.866 51.691 1.00 41.38 116 LYS B O 1
ATOM 4920 N N . LYS B 2 117 ? -26.705 -8.946 52.559 1.00 42.76 117 LYS B N 1
ATOM 4921 C CA . LYS B 2 117 ? -26.278 -10.282 52.165 1.00 47.56 117 LYS B CA 1
ATOM 4922 C C . LYS B 2 117 ? -27.284 -10.839 51.169 1.00 52.08 117 LYS B C 1
ATOM 4923 O O . LYS B 2 117 ? -28.484 -10.879 51.455 1.00 55.08 117 LYS B O 1
ATOM 4927 N N . ILE B 2 118 ? -26.803 -11.255 49.998 1.00 51.99 118 ILE B N 1
ATOM 4928 C CA . ILE B 2 118 ? -27.658 -11.851 48.979 1.00 51.70 118 ILE B CA 1
ATOM 4929 C C . ILE B 2 118 ? -27.075 -13.187 48.550 1.00 46.71 118 ILE B C 1
ATOM 4930 O O . ILE B 2 118 ? -25.855 -13.333 48.420 1.00 44.13 118 ILE B O 1
ATOM 4946 N N . GLU B 2 119 ? -27.952 -14.160 48.326 1.00 43.61 119 GLU B N 1
ATOM 4947 C CA . GLU B 2 119 ? -27.560 -15.519 47.994 1.00 48.40 119 GLU B CA 1
ATOM 4948 C C . GLU B 2 119 ? -27.948 -15.823 46.555 1.00 52.12 119 GLU B C 1
ATOM 4949 O O . GLU B 2 119 ? -28.997 -15.386 46.073 1.00 54.82 119 GLU B O 1
ATOM 4953 N N . GLU B 2 120 ? -27.078 -16.552 45.869 1.00 43.79 120 GLU B N 1
ATOM 4954 C CA . GLU B 2 120 ? -27.335 -17.041 44.528 1.00 41.91 120 GLU B CA 1
ATOM 4955 C C . GLU B 2 120 ? -26.919 -18.500 44.481 1.00 50.22 120 GLU B C 1
ATOM 4956 O O . GLU B 2 120 ? -26.021 -18.927 45.211 1.00 46.02 120 GLU B O 1
ATOM 4968 N N . THR B 2 121 ? -27.582 -19.268 43.626 1.00 37.87 121 THR B N 1
ATOM 4969 C CA . THR B 2 121 ? -27.247 -20.670 43.431 1.00 41.75 121 THR B CA 1
ATOM 4970 C C . THR B 2 121 ? -26.635 -20.847 42.051 1.00 36.96 121 THR B C 1
ATOM 4971 O O . THR B 2 121 ? -27.143 -20.299 41.067 1.00 40.54 121 THR B O 1
ATOM 4982 N N . PHE B 2 122 ? -25.528 -21.587 41.996 1.00 33.86 122 PHE B N 1
ATOM 4983 C CA . PHE B 2 122 ? -24.821 -21.874 40.761 1.00 30.50 122 PHE B CA 1
ATOM 4984 C C . PHE B 2 122 ? -24.756 -23.377 40.564 1.00 33.08 122 PHE B C 1
ATOM 4985 O O . PHE B 2 122 ? -24.732 -24.152 41.525 1.00 36.01 122 PHE B O 1
ATOM 5002 N N . PHE B 2 123 ? -24.699 -23.778 39.301 1.00 33.07 123 PHE B N 1
ATOM 5003 C CA . PHE B 2 123 ? -24.782 -25.175 38.924 1.00 30.06 123 PHE B CA 1
ATOM 5004 C C . PHE B 2 123 ? -23.597 -25.547 38.049 1.00 32.08 123 PHE B C 1
ATOM 5005 O O . PHE B 2 123 ? -23.039 -24.712 37.327 1.00 32.37 123 PHE B O 1
ATOM 5022 N N . HIS B 2 124 ? -23.221 -26.821 38.133 1.00 33.95 124 HIS B N 1
ATOM 5023 C CA . HIS B 2 124 ? -22.228 -27.421 37.263 1.00 34.49 124 HIS B CA 1
ATOM 5024 C C . HIS B 2 124 ? -22.807 -28.685 36.651 1.00 30.47 124 HIS B C 1
ATOM 5025 O O . HIS B 2 124 ? -23.619 -29.372 37.271 1.00 32.23 124 HIS B O 1
ATOM 5039 N N . THR B 2 125 ? -22.350 -29.017 35.457 1.00 24.84 125 THR B N 1
ATOM 5040 C CA . THR B 2 125 ? -22.526 -30.348 34.896 1.00 23.30 125 THR B CA 1
ATOM 5041 C C . THR B 2 125 ? -21.148 -30.978 34.701 1.00 25.17 125 THR B C 1
ATOM 5042 O O . THR B 2 125 ? -20.113 -30.376 35.007 1.00 25.20 125 THR B O 1
ATOM 5053 N N . VAL B 2 126 ? -21.141 -32.192 34.144 1.00 24.38 126 VAL B N 1
ATOM 5054 C CA . VAL B 2 126 ? -19.896 -32.869 33.809 1.00 24.00 126 VAL B CA 1
ATOM 5055 C C . VAL B 2 126 ? -19.040 -32.011 32.886 1.00 21.93 126 VAL B C 1
ATOM 5056 O O . VAL B 2 126 ? -17.815 -32.132 32.889 1.00 24.14 126 VAL B O 1
ATOM 5069 N N . HIS B 2 127 ? -19.663 -31.120 32.106 1.00 22.23 127 HIS B N 1
ATOM 5070 C CA . HIS B 2 127 ? -18.899 -30.302 31.163 1.00 19.82 127 HIS B CA 1
ATOM 5071 C C . HIS B 2 127 ? -18.313 -29.043 31.786 1.00 19.87 127 HIS B C 1
ATOM 5072 O O . HIS B 2 127 ? -17.338 -28.508 31.254 1.00 21.87 127 HIS B O 1
ATOM 5087 N N . GLY B 2 128 ? -18.901 -28.530 32.859 1.00 20.96 128 GLY B N 1
ATOM 5088 C CA . GLY B 2 128 ? -18.443 -27.300 33.469 1.00 21.91 128 GLY B CA 1
ATOM 5089 C C . GLY B 2 128 ? -19.574 -26.497 34.062 1.00 21.07 128 GLY B C 1
ATOM 5090 O O . GLY B 2 128 ? -20.699 -26.984 34.207 1.00 21.15 128 GLY B O 1
ATOM 5094 N N . PRO B 2 129 ? -19.300 -25.245 34.435 1.00 21.70 129 PRO B N 1
ATOM 5095 C CA . PRO B 2 129 ? -20.359 -24.398 34.996 1.00 20.91 129 PRO B CA 1
ATOM 5096 C C . PRO B 2 129 ? -21.468 -24.138 33.991 1.00 21.14 129 PRO B C 1
ATOM 5097 O O . PRO B 2 129 ? -21.234 -24.006 32.782 1.00 19.59 129 PRO B O 1
ATOM 5108 N N . VAL B 2 130 ? -22.689 -24.044 34.507 1.00 23.34 130 VAL B N 1
ATOM 5109 C CA . VAL B 2 130 ? -23.831 -23.639 33.702 1.00 20.46 130 VAL B CA 1
ATOM 5110 C C . VAL B 2 130 ? -23.828 -22.120 33.571 1.00 21.73 130 VAL B C 1
ATOM 5111 O O . VAL B 2 130 ? -23.858 -21.404 34.580 1.00 24.48 130 VAL B O 1
ATO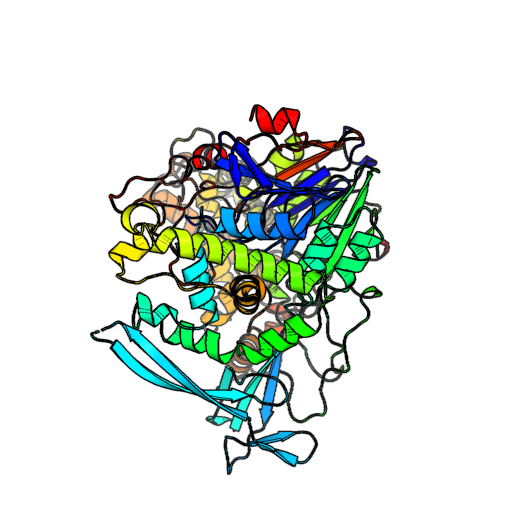M 5124 N N . ILE B 2 131 ? -23.805 -21.624 32.330 1.00 20.42 131 ILE B N 1
ATOM 5125 C CA . ILE B 2 131 ? -23.678 -20.194 32.068 1.00 20.48 131 ILE B CA 1
ATOM 5126 C C . ILE B 2 131 ? -24.974 -19.528 31.625 1.00 22.26 131 ILE B C 1
ATOM 5127 O O . ILE B 2 131 ? -25.068 -18.291 31.713 1.00 25.17 131 ILE B O 1
ATOM 5143 N N . SER B 2 132 ? -25.935 -20.279 31.092 1.00 22.39 132 SER B N 1
ATOM 5144 C CA . SER B 2 132 ? -27.127 -19.714 30.477 1.00 24.60 132 SER B CA 1
ATOM 5145 C C . SER B 2 132 ? -28.195 -20.789 30.485 1.00 23.40 132 SER B C 1
ATOM 5146 O O . SER B 2 132 ? -27.888 -21.984 30.421 1.00 25.36 132 SER B O 1
ATOM 5154 N N . LEU B 2 133 ? -29.450 -20.349 30.562 1.00 24.81 133 LEU B N 1
ATOM 5155 C CA . LEU B 2 133 ? -30.593 -21.234 30.431 1.00 28.70 133 LEU B CA 1
ATOM 5156 C C . LEU B 2 133 ? -31.408 -20.845 29.209 1.00 36.92 133 LEU B C 1
ATOM 5157 O O . LEU B 2 133 ? -31.562 -19.659 28.900 1.00 32.87 133 LEU B O 1
ATOM 5173 N N . ASP B 2 134 ? -31.912 -21.852 28.508 1.00 28.14 134 ASP B N 1
ATOM 5174 C CA . ASP B 2 134 ? -33.004 -21.685 27.556 1.00 25.36 134 ASP B CA 1
ATOM 5175 C C . ASP B 2 134 ? -34.148 -22.561 28.053 1.00 28.93 134 ASP B C 1
ATOM 5176 O O . ASP B 2 134 ? -34.376 -23.649 27.526 1.00 27.66 134 ASP B O 1
ATOM 5185 N N . ALA B 2 135 ? -34.813 -22.102 29.119 1.00 32.42 135 ALA B N 1
ATOM 5186 C CA . ALA B 2 135 ? -35.858 -22.899 29.749 1.00 34.73 135 ALA B CA 1
ATOM 5187 C C . ALA B 2 135 ? -36.965 -23.235 28.758 1.00 39.87 135 ALA B C 1
ATOM 5188 O O . ALA B 2 135 ? -37.538 -24.329 28.800 1.00 34.19 135 ALA B O 1
ATOM 5195 N N . ALA B 2 136 ? -37.261 -22.314 27.840 1.00 26.68 136 ALA B N 1
ATOM 5196 C CA . ALA B 2 136 ? -38.306 -22.567 26.854 1.00 26.55 136 ALA B CA 1
ATOM 5197 C C . ALA B 2 136 ? -37.981 -23.784 26.005 1.00 28.71 136 ALA B C 1
ATOM 5198 O O . ALA B 2 136 ? -38.895 -24.447 25.485 1.00 29.06 136 ALA B O 1
ATOM 5205 N N . ALA B 2 137 ? -36.686 -24.094 25.854 1.00 26.26 137 ALA B N 1
ATOM 5206 C CA . ALA B 2 137 ? -36.258 -25.225 25.047 1.00 27.09 137 ALA B CA 1
ATOM 5207 C C . ALA B 2 137 ? -35.841 -26.423 25.885 1.00 28.99 137 ALA B C 1
ATOM 5208 O O . ALA B 2 137 ? -35.397 -27.433 25.323 1.00 29.95 137 ALA B O 1
ATOM 5215 N N . ASN B 2 138 ? -35.951 -26.337 27.212 1.00 26.31 138 ASN B N 1
ATOM 5216 C CA . ASN B 2 138 ? -35.473 -27.402 28.088 1.00 26.64 138 ASN B CA 1
ATOM 5217 C C . ASN B 2 138 ? -33.988 -27.670 27.840 1.00 28.68 138 ASN B C 1
ATOM 5218 O O . ASN B 2 138 ? -33.568 -28.804 27.606 1.00 30.92 138 ASN B O 1
ATOM 5229 N N . VAL B 2 139 ? -33.197 -26.593 27.863 1.00 25.00 139 VAL B N 1
ATOM 5230 C CA . VAL B 2 139 ? -31.764 -26.625 27.595 1.00 23.75 139 VAL B CA 1
ATOM 5231 C C . VAL B 2 139 ? -31.087 -25.776 28.650 1.00 25.32 139 VAL B C 1
ATOM 5232 O O . VAL B 2 139 ? -31.589 -24.713 29.033 1.00 26.05 139 VAL B O 1
ATOM 5245 N N . ALA B 2 140 ? -29.928 -26.239 29.099 1.00 22.85 140 ALA B N 1
ATOM 5246 C CA . ALA B 2 140 ? -28.969 -25.409 29.807 1.00 21.67 140 ALA B CA 1
ATOM 5247 C C . ALA B 2 140 ? -27.658 -25.459 29.042 1.00 20.64 140 ALA B C 1
ATOM 5248 O O . ALA B 2 140 ? -27.341 -26.451 28.388 1.00 21.15 140 ALA B O 1
ATOM 5255 N N . TYR B 2 141 ? -26.931 -24.362 29.082 1.00 19.93 141 TYR B N 1
ATOM 5256 C CA . TYR B 2 141 ? -25.644 -24.270 28.413 1.00 18.26 141 TYR B CA 1
ATOM 5257 C C . TYR B 2 141 ? -24.536 -24.276 29.452 1.00 19.84 141 TYR B C 1
ATOM 5258 O O . TYR B 2 141 ? -24.563 -23.474 30.390 1.00 21.16 141 TYR B O 1
ATOM 5276 N N . SER B 2 142 ? -23.594 -25.198 29.307 1.00 18.03 142 SER B N 1
ATOM 5277 C CA . SER B 2 142 ? -22.449 -25.305 30.195 1.00 18.44 142 SER B CA 1
ATOM 5278 C C . SER B 2 142 ? -21.186 -24.981 29.410 1.00 17.22 142 SER B C 1
ATOM 5279 O O . SER B 2 142 ? -21.162 -25.030 28.179 1.00 19.12 142 SER B O 1
ATOM 5287 N N . LYS B 2 143 ? -20.132 -24.643 30.128 1.00 16.82 143 LYS B N 1
ATOM 5288 C CA . LY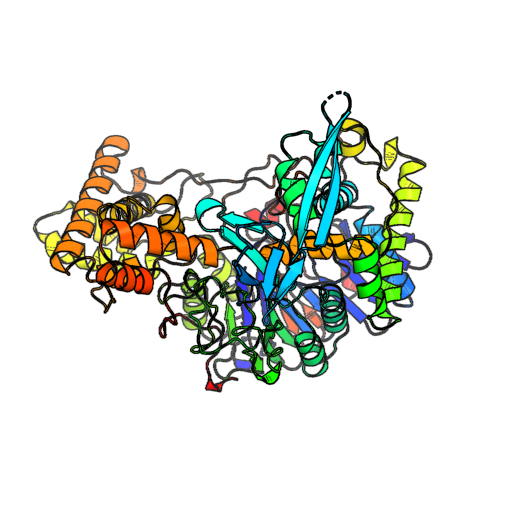S B 2 143 ? -18.923 -24.133 29.493 1.00 16.45 143 LYS B CA 1
ATOM 5289 C C . LYS B 2 143 ? -17.714 -24.976 29.865 1.00 17.28 143 LYS B C 1
ATOM 5290 O O . LYS B 2 143 ? -17.370 -25.086 31.052 1.00 18.42 143 LYS B O 1
ATOM 5309 N N . SER B 2 144 ? -17.043 -25.531 28.853 1.00 15.73 144 SER B N 1
ATOM 5310 C CA . SER B 2 144 ? -15.835 -26.317 29.062 1.00 16.05 144 SER B CA 1
ATOM 5311 C C . SER B 2 144 ? -14.623 -25.517 28.595 1.00 15.55 144 SER B C 1
ATOM 5312 O O . SER B 2 144 ? -14.538 -25.133 27.422 1.00 17.84 144 SER B O 1
ATOM 5320 N N . TRP B 2 145 ? -13.651 -25.333 29.476 1.00 15.91 145 TRP B N 1
ATOM 5321 C CA . TRP B 2 145 ? -12.356 -24.763 29.124 1.00 15.52 145 TRP B CA 1
ATOM 5322 C C . TRP B 2 145 ? -11.353 -25.896 29.011 1.00 15.26 145 TRP B C 1
ATOM 5323 O O . TRP B 2 145 ? -11.264 -26.738 29.909 1.00 16.30 145 TRP B O 1
ATOM 5344 N N . SER B 2 146 ? -10.562 -25.903 27.941 1.00 15.93 146 SER B N 1
ATOM 5345 C CA . SER B 2 146 ? -9.556 -26.947 27.825 1.00 18.16 146 SER B CA 1
ATOM 5346 C C . SER B 2 146 ? -8.533 -26.866 28.950 1.00 17.86 146 SER B C 1
ATOM 5347 O O . SER B 2 146 ? -7.908 -27.884 29.274 1.00 21.61 146 SER B O 1
ATOM 5355 N N . PHE B 2 147 ? -8.371 -25.698 29.556 1.00 15.24 147 PHE B N 1
ATOM 5356 C CA . PHE B 2 147 ? -7.396 -25.444 30.608 1.00 16.33 147 PHE B CA 1
ATOM 5357 C C . PHE B 2 147 ? -8.020 -25.504 31.997 1.00 18.04 147 PHE B C 1
ATOM 5358 O O . PHE B 2 147 ? -7.384 -25.097 32.973 1.00 18.64 147 PHE B O 1
ATOM 5375 N N . ARG B 2 148 ? -9.240 -26.012 32.119 1.00 16.21 148 ARG B N 1
ATOM 5376 C CA . ARG B 2 148 ? -9.868 -26.086 33.434 1.00 17.25 148 ARG B CA 1
ATOM 5377 C C . ARG B 2 148 ? -9.008 -26.891 34.401 1.00 17.60 148 ARG B C 1
ATOM 5378 O O . ARG B 2 148 ? -8.622 -28.019 34.107 1.00 18.76 148 ARG B O 1
ATOM 5399 N N . GLY B 2 149 ? -8.674 -26.285 35.544 1.00 17.59 149 GLY B N 1
ATOM 5400 C CA . GLY B 2 149 ? -7.835 -26.943 36.529 1.00 18.52 149 GLY B CA 1
ATOM 5401 C C . GLY B 2 149 ? -6.354 -26.978 36.219 1.00 17.72 149 GLY B C 1
ATOM 5402 O O . GLY B 2 149 ? -5.576 -27.519 37.019 1.00 18.18 149 GLY B O 1
ATOM 5406 N N . THR B 2 150 ? -5.919 -26.422 35.091 1.00 16.84 150 THR B N 1
ATOM 5407 C CA . THR B 2 150 ? -4.503 -26.420 34.742 1.00 16.91 150 THR B CA 1
ATOM 5408 C C . THR B 2 150 ? -3.919 -25.014 34.716 1.00 16.23 150 THR B C 1
ATOM 5409 O O . THR B 2 150 ? -2.821 -24.807 34.188 1.00 16.76 150 THR B O 1
ATOM 5420 N N . GLU B 2 151 ? -4.586 -24.046 35.330 1.00 15.83 151 GLU B N 1
ATOM 5421 C CA . GLU B 2 151 ? -4.048 -22.687 35.342 1.00 16.10 151 GLU B CA 1
ATOM 5422 C C . GLU B 2 151 ? -2.737 -22.624 36.114 1.00 15.65 151 GLU B C 1
ATOM 5423 O O . GLU B 2 151 ? -1.833 -21.871 35.743 1.00 15.52 151 GLU B O 1
ATOM 5435 N N . ALA B 2 152 ? -2.608 -23.389 37.200 1.00 15.32 152 ALA B N 1
ATOM 5436 C CA . ALA B 2 152 ? -1.339 -23.367 37.923 1.00 16.10 152 ALA B CA 1
ATOM 5437 C C . ALA B 2 152 ? -0.228 -24.027 37.111 1.00 15.59 152 ALA B C 1
ATOM 5438 O O . ALA B 2 152 ? 0.923 -23.592 37.177 1.00 16.13 152 ALA B O 1
ATOM 5445 N N A LYS B 2 153 ? -0.540 -25.062 36.331 0.58 15.41 153 LYS B N 1
ATOM 5446 N N B LYS B 2 153 ? -0.554 -25.074 36.348 0.42 15.29 153 LYS B N 1
ATOM 5447 C CA A LYS B 2 153 ? 0.478 -25.611 35.440 0.58 15.77 153 LYS B CA 1
ATOM 5448 C CA B LYS B 2 153 ? 0.417 -25.637 35.416 0.42 15.90 153 LYS B CA 1
ATOM 5449 C C A LYS B 2 153 ? 0.907 -24.601 34.384 0.58 15.12 153 LYS B C 1
ATOM 5450 C C B LYS B 2 153 ? 0.909 -24.581 34.436 0.42 15.38 153 LYS B C 1
ATOM 5451 O O A LYS B 2 153 ? 2.056 -24.627 33.927 0.58 15.36 153 LYS B O 1
ATOM 5452 O O B LYS B 2 153 ? 2.096 -24.549 34.084 0.42 14.96 153 LYS B O 1
ATOM 5489 N N . SER B 2 154 ? 0.008 -23.699 33.996 1.00 14.64 154 SER B N 1
ATOM 5490 C CA . SER B 2 154 ? 0.391 -22.632 33.081 1.00 14.52 154 SER B CA 1
ATOM 5491 C C . SER B 2 154 ? 1.326 -21.626 33.751 1.00 13.66 154 SER B C 1
ATOM 5492 O O . SER B 2 154 ? 2.261 -21.135 33.115 1.00 14.43 154 SER B O 1
ATOM 5501 N N . ILE B 2 155 ? 1.077 -21.291 35.022 1.00 13.89 155 ILE B N 1
ATOM 5502 C CA . ILE B 2 155 ? 2.010 -20.454 35.776 1.00 13.93 155 ILE B CA 1
ATOM 5503 C C . ILE B 2 155 ? 3.381 -21.113 35.814 1.00 14.14 155 ILE B C 1
ATOM 5504 O O . ILE B 2 155 ? 4.406 -20.475 35.565 1.00 14.01 155 ILE B O 1
ATOM 5520 N N . GLN B 2 156 ? 3.422 -22.396 36.172 1.00 13.71 156 GLN B N 1
ATOM 5521 C CA . GLN B 2 156 ? 4.683 -23.122 36.232 1.00 14.19 156 GLN B CA 1
ATOM 5522 C C . GLN B 2 156 ? 5.389 -23.112 34.885 1.00 13.60 156 GLN B C 1
ATOM 5523 O O . GLN B 2 156 ? 6.599 -22.940 34.819 1.00 14.54 156 GLN B O 1
ATOM 5537 N N . ALA B 2 157 ? 4.641 -23.281 33.796 1.00 14.12 157 ALA B N 1
ATOM 5538 C CA . ALA B 2 157 ? 5.258 -23.253 32.473 1.00 14.77 157 ALA B CA 1
ATOM 5539 C C . ALA B 2 157 ? 5.904 -21.903 32.194 1.00 13.82 157 ALA B C 1
ATOM 5540 O O . ALA B 2 157 ? 6.998 -21.829 31.638 1.00 13.85 157 ALA B O 1
ATOM 5547 N N . TYR B 2 158 ? 5.242 -20.813 32.586 1.00 13.41 158 TYR B N 1
ATOM 5548 C CA . TYR B 2 158 ? 5.803 -19.479 32.384 1.00 13.35 158 TYR B CA 1
ATOM 5549 C C . TYR B 2 158 ? 7.049 -19.266 33.240 1.00 13.81 158 TYR B C 1
ATOM 5550 O O . TYR B 2 158 ? 8.026 -18.666 32.783 1.00 14.53 158 TYR B O 1
ATOM 5568 N N . MET B 2 159 ? 7.037 -19.757 34.487 1.00 13.94 159 MET B N 1
ATOM 5569 C CA . MET B 2 159 ? 8.237 -19.682 35.313 1.00 14.49 159 MET B CA 1
ATOM 5570 C C . MET B 2 159 ? 9.379 -20.459 34.682 1.00 14.23 159 MET B C 1
ATOM 5571 O O . MET B 2 159 ? 10.527 -19.992 34.654 1.00 14.92 159 MET B O 1
ATOM 5585 N N . LYS B 2 160 ? 9.083 -21.654 34.167 1.00 14.49 160 LYS B N 1
ATOM 5586 C CA . LYS B 2 160 ? 10.110 -22.425 33.480 1.00 15.46 160 LYS B CA 1
ATOM 5587 C C . LYS B 2 160 ? 10.639 -21.688 32.253 1.00 15.58 160 LYS B C 1
ATOM 5588 O O . LYS B 2 160 ? 11.824 -21.785 31.935 1.00 15.73 160 LYS B O 1
ATOM 5607 N N . ALA B 2 161 ? 9.790 -20.954 31.536 1.00 14.61 161 ALA B N 1
ATOM 5608 C CA . ALA B 2 161 ? 10.264 -20.156 30.409 1.00 14.64 161 ALA B CA 1
ATOM 5609 C C . ALA B 2 161 ? 11.243 -19.086 30.874 1.00 14.34 161 ALA B C 1
ATOM 5610 O O . ALA B 2 161 ? 12.257 -18.829 30.217 1.00 15.29 161 ALA B O 1
ATOM 5617 N N . ASN B 2 162 ? 10.971 -18.469 32.026 1.00 14.21 162 ASN B N 1
ATOM 5618 C CA . ASN B 2 162 ? 11.917 -17.523 32.612 1.00 14.71 162 ASN B CA 1
ATOM 5619 C C . ASN B 2 162 ? 13.267 -18.181 32.914 1.00 14.42 162 ASN B C 1
ATOM 5620 O O . ASN B 2 162 ? 14.318 -17.561 32.735 1.00 15.28 162 ASN B O 1
ATOM 5631 N N . TRP B 2 163 ? 13.254 -19.424 33.397 1.00 14.99 163 TRP B N 1
ATOM 5632 C CA . TRP B 2 163 ? 14.476 -20.105 33.809 1.00 15.90 163 TRP B CA 1
ATOM 5633 C C . TRP B 2 163 ? 15.175 -20.775 32.645 1.00 15.42 163 TRP B C 1
ATOM 5634 O O . TRP B 2 163 ? 16.301 -21.237 32.829 1.00 18.23 163 TRP B O 1
ATOM 5655 N N . ALA B 2 164 ? 14.565 -20.830 31.469 1.00 16.51 164 ALA B N 1
ATOM 5656 C CA . ALA B 2 164 ? 15.133 -21.528 30.329 1.00 15.44 164 ALA B CA 1
ATOM 5657 C C . ALA B 2 164 ? 16.371 -20.824 29.795 1.00 16.56 164 ALA B C 1
ATOM 5658 O O . ALA B 2 164 ? 16.526 -19.607 29.902 1.00 17.23 164 ALA B O 1
ATOM 5665 N N A LYS B 2 165 ? 17.267 -21.612 29.192 0.52 16.09 165 LYS B N 1
ATOM 5666 N N B LYS B 2 165 ? 17.247 -21.614 29.175 0.48 16.08 165 LYS B N 1
ATOM 5667 C CA A LYS B 2 165 ? 18.519 -21.099 28.648 0.52 18.03 165 LYS B CA 1
ATOM 5668 C CA B LYS B 2 165 ? 18.513 -21.116 28.667 0.48 18.08 165 LYS B CA 1
ATOM 5669 C C A LYS B 2 165 ? 18.676 -21.303 27.149 0.52 17.23 165 LYS B C 1
ATOM 5670 C C B LYS B 2 165 ? 18.734 -21.404 27.190 0.48 17.99 165 LYS B C 1
ATOM 5671 O O A LYS B 2 165 ? 19.636 -20.781 26.572 0.52 19.34 165 LYS B O 1
ATOM 5672 O O B LYS B 2 165 ? 19.794 -21.038 26.670 0.48 17.48 165 LYS B O 1
ATOM 5709 N N . ASN B 2 166 ? 17.790 -22.043 26.502 1.00 17.04 166 ASN B N 1
ATOM 5710 C CA . ASN B 2 166 ? 17.971 -22.381 25.094 1.00 17.23 166 ASN B CA 1
ATOM 5711 C C . ASN B 2 166 ? 16.619 -22.795 24.517 1.00 16.76 166 ASN B C 1
ATOM 5712 O O . ASN B 2 166 ? 15.603 -22.842 25.226 1.00 16.73 166 ASN B O 1
ATOM 5724 N N A VAL B 2 167 ? 16.618 -23.072 23.205 0.82 17.16 167 VAL B N 1
ATOM 5725 N N B VAL B 2 167 ? 16.602 -23.079 23.211 0.18 17.27 167 VAL B N 1
ATOM 5726 C CA A VAL B 2 167 ? 15.380 -23.399 22.505 0.82 18.49 167 VAL B CA 1
ATOM 5727 C CA B VAL B 2 167 ? 15.329 -23.370 22.553 0.18 17.90 167 VAL B CA 1
ATOM 5728 C C A VAL B 2 167 ? 14.747 -24.631 23.106 0.82 17.54 167 VAL B C 1
ATOM 5729 C C B VAL B 2 167 ? 14.717 -24.651 23.098 0.18 17.75 167 VAL B C 1
ATOM 5730 O O A VAL B 2 167 ? 13.532 -24.685 23.277 0.82 17.45 167 VAL B O 1
ATOM 5731 O O B VAL B 2 167 ? 13.495 -24.752 23.247 0.18 17.86 167 VAL B O 1
ATOM 5756 N N . LYS B 2 168 ? 15.542 -25.661 23.386 1.00 17.83 168 LYS B N 1
ATOM 5757 C CA . LYS B 2 168 ? 14.985 -26.907 23.905 1.00 19.42 168 LYS B CA 1
ATOM 5758 C C . LYS B 2 168 ? 14.227 -26.670 25.208 1.00 16.95 168 LYS B C 1
ATOM 5759 O O . LYS B 2 168 ? 13.099 -27.153 25.378 1.00 17.48 168 LYS B O 1
ATOM 5779 N N . GLU B 2 169 ? 14.829 -25.930 26.141 1.00 16.74 169 GLU B N 1
ATOM 5780 C CA . GLU B 2 169 ? 14.179 -25.700 27.422 1.00 17.56 169 GLU B CA 1
ATOM 5781 C C . GLU B 2 169 ? 12.967 -24.784 27.276 1.00 15.68 169 GLU B C 1
ATOM 5782 O O . GLU B 2 169 ? 11.947 -24.978 27.944 1.00 16.50 169 GLU B O 1
ATOM 5794 N N . PHE B 2 170 ? 13.062 -23.768 26.425 1.00 15.21 170 PHE B N 1
ATOM 5795 C CA . PHE B 2 170 ? 11.924 -22.883 26.206 1.00 15.13 170 PHE B CA 1
ATOM 5796 C C . PHE B 2 170 ? 10.773 -23.638 25.571 1.00 14.04 170 PHE B C 1
ATOM 5797 O O . PHE B 2 170 ? 9.616 -23.466 25.964 1.00 14.82 170 PHE B O 1
ATOM 5814 N N . GLN B 2 171 ? 11.079 -24.498 24.591 1.00 15.53 171 GLN B N 1
ATOM 5815 C CA . GLN B 2 171 ? 10.053 -25.304 23.946 1.00 15.98 171 GLN B CA 1
ATOM 5816 C C . GLN B 2 171 ? 9.405 -26.270 24.925 1.00 15.61 171 GLN B C 1
ATOM 5817 O O . GLN B 2 171 ? 8.196 -26.508 24.862 1.00 16.14 171 GLN B O 1
ATOM 5831 N N . GLN B 2 172 ? 10.186 -26.841 25.843 1.00 16.00 172 GLN B N 1
ATOM 5832 C CA . GLN B 2 172 ? 9.599 -27.696 26.866 1.00 16.60 172 GLN B CA 1
ATOM 5833 C C . GLN B 2 172 ? 8.577 -26.913 27.687 1.00 16.05 172 GLN B C 1
ATOM 5834 O O . GLN B 2 172 ? 7.462 -27.389 27.943 1.00 16.32 172 GLN B O 1
ATOM 5848 N N . ALA B 2 173 ? 8.939 -25.701 28.111 1.00 16.23 173 ALA B N 1
ATOM 5849 C CA . ALA B 2 173 ? 8.004 -24.862 28.851 1.00 16.14 173 ALA B CA 1
ATOM 5850 C C . ALA B 2 173 ? 6.778 -24.554 28.009 1.00 14.73 173 ALA B C 1
ATOM 5851 O O . ALA B 2 173 ? 5.642 -24.648 28.487 1.00 15.70 173 ALA B O 1
ATOM 5858 N N . ALA B 2 174 ? 6.989 -24.216 26.740 1.00 14.86 174 ALA B N 1
ATOM 5859 C CA . ALA B 2 174 ? 5.876 -23.918 25.848 1.00 14.62 174 ALA B CA 1
ATOM 5860 C C . ALA B 2 174 ? 4.913 -25.087 25.753 1.00 14.90 174 ALA B C 1
ATOM 5861 O O . ALA B 2 174 ? 3.690 -24.898 25.715 1.00 15.51 174 ALA B O 1
ATOM 5868 N N . SER B 2 175 ? 5.445 -26.312 25.718 1.00 15.26 175 SER B N 1
ATOM 5869 C CA . SER B 2 175 ? 4.617 -27.503 25.584 1.00 16.22 175 SER B CA 1
ATOM 5870 C C . SER B 2 175 ? 3.760 -27.757 26.812 1.00 17.21 175 SER B C 1
ATOM 5871 O O . SER B 2 175 ? 2.781 -28.501 26.714 1.00 18.11 175 SER B O 1
ATOM 5879 N N . GLU B 2 176 ? 4.096 -27.163 27.954 1.00 16.58 176 GLU B N 1
ATOM 5880 C CA . GLU B 2 176 ? 3.350 -27.336 29.187 1.00 16.76 176 GLU B CA 1
ATOM 5881 C C . GLU B 2 176 ? 2.314 -26.250 29.426 1.00 16.23 176 GLU B C 1
ATOM 5882 O O . GLU B 2 176 ? 1.432 -26.426 30.272 1.00 17.33 176 GLU B O 1
ATOM 5894 N N . PHE B 2 177 ? 2.375 -25.147 28.699 1.00 15.61 177 PHE B N 1
ATOM 5895 C CA . PHE B 2 177 ? 1.407 -24.073 28.881 1.00 14.99 177 PHE B CA 1
ATOM 5896 C C . PHE B 2 177 ? 0.056 -24.490 28.303 1.00 15.02 177 PHE B C 1
ATOM 5897 O O . PHE B 2 177 ? -0.023 -25.029 27.196 1.00 18.02 177 PHE B O 1
ATOM 5914 N N . THR B 2 178 ? -1.022 -24.279 29.049 1.00 14.30 178 THR B N 1
ATOM 5915 C CA . THR B 2 178 ? -2.299 -24.878 28.662 1.00 14.96 178 THR B CA 1
ATOM 5916 C C . THR B 2 178 ? -3.314 -23.898 28.072 1.00 14.86 178 THR B C 1
ATOM 5917 O O . THR B 2 178 ? -4.332 -24.346 27.524 1.00 15.03 178 THR B O 1
ATOM 5928 N N . MET B 2 179 ? -3.074 -22.602 28.161 1.00 14.23 179 MET B N 1
ATOM 5929 C CA . MET B 2 179 ? -3.992 -21.586 27.689 1.00 13.94 179 MET B CA 1
ATOM 5930 C C . MET B 2 179 ? -3.513 -21.069 26.327 1.00 14.21 179 MET B C 1
ATOM 5931 O O . MET B 2 179 ? -2.407 -21.379 25.887 1.00 14.61 179 MET B O 1
ATOM 5945 N N . SER B 2 180 ? -4.376 -20.341 25.615 1.00 13.12 180 SER B N 1
ATOM 5946 C CA . SER B 2 180 ? -4.099 -19.990 24.211 1.00 12.66 180 SER B CA 1
ATOM 5947 C C . SER B 2 180 ? -3.358 -18.664 24.071 1.00 12.72 180 SER B C 1
ATOM 5948 O O . SER B 2 180 ? -3.958 -17.585 24.141 1.00 12.75 180 SER B O 1
ATOM 5956 N N . LEU B 2 181 ? -2.054 -18.756 23.833 1.00 12.48 181 LEU B N 1
ATOM 5957 C CA . LEU B 2 181 ? -1.218 -17.596 23.583 1.00 11.95 181 LEU B CA 1
ATOM 5958 C C . LEU B 2 181 ? -0.302 -17.937 22.414 1.00 12.16 181 LEU B C 1
ATOM 5959 O O . LEU B 2 181 ? -0.066 -19.110 22.086 1.00 13.32 181 LEU B O 1
ATOM 5975 N N . ASN B 2 182 ? 0.245 -16.894 21.805 1.00 11.79 182 ASN B N 1
ATOM 5976 C CA . ASN B 2 182 ? 1.418 -17.011 20.958 1.00 11.66 182 ASN B CA 1
ATOM 5977 C C . ASN B 2 182 ? 2.638 -16.624 21.787 1.00 11.79 182 ASN B C 1
ATOM 5978 O O . ASN B 2 182 ? 2.592 -15.612 22.502 1.00 12.43 182 ASN B O 1
ATOM 5989 N N . TRP B 2 183 ? 3.690 -17.439 21.749 1.00 11.83 183 TRP B N 1
ATOM 5990 C CA . TRP B 2 183 ? 4.964 -17.139 22.382 1.00 12.07 183 TRP B CA 1
ATOM 5991 C C . TRP B 2 183 ? 6.014 -16.921 21.308 1.00 12.11 183 TRP B C 1
ATOM 5992 O O . TRP B 2 183 ? 6.041 -17.632 20.293 1.00 13.22 183 TRP B O 1
ATOM 6013 N N . TYR B 2 184 ? 6.905 -15.979 21.582 1.00 12.16 184 TYR B N 1
ATOM 6014 C CA . TYR B 2 184 ? 7.965 -15.569 20.672 1.00 12.11 184 TYR B CA 1
ATOM 6015 C C . TYR B 2 184 ? 9.280 -15.577 21.423 1.00 12.74 184 TYR B C 1
ATOM 6016 O O . TYR B 2 184 ? 9.337 -15.186 22.589 1.00 13.39 184 TYR B O 1
ATOM 6034 N N . TYR B 2 185 ? 10.338 -15.992 20.748 1.00 12.99 185 TYR B N 1
ATOM 6035 C CA . TYR B 2 185 ? 11.643 -16.252 21.330 1.00 12.90 185 TYR B CA 1
ATOM 6036 C C . TYR B 2 185 ? 12.726 -15.732 20.400 1.00 12.54 185 TYR B C 1
ATOM 6037 O O . TYR B 2 185 ? 12.663 -15.920 19.179 1.00 13.22 185 TYR B O 1
ATOM 6055 N N . ALA B 2 186 ? 13.765 -15.145 20.981 1.00 12.92 186 ALA B N 1
ATOM 6056 C CA . ALA B 2 186 ? 14.980 -14.783 20.244 1.00 13.42 186 ALA B CA 1
ATOM 6057 C C . ALA B 2 186 ? 16.182 -14.986 21.152 1.00 13.96 186 ALA B C 1
ATOM 6058 O O . ALA B 2 186 ? 16.114 -14.645 22.333 1.00 15.24 186 ALA B O 1
ATOM 6065 N N . ASP B 2 187 ? 17.276 -15.518 20.635 1.00 14.14 187 ASP B N 1
ATOM 6066 C CA . ASP B 2 187 ? 18.408 -15.807 21.519 1.00 15.44 187 ASP B CA 1
ATOM 6067 C C . ASP B 2 187 ? 19.718 -15.213 21.005 1.00 14.73 187 ASP B C 1
ATOM 6068 O O . ASP B 2 187 ? 19.815 -14.653 19.913 1.00 15.80 187 ASP B O 1
ATOM 6077 N N . LYS B 2 188 ? 20.770 -15.340 21.825 1.00 16.29 188 LYS B N 1
ATOM 6078 C CA . LYS B 2 188 ? 22.071 -14.751 21.532 1.00 16.66 188 LYS B CA 1
ATOM 6079 C C . LYS B 2 188 ? 22.819 -15.538 20.484 1.00 16.07 188 LYS B C 1
ATOM 6080 O O . LYS B 2 188 ? 23.845 -15.064 20.000 1.00 18.81 188 LYS B O 1
ATOM 6099 N N . LYS B 2 189 ? 22.378 -16.740 20.155 1.00 17.90 189 LYS B N 1
ATOM 6100 C CA . LYS B 2 189 ? 22.948 -17.537 19.075 1.00 18.61 189 LYS B CA 1
ATOM 6101 C C . LYS B 2 189 ? 22.336 -17.198 17.731 1.00 17.94 189 LYS B C 1
ATOM 6102 O O . LYS B 2 189 ? 22.751 -17.753 16.708 1.00 20.63 189 LYS B O 1
ATOM 6121 N N . GLY B 2 190 ? 21.351 -16.304 17.707 1.00 17.86 190 GLY B N 1
ATOM 6122 C CA . GLY B 2 190 ? 20.719 -15.879 16.479 1.00 17.85 190 GLY B CA 1
ATOM 6123 C C . GLY B 2 190 ? 19.425 -16.583 16.154 1.00 16.33 190 GLY B C 1
ATOM 6124 O O . GLY B 2 190 ? 18.818 -16.269 15.117 1.00 17.54 190 GLY B O 1
ATOM 6128 N N . ASN B 2 191 ? 19.019 -17.541 16.971 1.00 15.80 191 ASN B N 1
ATOM 6129 C CA . ASN B 2 191 ? 17.783 -18.257 16.693 1.00 14.87 191 ASN B CA 1
ATOM 6130 C C . ASN B 2 191 ? 16.561 -17.421 17.043 1.00 15.20 191 ASN B C 1
ATOM 6131 O O . ASN B 2 191 ? 16.574 -16.636 17.999 1.00 14.84 191 ASN B O 1
ATOM 6142 N N . ILE B 2 192 ? 15.470 -17.656 16.310 1.00 13.94 192 ILE B N 1
ATOM 6143 C CA . ILE B 2 192 ? 14.140 -17.177 16.674 1.00 13.42 192 ILE B CA 1
ATOM 6144 C C . ILE B 2 192 ? 13.190 -18.360 16.642 1.00 13.73 192 ILE B C 1
ATOM 6145 O O . ILE B 2 192 ? 13.407 -19.335 15.916 1.00 14.59 192 ILE B O 1
ATOM 6161 N N . ALA B 2 193 ? 12.115 -18.267 17.416 1.00 12.94 193 ALA B N 1
ATOM 6162 C CA . ALA B 2 193 ? 11.118 -19.325 17.431 1.00 13.27 193 ALA B CA 1
ATOM 6163 C C . ALA B 2 193 ? 9.758 -18.747 17.789 1.00 13.28 193 ALA B C 1
ATOM 6164 O O . ALA B 2 193 ? 9.655 -17.782 18.553 1.00 13.23 193 ALA B O 1
ATOM 6171 N N . TYR B 2 194 ? 8.722 -19.396 17.275 1.00 13.36 194 TYR B N 1
ATOM 6172 C CA . TYR B 2 194 ? 7.329 -19.027 17.444 1.00 12.38 194 TYR B CA 1
ATOM 6173 C C . TYR B 2 194 ? 6.536 -20.258 17.820 1.00 12.93 194 TYR B C 1
ATOM 6174 O O . TYR B 2 194 ? 6.701 -21.319 17.207 1.00 13.67 194 TYR B O 1
ATOM 6192 N N . TYR B 2 195 ? 5.664 -20.119 18.824 1.00 13.01 195 TYR B N 1
ATOM 6193 C CA . TYR B 2 195 ? 4.806 -21.215 19.256 1.00 13.80 195 TYR B CA 1
ATOM 6194 C C . TYR B 2 195 ? 3.404 -20.705 19.518 1.00 13.56 195 TYR B C 1
ATOM 6195 O O . TYR B 2 195 ? 3.224 -19.755 20.285 1.00 13.57 195 TYR B O 1
ATOM 6213 N N . HIS B 2 196 ? 2.404 -21.364 18.953 1.00 13.00 196 HIS B N 1
ATOM 6214 C CA . HIS B 2 196 ? 1.005 -21.147 19.346 1.00 13.77 196 HIS B CA 1
ATOM 6215 C C . HIS B 2 196 ? 0.741 -22.169 20.441 1.00 13.17 196 HIS B C 1
ATOM 6216 O O . HIS B 2 196 ? 0.474 -23.344 20.165 1.00 14.84 196 HIS B O 1
ATOM 6230 N N . VAL B 2 197 ? 0.877 -21.742 21.685 1.00 12.55 197 VAL B N 1
ATOM 6231 C CA . VAL B 2 197 ? 0.785 -22.618 22.836 1.00 13.03 197 VAL B CA 1
ATOM 6232 C C . VAL B 2 197 ? -0.673 -22.793 23.232 1.00 13.53 197 VAL B C 1
ATOM 6233 O O . VAL B 2 197 ? -1.551 -22.012 22.843 1.00 13.86 197 VAL B O 1
ATOM 6246 N N . GLY B 2 198 ? -0.915 -23.840 24.009 1.00 13.72 198 GLY B N 1
ATOM 6247 C CA . GLY B 2 198 ? -2.219 -24.155 24.558 1.00 14.49 198 GLY B CA 1
ATOM 6248 C C . GLY B 2 198 ? -2.535 -25.626 24.408 1.00 15.24 198 GLY B C 1
ATOM 6249 O O . GLY B 2 198 ? -1.948 -26.346 23.604 1.00 15.65 198 GLY B O 1
ATOM 6253 N N . LYS B 2 199 ? -3.503 -26.077 25.197 1.00 15.34 199 LYS B N 1
ATOM 6254 C CA . LYS B 2 199 ? -4.006 -27.443 25.117 1.00 17.09 199 LYS B CA 1
ATOM 6255 C C . LYS B 2 199 ? -5.260 -27.411 24.259 1.00 16.56 199 LYS B C 1
ATOM 6256 O O . LYS B 2 199 ? -6.286 -26.849 24.668 1.00 18.26 199 LYS B O 1
ATOM 6275 N N . TYR B 2 200 ? -5.185 -27.972 23.053 1.00 16.26 200 TYR B N 1
ATOM 6276 C CA . TYR B 2 200 ? -6.292 -27.904 22.109 1.00 16.97 200 TYR B CA 1
ATOM 6277 C C . TYR B 2 200 ? -6.998 -29.252 22.066 1.00 17.71 200 TYR B C 1
ATOM 6278 O O . TYR B 2 200 ? -6.352 -30.291 21.823 1.00 18.71 200 TYR B O 1
ATOM 6296 N N . PRO B 2 201 ? -8.304 -29.294 22.355 1.00 17.95 201 PRO B N 1
ATOM 6297 C CA . PRO B 2 201 ? -9.005 -30.582 22.467 1.00 17.92 201 PRO B CA 1
ATOM 6298 C C . PRO B 2 201 ? -9.193 -31.264 21.126 1.00 19.52 201 PRO B C 1
ATOM 6299 O O . PRO B 2 201 ? -9.254 -30.632 20.068 1.00 19.14 201 PRO B O 1
ATOM 6310 N N . ILE B 2 202 ? -9.300 -32.587 21.192 1.00 18.15 202 ILE B N 1
ATOM 6311 C CA . ILE B 2 202 ? -9.663 -33.414 20.048 1.00 18.98 202 ILE B CA 1
ATOM 6312 C C . ILE B 2 202 ? -11.183 -33.509 20.045 1.00 18.68 202 ILE B C 1
ATOM 6313 O O . ILE B 2 202 ? -11.783 -34.164 20.905 1.00 19.29 202 ILE B O 1
ATOM 6329 N N . ARG B 2 203 ? -11.805 -32.850 19.076 1.00 18.36 203 ARG B N 1
ATOM 6330 C CA . ARG B 2 203 ? -13.251 -32.718 19.030 1.00 18.81 203 ARG B CA 1
ATOM 6331 C C . ARG B 2 203 ? -13.890 -33.776 18.139 1.00 20.11 203 ARG B C 1
ATOM 6332 O O . ARG B 2 203 ? -13.240 -34.392 17.287 1.00 21.68 203 ARG B O 1
ATOM 6353 N N . SER B 2 204 ? -15.197 -33.945 18.323 1.00 19.59 204 SER B N 1
ATOM 6354 C CA . SER B 2 204 ? -15.963 -34.839 17.469 1.00 20.55 204 SER B CA 1
ATOM 6355 C C . SER B 2 204 ? -15.988 -34.316 16.045 1.00 21.46 204 SER B C 1
ATOM 6356 O O . SER B 2 204 ? -16.235 -33.132 15.812 1.00 22.81 204 SER B O 1
ATOM 6364 N N . ASN B 2 205 ? -15.804 -35.215 15.078 1.00 24.04 205 ASN B N 1
ATOM 6365 C CA . ASN B 2 205 ? -15.917 -34.820 13.675 1.00 24.64 205 ASN B CA 1
ATOM 6366 C C . ASN B 2 205 ? -17.363 -34.749 13.201 1.00 26.07 205 ASN B C 1
ATOM 6367 O O . ASN B 2 205 ? -17.602 -34.451 12.027 1.00 30.90 205 ASN B O 1
ATOM 6378 N N . GLN B 2 206 ? -18.326 -34.965 14.087 1.00 22.47 206 GLN B N 1
ATOM 6379 C CA . GLN B 2 206 ? -19.731 -34.943 13.709 1.00 24.97 206 GLN B CA 1
ATOM 6380 C C . GLN B 2 206 ? -20.412 -33.612 13.979 1.00 26.39 206 GLN B C 1
ATOM 6381 O O . GLN B 2 206 ? -21.609 -33.476 13.710 1.00 30.39 206 GLN B O 1
ATOM 6395 N N . ILE B 2 207 ? -19.694 -32.640 14.523 1.00 22.50 207 ILE B N 1
ATOM 6396 C CA . ILE B 2 207 ? -20.320 -31.386 14.918 1.00 23.50 207 ILE B CA 1
ATOM 6397 C C . ILE B 2 207 ? -19.680 -30.228 14.165 1.00 23.17 207 ILE B C 1
ATOM 6398 O O . ILE B 2 207 ? -18.549 -30.311 13.690 1.00 28.01 207 ILE B O 1
ATOM 6414 N N . ASP B 2 208 ? -20.427 -29.137 14.071 1.00 19.55 208 ASP B N 1
ATOM 6415 C CA . ASP B 2 208 ? -19.936 -27.872 13.525 1.00 18.08 208 ASP B CA 1
ATOM 6416 C C . ASP B 2 208 ? -19.430 -27.041 14.700 1.00 16.85 208 ASP B C 1
ATOM 6417 O O . ASP B 2 208 ? -20.218 -26.577 15.528 1.00 17.57 208 ASP B O 1
ATOM 6426 N N . ASP B 2 209 ? -18.124 -26.855 14.772 1.00 16.18 209 ASP B N 1
ATOM 6427 C CA . ASP B 2 209 ? -17.459 -26.231 15.922 1.00 15.43 209 ASP B CA 1
ATOM 6428 C C . ASP B 2 209 ? -17.643 -24.730 15.984 1.00 15.16 209 ASP B C 1
ATOM 6429 O O . ASP B 2 209 ? -17.093 -24.078 16.865 1.00 15.81 209 ASP B O 1
ATOM 6438 N N . ARG B 2 210 ? -18.504 -24.133 15.161 1.00 15.54 210 ARG B N 1
ATOM 6439 C CA . ARG B 2 210 ? -18.882 -22.736 15.313 1.00 15.66 210 ARG B CA 1
ATOM 6440 C C . ARG B 2 210 ? -20.079 -22.556 16.236 1.00 14.98 210 ARG B C 1
ATOM 6441 O O . ARG B 2 210 ? -20.408 -21.417 16.587 1.00 15.39 210 ARG B O 1
ATOM 6462 N N . PHE B 2 211 ? -20.708 -23.653 16.641 1.00 15.30 211 PHE B N 1
ATOM 6463 C CA . PHE B 2 211 ? -21.947 -23.665 17.402 1.00 16.09 211 PHE B CA 1
ATOM 6464 C C . PHE B 2 211 ? -21.806 -24.568 18.615 1.00 15.92 211 PHE B C 1
ATOM 6465 O O . PHE B 2 211 ? -20.897 -25.399 18.673 1.00 16.33 211 PHE B O 1
ATOM 6482 N N . PRO B 2 212 ? -22.693 -24.435 19.606 1.00 16.96 212 PRO B N 1
ATOM 6483 C CA . PRO B 2 212 ? -22.625 -25.308 20.790 1.00 16.75 212 PRO B CA 1
ATOM 6484 C C . PRO B 2 212 ? -22.695 -26.788 20.443 1.00 18.70 212 PRO B C 1
ATOM 6485 O O . PRO B 2 212 ? -23.290 -27.197 19.442 1.00 18.70 212 PRO B O 1
ATOM 6496 N N . THR B 2 213 ? -22.066 -27.617 21.298 1.00 17.37 213 THR B N 1
ATOM 6497 C CA . THR B 2 213 ? -22.014 -29.065 21.103 1.00 17.72 213 THR B CA 1
ATOM 6498 C C . THR B 2 213 ? -23.101 -29.741 21.930 1.00 18.61 213 THR B C 1
ATOM 6499 O O . THR B 2 213 ? -23.244 -29.439 23.124 1.00 18.28 213 THR B O 1
ATOM 6510 N N . PRO B 2 214 ? -23.900 -30.658 21.375 1.00 20.41 214 PRO B N 1
ATOM 6511 C CA . PRO B 2 214 ? -24.855 -31.382 22.228 1.00 20.53 214 PRO B CA 1
ATOM 6512 C C . PRO B 2 214 ? -24.139 -32.088 23.374 1.00 19.84 214 PRO B C 1
ATOM 6513 O O . PRO B 2 214 ? -23.095 -32.713 23.188 1.00 20.50 214 PRO B O 1
ATOM 6524 N N . GLY B 2 215 ? -24.725 -31.997 24.566 1.00 20.82 215 GLY B N 1
ATOM 6525 C CA . GLY B 2 215 ? -24.102 -32.494 25.775 1.00 21.64 215 GLY B CA 1
ATOM 6526 C C . GLY B 2 215 ? -24.493 -33.898 26.208 1.00 21.99 215 GLY B C 1
ATOM 6527 O O . GLY B 2 215 ? -24.191 -34.297 27.333 1.00 22.79 215 GLY B O 1
ATOM 6531 N N . THR B 2 216 ? -25.114 -34.678 25.325 1.00 21.12 216 THR B N 1
ATOM 6532 C CA . THR B 2 216 ? -25.673 -35.960 25.726 1.00 22.07 216 THR B CA 1
ATOM 6533 C C . THR B 2 216 ? -24.652 -37.080 25.805 1.00 22.88 216 THR B C 1
ATOM 6534 O O . THR B 2 216 ? -24.991 -38.158 26.313 1.00 24.37 216 THR B O 1
ATOM 6545 N N . GLY B 2 217 ? -23.429 -36.874 25.333 1.00 22.85 217 GLY B N 1
ATOM 6546 C CA . GLY B 2 217 ? -22.353 -37.826 25.540 1.00 23.66 217 GLY B CA 1
ATOM 6547 C C . GLY B 2 217 ? -21.743 -38.393 24.285 1.00 21.30 217 GLY B C 1
ATOM 6548 O O . GLY B 2 217 ? -20.662 -38.992 24.358 1.00 25.13 217 GLY B O 1
ATOM 6552 N N . GLU B 2 218 ? -22.368 -38.205 23.133 1.00 22.01 218 GLU B N 1
ATOM 6553 C CA . GLU B 2 218 ? -21.856 -38.741 21.884 1.00 24.23 218 GLU B CA 1
ATOM 6554 C C . GLU B 2 218 ? -20.773 -37.875 21.263 1.00 22.36 218 GLU B C 1
ATOM 6555 O O . GLU B 2 218 ? -20.123 -38.318 20.315 1.00 24.15 218 GLU B O 1
ATOM 6567 N N . TYR B 2 219 ? -20.573 -36.654 21.768 1.00 21.23 219 TYR B N 1
ATOM 6568 C CA . TYR B 2 219 ? -19.764 -35.646 21.092 1.00 19.60 219 TYR B CA 1
ATOM 6569 C C . TYR B 2 219 ? -18.692 -35.067 22.009 1.00 19.91 219 TYR B C 1
ATOM 6570 O O . TYR B 2 219 ? -18.295 -33.905 21.855 1.00 20.19 219 TYR B O 1
ATOM 6588 N N . GLU B 2 220 ? -18.219 -35.856 22.962 1.00 19.21 220 GLU B N 1
ATOM 6589 C CA . GLU B 2 220 ? -17.264 -35.367 23.939 1.00 19.44 220 GLU B CA 1
ATOM 6590 C C . GLU B 2 220 ? -15.882 -35.230 23.322 1.00 18.98 220 GLU B C 1
ATOM 6591 O O . GLU B 2 220 ? -15.540 -35.888 22.338 1.00 20.58 220 GLU B O 1
ATOM 6603 N N . TRP B 2 221 ? -15.080 -34.362 23.927 1.00 18.47 221 TRP B N 1
ATOM 6604 C CA . TRP B 2 221 ? -13.660 -34.310 23.621 1.00 17.99 221 TRP B CA 1
ATOM 6605 C C . TRP B 2 221 ? -13.032 -35.675 23.893 1.00 20.51 221 TRP B C 1
ATOM 6606 O O . TRP B 2 221 ? -13.438 -36.395 24.810 1.00 22.50 221 TRP B O 1
ATOM 6627 N N . LYS B 2 222 ? -12.030 -36.022 23.097 1.00 19.71 222 LYS B N 1
ATOM 6628 C CA . LYS B 2 222 ? -11.282 -37.258 23.293 1.00 21.78 222 LYS B CA 1
ATOM 6629 C C . LYS B 2 222 ? -9.826 -36.917 23.559 1.00 23.42 222 LYS B C 1
ATOM 6630 O O . LYS B 2 222 ? -8.943 -37.215 22.746 1.00 26.31 222 LYS B O 1
ATOM 6649 N N . GLY B 2 223 ? -9.578 -36.248 24.669 1.00 22.73 223 GLY B N 1
ATOM 6650 C CA . GLY B 2 223 ? -8.241 -35.828 25.015 1.00 25.51 223 GLY B CA 1
ATOM 6651 C C . GLY B 2 223 ? -7.826 -34.555 24.305 1.00 23.73 223 GLY B C 1
ATOM 6652 O O . GLY B 2 223 ? -8.620 -33.815 23.727 1.00 21.84 223 GLY B O 1
ATOM 6656 N N . PHE B 2 224 ? -6.527 -34.298 24.382 1.00 24.01 224 PHE B N 1
ATOM 6657 C CA . PHE B 2 224 ? -5.941 -33.091 23.829 1.00 21.85 224 PHE B CA 1
ATOM 6658 C C . PHE B 2 224 ? -4.834 -33.485 22.869 1.00 21.21 224 PHE B C 1
ATOM 6659 O O . PHE B 2 224 ? -4.103 -34.459 23.103 1.00 24.38 224 PHE B O 1
ATOM 6676 N N . GLN B 2 225 ? -4.710 -32.721 21.793 1.00 19.48 225 GLN B N 1
ATOM 6677 C CA . GLN B 2 225 ? -3.686 -33.047 20.816 1.00 20.51 225 GLN B CA 1
ATOM 6678 C C . GLN B 2 225 ? -2.287 -32.843 21.394 1.00 19.68 225 GLN B C 1
ATOM 6679 O O . GLN B 2 225 ? -2.062 -31.985 22.255 1.00 18.27 225 GLN B O 1
ATOM 6693 N N . SER B 2 226 ? -1.347 -33.631 20.884 1.00 20.52 226 SER B N 1
ATOM 6694 C CA . SER B 2 226 ? 0.065 -33.418 21.139 1.00 19.43 226 SER B CA 1
ATOM 6695 C C . SER B 2 226 ? 0.465 -31.980 20.845 1.00 17.85 226 SER B C 1
ATOM 6696 O O . SER B 2 226 ? 0.043 -31.401 19.852 1.00 17.65 226 SER B O 1
ATOM 6704 N N . PHE B 2 227 ? 1.379 -31.460 21.655 1.00 18.28 227 PHE B N 1
ATOM 6705 C CA . PHE B 2 227 ? 1.964 -30.158 21.365 1.00 17.69 227 PHE B CA 1
ATOM 6706 C C . PHE B 2 227 ? 2.635 -30.132 20.004 1.00 17.96 227 PHE B C 1
ATOM 6707 O O . PHE B 2 227 ? 2.700 -29.076 19.371 1.00 17.44 227 PHE B O 1
ATOM 6724 N N . ALA B 2 228 ? 3.150 -31.275 19.530 1.00 18.13 228 ALA B N 1
ATOM 6725 C CA . ALA B 2 228 ? 3.782 -31.296 18.223 1.00 19.55 228 ALA B CA 1
ATOM 6726 C C . ALA B 2 228 ? 2.835 -30.896 17.107 1.00 20.00 228 ALA B C 1
ATOM 6727 O O . ALA B 2 228 ? 3.301 -30.522 16.026 1.00 21.59 228 ALA B O 1
ATOM 6734 N N . LYS B 2 229 ? 1.527 -30.963 17.338 1.00 18.44 229 LYS B N 1
ATOM 6735 C CA . LYS B 2 229 ? 0.542 -30.525 16.357 1.00 19.72 229 LYS B CA 1
ATOM 6736 C C . LYS B 2 229 ? 0.122 -29.060 16.528 1.00 18.41 229 LYS B C 1
ATOM 6737 O O . LYS B 2 229 ? -0.613 -28.537 15.686 1.00 19.62 229 LYS B O 1
ATOM 6756 N N . ASN B 2 230 ? 0.575 -28.380 17.572 1.00 16.97 230 ASN B N 1
ATOM 6757 C CA . ASN B 2 230 ? 0.318 -26.956 17.673 1.00 15.59 230 ASN B CA 1
ATOM 6758 C C . ASN B 2 230 ? 1.168 -26.234 16.629 1.00 15.37 230 ASN B C 1
ATOM 6759 O O . ASN B 2 230 ? 2.324 -26.604 16.415 1.00 15.73 230 ASN B O 1
ATOM 6770 N N . PRO B 2 231 ? 0.663 -25.168 16.011 1.00 14.71 231 PRO B N 1
ATOM 6771 C CA . PRO B 2 231 ? 1.517 -24.386 15.103 1.00 14.70 231 PRO B CA 1
ATOM 6772 C C . PRO B 2 231 ? 2.765 -23.903 15.809 1.00 14.23 231 PRO B C 1
ATOM 6773 O O . PRO B 2 231 ? 2.691 -23.363 16.912 1.00 14.57 231 PRO B O 1
ATOM 6784 N N . GLN B 2 232 ? 3.914 -24.043 15.144 1.00 14.71 232 GLN B N 1
ATOM 6785 C CA . GLN B 2 232 ? 5.190 -23.636 15.726 1.00 15.24 232 GLN B CA 1
ATOM 6786 C C . GLN B 2 232 ? 6.265 -23.673 14.653 1.00 15.33 232 GLN B C 1
ATOM 6787 O O . GLN B 2 232 ? 6.181 -24.465 13.710 1.00 16.69 232 GLN B O 1
ATOM 6801 N N . ALA B 2 233 ? 7.282 -22.831 14.806 1.00 14.42 233 ALA B N 1
ATOM 6802 C CA . ALA B 2 233 ? 8.416 -22.842 13.891 1.00 15.43 233 ALA B CA 1
ATOM 6803 C C . ALA B 2 233 ? 9.657 -22.320 14.585 1.00 15.25 233 ALA B C 1
ATOM 6804 O O . ALA B 2 233 ? 9.606 -21.342 15.313 1.00 15.69 233 ALA B O 1
ATOM 6811 N N . ILE B 2 234 ? 10.781 -22.964 14.318 1.00 15.47 234 ILE B N 1
ATOM 6812 C CA . ILE B 2 234 ? 12.105 -22.492 14.706 1.00 15.86 234 ILE B CA 1
ATOM 6813 C C . ILE B 2 234 ? 12.817 -22.0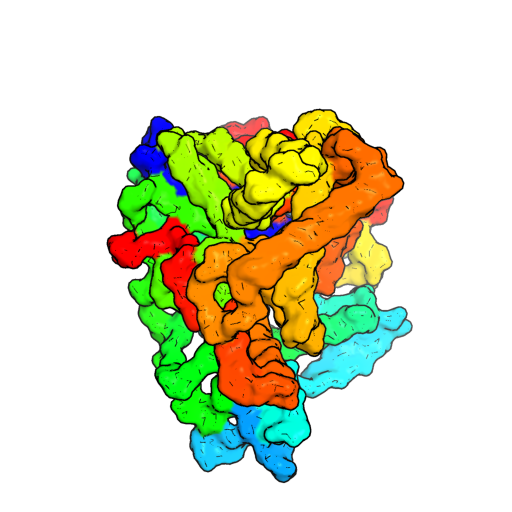11 13.449 1.00 15.46 234 ILE B C 1
ATOM 6814 O O . ILE B 2 234 ? 12.882 -22.745 12.453 1.00 17.02 234 ILE B O 1
ATOM 6830 N N . ASN B 2 235 ? 13.335 -20.793 13.474 1.00 15.07 235 ASN B N 1
ATOM 6831 C CA . ASN B 2 235 ? 14.076 -20.232 12.350 1.00 16.03 235 ASN B CA 1
ATOM 6832 C C . ASN B 2 235 ? 13.328 -20.403 11.013 1.00 18.22 235 ASN B C 1
ATOM 6833 O O . ASN B 2 235 ? 13.834 -21.007 10.088 1.00 18.97 235 ASN B O 1
ATOM 6844 N N . PRO B 2 236 ? 12.119 -19.838 10.909 1.00 17.57 236 PRO B N 1
ATOM 6845 C CA . PRO B 2 236 ? 11.383 -19.922 9.636 1.00 18.68 236 PRO B CA 1
ATOM 6846 C C . PRO B 2 236 ? 12.165 -19.286 8.497 1.00 22.29 236 PRO B C 1
ATOM 6847 O O . PRO B 2 236 ? 12.927 -18.333 8.685 1.00 20.41 236 PRO B O 1
ATOM 6858 N N . LYS B 2 237 ? 11.968 -19.841 7.296 1.00 26.40 237 LYS B N 1
ATOM 6859 C CA . LYS B 2 237 ? 12.770 -19.445 6.140 1.00 26.81 237 LYS B CA 1
ATOM 6860 C C . LYS B 2 237 ? 12.649 -17.960 5.811 1.00 22.75 237 LYS B C 1
ATOM 6861 O O . LYS B 2 237 ? 13.615 -17.363 5.328 1.00 23.71 237 LYS B O 1
ATOM 6865 N N . LYS B 2 238 ? 11.487 -17.351 6.061 1.00 20.62 238 LYS B N 1
ATOM 6866 C CA . LYS B 2 238 ? 11.325 -15.925 5.778 1.00 23.68 238 LYS B CA 1
ATOM 6867 C C . LYS B 2 238 ? 12.269 -15.062 6.616 1.00 17.81 238 LYS B C 1
ATOM 6868 O O . LYS B 2 238 ? 12.563 -13.927 6.227 1.00 20.28 238 LYS B O 1
ATOM 6887 N N . GLY B 2 239 ? 12.738 -15.561 7.760 1.00 17.04 239 GLY B N 1
ATOM 6888 C CA . GLY B 2 239 ? 13.737 -14.878 8.543 1.00 16.97 239 GLY B CA 1
ATOM 6889 C C . GLY B 2 239 ? 13.174 -14.010 9.639 1.00 14.90 239 GLY B C 1
ATOM 6890 O O . GLY B 2 239 ? 13.942 -13.327 10.316 1.00 15.66 239 GLY B O 1
ATOM 6894 N N . TYR B 2 240 ? 11.859 -14.036 9.851 1.00 14.02 240 TYR B N 1
ATOM 6895 C CA . TYR B 2 240 ? 11.212 -13.221 10.867 1.00 13.17 240 TYR B CA 1
ATOM 6896 C C . TYR B 2 240 ? 9.826 -13.791 11.091 1.00 13.07 240 TYR B C 1
ATOM 6897 O O . TYR B 2 240 ? 9.332 -14.577 10.285 1.00 13.64 240 TYR B O 1
ATOM 6915 N N . VAL B 2 241 ? 9.193 -13.349 12.173 1.00 12.68 241 VAL B N 1
ATOM 6916 C CA . VAL B 2 241 ? 7.767 -13.576 12.420 1.00 12.45 241 VAL B CA 1
ATOM 6917 C C . VAL B 2 241 ? 7.180 -12.263 12.914 1.00 12.35 241 VAL B C 1
ATOM 6918 O O . VAL B 2 241 ? 7.754 -11.614 13.795 1.00 13.01 241 VAL B O 1
ATOM 6931 N N . VAL B 2 242 ? 6.004 -11.895 12.389 1.00 12.43 242 VAL B N 1
ATOM 6932 C CA . VAL B 2 242 ? 5.223 -10.779 12.920 1.00 12.61 242 VAL B CA 1
ATOM 6933 C C . VAL B 2 242 ? 3.840 -11.298 13.289 1.00 12.18 242 VAL B C 1
ATOM 6934 O O . VAL B 2 242 ? 3.354 -12.269 12.695 1.00 13.01 242 VAL B O 1
ATOM 6947 N N . ASN B 2 243 ? 3.186 -10.629 14.231 1.00 11.88 243 ASN B N 1
ATOM 6948 C CA . ASN B 2 243 ? 1.851 -11.046 14.645 1.00 11.73 243 ASN B CA 1
ATOM 6949 C C . ASN B 2 243 ? 1.105 -9.868 15.240 1.00 11.57 243 ASN B C 1
ATOM 6950 O O . ASN B 2 243 ? 1.686 -9.060 15.963 1.00 12.16 243 ASN B O 1
ATOM 6961 N N . TRP B 2 244 ? -0.189 -9.802 14.967 1.00 11.37 244 TRP B N 1
ATOM 6962 C CA . TRP B 2 244 ? -1.093 -8.844 15.605 1.00 11.62 244 TRP B CA 1
ATOM 6963 C C . TRP B 2 244 ? -2.423 -9.540 15.897 1.00 11.49 244 TRP B C 1
ATOM 6964 O O . TRP B 2 244 ? -3.503 -9.053 15.550 1.00 12.27 244 TRP B O 1
ATOM 6985 N N . ASN B 2 245 ? -2.318 -10.707 16.545 1.00 11.69 245 ASN B N 1
ATOM 6986 C CA . ASN B 2 245 ? -3.404 -11.630 16.899 1.00 11.86 245 ASN B CA 1
ATOM 6987 C C . ASN B 2 245 ? -3.971 -12.388 15.720 1.00 12.77 245 ASN B C 1
ATOM 6988 O O . ASN B 2 245 ? -5.061 -12.977 15.829 1.00 13.59 245 ASN B O 1
ATOM 6999 N N . ASN B 2 246 ? -3.247 -12.416 14.607 1.00 12.56 246 ASN B N 1
ATOM 7000 C CA . ASN B 2 246 ? -3.696 -13.061 13.384 1.00 12.39 246 ASN B CA 1
ATOM 7001 C C . ASN B 2 246 ? -3.448 -14.563 13.417 1.00 12.62 246 ASN B C 1
ATOM 7002 O O . ASN B 2 246 ? -2.867 -15.111 14.350 1.00 13.52 246 ASN B O 1
ATOM 7013 N N . LYS B 2 247 ? -3.881 -15.226 12.344 1.00 13.02 247 LYS B N 1
ATOM 7014 C CA . LYS B 2 247 ? -3.870 -16.676 12.277 1.00 13.02 247 LYS B CA 1
ATOM 7015 C C . LYS B 2 247 ? -2.445 -17.218 12.306 1.00 13.69 247 LYS B C 1
ATOM 7016 O O . LYS B 2 247 ? -1.565 -16.711 11.599 1.00 13.71 247 LYS B O 1
ATOM 7035 N N . PRO B 2 248 ? -2.194 -18.284 13.073 1.00 12.69 248 PRO B N 1
ATOM 7036 C CA . PRO B 2 248 ? -0.831 -18.840 13.102 1.00 14.46 248 PRO B CA 1
ATOM 7037 C C . PRO B 2 248 ? -0.354 -19.392 11.770 1.00 13.92 248 PRO B C 1
ATOM 7038 O O . PRO B 2 248 ? 0.781 -19.115 11.351 1.00 15.18 248 PRO B O 1
ATOM 7049 N N A SER B 2 249 ? -1.161 -20.226 11.124 0.60 14.44 249 SER B N 1
ATOM 7050 N N B SER B 2 249 ? -1.215 -20.126 11.064 0.40 13.90 249 SER B N 1
ATOM 7051 C CA A SER B 2 249 ? -0.783 -20.881 9.881 0.60 15.26 249 SER B CA 1
ATOM 7052 C CA B SER B 2 249 ? -0.820 -20.980 9.950 0.40 14.56 249 SER B CA 1
ATOM 7053 C C A SER B 2 249 ? -2.057 -21.216 9.115 0.60 14.55 249 SER B C 1
ATOM 7054 C C B SER B 2 249 ? -2.073 -21.308 9.143 0.40 14.19 249 SER B C 1
ATOM 7055 O O A SER B 2 249 ? -3.159 -21.209 9.661 0.60 15.17 249 SER B O 1
ATOM 7056 O O B SER B 2 249 ? -3.177 -21.355 9.688 0.40 14.06 249 SER B O 1
ATOM 7071 N N . LYS B 2 250 ? -1.884 -21.554 7.842 1.00 15.17 250 LYS B N 1
ATOM 7072 C CA . LYS B 2 250 ? -2.994 -21.585 6.884 1.00 15.63 250 LYS B CA 1
ATOM 7073 C C . LYS B 2 250 ? -4.157 -22.488 7.286 1.00 15.94 250 LYS B C 1
ATOM 7074 O O . LYS B 2 250 ? -5.318 -22.132 7.055 1.00 16.58 250 LYS B O 1
ATOM 7094 N N . TYR B 2 251 ? -3.876 -23.673 7.823 1.00 15.54 251 TYR B N 1
ATOM 7095 C CA . TYR B 2 251 ? -4.918 -24.651 8.106 1.00 16.83 251 TYR B CA 1
ATOM 7096 C C . TYR B 2 251 ? -5.291 -24.724 9.584 1.00 17.08 251 TYR B C 1
ATOM 7097 O O . TYR B 2 251 ? -6.091 -25.589 9.968 1.00 18.51 251 TYR B O 1
ATOM 7115 N N . TRP B 2 252 ? -4.778 -23.815 10.411 1.00 15.57 252 TRP B N 1
ATOM 7116 C CA . TRP B 2 252 ? -5.163 -23.784 11.812 1.00 15.15 252 TRP B CA 1
ATOM 7117 C C . TRP B 2 252 ? -6.517 -23.097 11.934 1.00 15.99 252 TRP B C 1
ATOM 7118 O O . TRP B 2 252 ? -6.729 -22.010 11.391 1.00 17.91 252 TRP B O 1
ATOM 7139 N N . ARG B 2 253 ? -7.431 -23.737 12.639 1.00 15.34 253 ARG B N 1
ATOM 7140 C CA . ARG B 2 253 ? -8.784 -23.233 12.811 1.00 15.14 253 ARG B CA 1
ATOM 7141 C C . ARG B 2 253 ? -9.060 -22.899 14.267 1.00 15.34 253 ARG B C 1
ATOM 7142 O O . ARG B 2 253 ? -8.401 -23.401 15.187 1.00 16.58 253 ARG B O 1
ATOM 7163 N N . ASN B 2 254 ? -10.059 -22.036 14.454 1.00 14.30 254 ASN B N 1
ATOM 7164 C CA . ASN B 2 254 ? -10.453 -21.599 15.785 1.00 13.54 254 ASN B CA 1
ATOM 7165 C C . ASN B 2 254 ? -11.971 -21.487 15.928 1.00 14.35 254 ASN B C 1
ATOM 7166 O O . ASN B 2 254 ? -12.456 -20.682 16.725 1.00 14.57 254 ASN B O 1
ATOM 7177 N N . GLY B 2 255 ? -12.724 -22.287 15.175 1.00 14.14 255 GLY B N 1
ATOM 7178 C CA . GLY B 2 255 ? -14.132 -22.494 15.452 1.00 14.10 255 GLY B CA 1
ATOM 7179 C C . GLY B 2 255 ? -14.956 -21.239 15.366 1.00 14.44 255 GLY B C 1
ATOM 7180 O O . GLY B 2 255 ? -14.972 -20.524 14.355 1.00 14.52 255 GLY B O 1
ATOM 7184 N N . GLU B 2 256 ? -15.650 -20.960 16.463 1.00 13.83 256 GLU B N 1
ATOM 7185 C CA . GLU B 2 256 ? -16.613 -19.873 16.523 1.00 13.75 256 GLU B CA 1
ATOM 7186 C C . GLU B 2 256 ? -16.002 -18.497 16.358 1.00 13.56 256 GLU B C 1
ATOM 7187 O O . GLU B 2 256 ? -16.748 -17.538 16.110 1.00 15.27 256 GLU B O 1
ATOM 7199 N N . TYR B 2 257 ? -14.689 -18.364 16.532 1.00 14.43 257 TYR B N 1
ATOM 7200 C CA . TYR B 2 257 ? -14.038 -17.064 16.570 1.00 14.44 257 TYR B CA 1
ATOM 7201 C C . TYR B 2 257 ? -13.208 -16.787 15.320 1.00 13.70 257 TYR B C 1
ATOM 7202 O O . TYR B 2 257 ? -12.257 -15.999 15.347 1.00 14.39 257 TYR B O 1
ATOM 7220 N N . SER B 2 258 ? -13.599 -17.372 14.190 1.00 14.41 258 SER B N 1
ATOM 7221 C CA . SER B 2 258 ? -12.838 -17.185 12.958 1.00 13.79 258 SER B CA 1
ATOM 7222 C C . SER B 2 258 ? -12.877 -15.745 12.458 1.00 13.76 258 SER B C 1
ATOM 7223 O O . SER B 2 258 ? -12.054 -15.365 11.611 1.00 13.98 258 SER B O 1
ATOM 7231 N N . ILE B 2 259 ? -13.812 -14.947 12.976 1.00 13.93 259 ILE B N 1
ATOM 7232 C CA . ILE B 2 259 ? -14.027 -13.561 12.582 1.00 14.08 259 ILE B CA 1
ATOM 7233 C C . ILE B 2 259 ? -12.807 -12.692 12.734 1.00 14.75 259 ILE B C 1
ATOM 7234 O O . ILE B 2 259 ? -12.769 -11.614 12.137 1.00 15.65 259 ILE B O 1
ATOM 7250 N N . VAL B 2 260 ? -11.818 -13.115 13.530 1.00 13.31 260 VAL B N 1
ATOM 7251 C CA . VAL B 2 260 ? -10.569 -12.376 13.688 1.00 14.12 260 VAL B CA 1
ATOM 7252 C C . VAL B 2 260 ? -9.505 -12.739 12.663 1.00 13.12 260 VAL B C 1
ATOM 7253 O O . VAL B 2 260 ? -8.476 -12.052 12.601 1.00 13.89 260 VAL B O 1
ATOM 7266 N N . TRP B 2 261 ? -9.704 -13.791 11.883 1.00 13.10 261 TRP B N 1
ATOM 7267 C CA . TRP B 2 261 ? -8.689 -14.337 10.980 1.00 13.21 261 TRP B CA 1
ATOM 7268 C C . TRP B 2 261 ? -9.218 -14.397 9.547 1.00 13.47 261 TRP B C 1
ATOM 7269 O O . TRP B 2 261 ? -9.523 -15.477 9.003 1.00 14.21 261 TRP B O 1
ATOM 7290 N N . GLY B 2 262 ? -9.313 -13.224 8.920 1.00 13.55 262 GLY B N 1
ATOM 7291 C CA . GLY B 2 262 ? -9.807 -13.098 7.567 1.00 13.77 262 GLY B CA 1
ATOM 7292 C C . GLY B 2 262 ? -8.767 -12.459 6.659 1.00 13.52 262 GLY B C 1
ATOM 7293 O O . GLY B 2 262 ? -7.737 -11.940 7.102 1.00 13.85 262 GLY B O 1
ATOM 7297 N N . LYS B 2 263 ? -9.083 -12.461 5.366 1.00 14.19 263 LYS B N 1
ATOM 7298 C CA . LYS B 2 263 ? -8.208 -11.872 4.360 1.00 14.59 263 LYS B CA 1
ATOM 7299 C C . LYS B 2 263 ? -7.802 -10.440 4.702 1.00 13.54 263 LYS B C 1
ATOM 7300 O O . LYS B 2 263 ? -6.658 -10.046 4.458 1.00 14.68 263 LYS B O 1
ATOM 7319 N N . ASP B 2 264 ? -8.737 -9.629 5.191 1.00 13.73 264 ASP B N 1
ATOM 7320 C CA . ASP B 2 264 ? -8.418 -8.274 5.649 1.00 13.61 264 ASP B CA 1
ATOM 7321 C C . ASP B 2 264 ? -8.075 -8.381 7.126 1.00 13.50 264 ASP B C 1
ATOM 7322 O O . ASP B 2 264 ? -8.963 -8.657 7.947 1.00 13.78 264 ASP B O 1
ATOM 7331 N N . ASN B 2 265 ? -6.800 -8.196 7.469 1.00 13.30 265 ASN B N 1
ATOM 7332 C CA . ASN B 2 265 ? -6.360 -8.361 8.847 1.00 12.93 265 ASN B CA 1
ATOM 7333 C C . ASN B 2 265 ? -5.290 -7.328 9.166 1.00 12.23 265 ASN B C 1
ATOM 7334 O O . ASN B 2 265 ? -4.371 -7.118 8.376 1.00 13.39 265 ASN B O 1
ATOM 7345 N N . ARG B 2 266 ? -5.381 -6.740 10.356 1.00 11.80 266 ARG B N 1
ATOM 7346 C CA . ARG B 2 266 ? -4.531 -5.620 10.752 1.00 12.45 266 ARG B CA 1
ATOM 7347 C C . ARG B 2 266 ? -3.042 -5.940 10.759 1.00 12.62 266 ARG B C 1
ATOM 7348 O O . ARG B 2 266 ? -2.227 -5.007 10.654 1.00 12.83 266 ARG B O 1
ATOM 7369 N N . VAL B 2 267 ? -2.656 -7.213 10.875 1.00 12.11 267 VAL B N 1
ATOM 7370 C CA . VAL B 2 267 ? -1.236 -7.552 10.835 1.00 12.18 267 VAL B CA 1
ATOM 7371 C C . VAL B 2 267 ? -0.608 -7.089 9.536 1.00 12.80 267 VAL B C 1
ATOM 7372 O O . VAL B 2 267 ? 0.612 -6.958 9.455 1.00 12.67 267 VAL B O 1
ATOM 7385 N N . GLN B 2 268 ? -1.418 -6.845 8.506 1.00 12.78 268 GLN B N 1
ATOM 7386 C CA . GLN B 2 268 ? -0.922 -6.283 7.265 1.00 14.00 268 GLN B CA 1
ATOM 7387 C C . GLN B 2 268 ? -0.020 -5.075 7.495 1.00 13.26 268 GLN B C 1
ATOM 7388 O O . GLN B 2 268 ? 0.918 -4.862 6.718 1.00 14.05 268 GLN B O 1
ATOM 7402 N N . GLN B 2 269 ? -0.271 -4.271 8.524 1.00 13.11 269 GLN B N 1
ATOM 7403 C CA . GLN B 2 269 ? 0.586 -3.111 8.758 1.00 13.44 269 GLN B CA 1
ATOM 7404 C C . GLN B 2 269 ? 2.016 -3.544 9.065 1.00 12.87 269 GLN B C 1
ATOM 7405 O O . GLN B 2 269 ? 2.979 -2.894 8.629 1.00 14.69 269 GLN B O 1
ATOM 7419 N N . PHE B 2 270 ? 2.175 -4.607 9.851 1.00 13.02 270 PHE B N 1
ATOM 7420 C CA . PHE B 2 270 ? 3.505 -5.119 10.182 1.00 13.20 270 PHE B CA 1
ATOM 7421 C C . PHE B 2 270 ? 4.137 -5.823 8.991 1.00 14.40 270 PHE B C 1
ATOM 7422 O O . PHE B 2 270 ? 5.341 -5.661 8.737 1.00 14.30 270 PHE B O 1
ATOM 7439 N N . ILE B 2 271 ? 3.353 -6.597 8.244 1.00 14.41 271 ILE B N 1
ATOM 7440 C CA . ILE B 2 271 ? 3.865 -7.250 7.041 1.00 15.89 271 ILE B CA 1
ATOM 7441 C C . ILE B 2 271 ? 4.357 -6.202 6.057 1.00 15.39 271 ILE B C 1
ATOM 7442 O O . ILE B 2 271 ? 5.465 -6.303 5.498 1.00 16.05 271 ILE B O 1
ATOM 7458 N N . ASN B 2 272 ? 3.550 -5.164 5.835 1.00 15.28 272 ASN B N 1
ATOM 7459 C CA . ASN B 2 272 ? 3.931 -4.123 4.885 1.00 15.65 272 ASN B CA 1
ATOM 7460 C C . ASN B 2 272 ? 5.264 -3.519 5.290 1.00 15.67 272 ASN B C 1
ATOM 7461 O O . ASN B 2 272 ? 6.153 -3.307 4.454 1.00 16.72 272 ASN B O 1
ATOM 7472 N N . GLY B 2 273 ? 5.414 -3.222 6.572 1.00 14.96 273 GLY B N 1
ATOM 7473 C CA . GLY B 2 273 ? 6.609 -2.534 7.031 1.00 16.84 273 GLY B CA 1
ATOM 7474 C C . GLY B 2 273 ? 7.855 -3.386 6.916 1.00 15.58 273 GLY B C 1
ATOM 7475 O O . GLY B 2 273 ? 8.924 -2.894 6.546 1.00 17.66 273 GLY B O 1
ATOM 7479 N N . ILE B 2 274 ? 7.751 -4.662 7.268 1.00 15.58 274 ILE B N 1
ATOM 7480 C CA . ILE B 2 274 ? 8.910 -5.541 7.207 1.00 16.89 274 ILE B CA 1
ATOM 7481 C C . ILE B 2 274 ? 9.278 -5.833 5.769 1.00 17.14 274 ILE B C 1
ATOM 7482 O O . ILE B 2 274 ? 10.467 -5.868 5.422 1.00 21.70 274 ILE B O 1
ATOM 7498 N N . GLU B 2 275 ? 8.287 -6.036 4.899 1.00 18.18 275 GLU B N 1
ATOM 7499 C CA . GLU B 2 275 ? 8.546 -6.370 3.502 1.00 20.41 275 GLU B CA 1
ATOM 7500 C C . GLU B 2 275 ? 9.055 -5.175 2.700 1.00 19.20 275 GLU B C 1
ATOM 7501 O O . GLU B 2 275 ? 9.708 -5.372 1.665 1.00 23.02 275 GLU B O 1
ATOM 7513 N N . ALA B 2 276 ? 8.787 -3.948 3.137 1.00 18.92 276 ALA B N 1
ATOM 7514 C CA . ALA B 2 276 ? 9.262 -2.746 2.467 1.00 20.69 276 ALA B CA 1
ATOM 7515 C C . ALA B 2 276 ? 10.725 -2.448 2.753 1.00 20.24 276 ALA B C 1
ATOM 7516 O O . ALA B 2 276 ? 11.291 -1.540 2.134 1.00 24.11 276 ALA B O 1
ATOM 7523 N N . ARG B 2 277 ? 11.340 -3.179 3.662 1.00 18.99 277 ARG B N 1
ATOM 7524 C CA . ARG B 2 277 ? 12.708 -2.941 4.083 1.00 19.11 277 ARG B CA 1
ATOM 7525 C C . ARG B 2 277 ? 13.579 -4.141 3.746 1.00 18.58 277 ARG B C 1
ATOM 7526 O O . ARG B 2 277 ? 13.102 -5.255 3.543 1.00 21.38 277 ARG B O 1
ATOM 7547 N N . GLY B 2 278 ? 14.886 -3.892 3.689 1.00 19.62 278 GLY B N 1
ATOM 7548 C CA . GLY B 2 278 ? 15.865 -4.964 3.656 1.00 20.56 278 GLY B CA 1
ATOM 7549 C C . GLY B 2 278 ? 16.181 -5.404 5.073 1.00 18.86 278 GLY B C 1
ATOM 7550 O O . GLY B 2 278 ? 15.282 -5.709 5.860 1.00 20.11 278 GLY B O 1
ATOM 7554 N N . LYS B 2 279 ? 17.452 -5.424 5.445 1.00 19.14 279 LYS B N 1
ATOM 7555 C CA . LYS B 2 279 ? 17.784 -5.729 6.830 1.00 18.70 279 LYS B CA 1
ATOM 7556 C C . LYS B 2 279 ? 17.297 -4.611 7.742 1.00 18.58 279 LYS B C 1
ATOM 7557 O O . LYS B 2 279 ? 17.286 -3.437 7.374 1.00 20.86 279 LYS B O 1
ATOM 7576 N N . VAL B 2 280 ? 16.934 -4.974 8.971 1.00 17.00 280 VAL B N 1
ATOM 7577 C CA . VAL B 2 280 ? 16.295 -4.029 9.881 1.00 16.45 280 VAL B CA 1
ATOM 7578 C C . VAL B 2 280 ? 17.050 -3.945 11.203 1.00 17.40 280 VAL B C 1
ATOM 7579 O O . VAL B 2 280 ? 17.775 -4.863 11.602 1.00 18.18 280 VAL B O 1
ATOM 7592 N N . ASP B 2 281 ? 16.861 -2.823 11.889 1.00 16.69 281 ASP B N 1
ATOM 7593 C CA . ASP B 2 281 ? 17.347 -2.616 13.244 1.00 16.03 281 ASP B CA 1
ATOM 7594 C C . ASP B 2 281 ? 16.178 -2.202 14.141 1.00 15.08 281 ASP B C 1
ATOM 7595 O O . ASP B 2 281 ? 15.020 -2.122 13.719 1.00 15.54 281 ASP B O 1
ATOM 7604 N N . LEU B 2 282 ? 16.466 -1.935 15.409 1.00 15.25 282 LEU B N 1
ATOM 7605 C CA . LEU B 2 282 ? 15.392 -1.582 16.336 1.00 15.87 282 LEU B CA 1
ATOM 7606 C C . LEU B 2 282 ? 14.708 -0.279 15.947 1.00 16.56 282 LEU B C 1
ATOM 7607 O O . LEU B 2 282 ? 13.506 -0.118 16.172 1.00 16.01 282 LEU B O 1
ATOM 7623 N N . LYS B 2 283 ? 15.440 0.668 15.377 1.00 17.38 283 LYS B N 1
ATOM 7624 C CA . LYS B 2 283 ? 14.822 1.902 14.900 1.00 18.01 283 LYS B CA 1
ATOM 7625 C C . LYS B 2 283 ? 13.783 1.617 13.820 1.00 17.59 283 LYS B C 1
ATOM 7626 O O . LYS B 2 283 ? 12.710 2.239 13.803 1.00 17.23 283 LYS B O 1
ATOM 7645 N N . ASP B 2 284 ? 14.064 0.671 12.926 1.00 16.68 284 ASP B N 1
ATOM 7646 C CA . ASP B 2 284 ? 13.080 0.284 11.921 1.00 17.34 284 ASP B CA 1
ATOM 7647 C C . ASP B 2 284 ? 11.855 -0.312 12.584 1.00 15.07 284 ASP B C 1
ATOM 7648 O O . ASP B 2 284 ? 10.721 -0.039 12.186 1.00 16.02 284 ASP B O 1
ATOM 7657 N N . LEU B 2 285 ? 12.067 -1.172 13.575 1.00 14.61 285 LEU B N 1
ATOM 7658 C CA . LEU B 2 285 ? 10.928 -1.782 14.245 1.00 14.63 285 LEU B CA 1
ATOM 7659 C C . LEU B 2 285 ? 10.051 -0.717 14.892 1.00 13.56 285 LEU B C 1
ATOM 7660 O O . LEU B 2 285 ? 8.819 -0.823 14.892 1.00 13.86 285 LEU B O 1
ATOM 7676 N N . ASN B 2 286 ? 10.671 0.312 15.462 1.00 13.82 286 ASN B N 1
ATOM 7677 C CA . ASN B 2 286 ? 9.910 1.410 16.048 1.00 14.06 286 ASN B CA 1
ATOM 7678 C C . ASN B 2 286 ? 9.108 2.171 15.007 1.00 13.98 286 ASN B C 1
ATOM 7679 O O . ASN B 2 286 ? 7.959 2.554 15.265 1.00 13.96 286 ASN B O 1
ATOM 7690 N N . GLU B 2 287 ? 9.668 2.375 13.826 1.00 14.10 287 GLU B N 1
ATOM 7691 C CA . GLU B 2 287 ? 8.904 3.029 12.772 1.00 14.54 287 GLU B CA 1
ATOM 7692 C C . GLU B 2 287 ? 7.685 2.206 12.383 1.00 14.35 287 GLU B C 1
ATOM 7693 O O . GLU B 2 287 ? 6.629 2.761 12.077 1.00 14.61 287 GLU B O 1
ATOM 7705 N N . ILE B 2 288 ? 7.818 0.879 12.344 1.00 13.58 288 ILE B N 1
ATOM 7706 C CA . ILE B 2 288 ? 6.694 0.009 12.007 1.00 13.95 288 ILE B CA 1
ATOM 7707 C C . ILE B 2 288 ? 5.620 0.089 13.083 1.00 12.91 288 ILE B C 1
ATOM 7708 O O . ILE B 2 288 ? 4.425 0.169 12.781 1.00 13.56 288 ILE B O 1
ATOM 7724 N N . ASN B 2 289 ? 6.021 0.035 14.351 1.00 13.04 289 ASN B N 1
ATOM 7725 C CA . ASN B 2 289 ? 5.081 0.229 15.454 1.00 13.17 289 ASN B CA 1
ATOM 7726 C C . ASN B 2 289 ? 4.349 1.569 15.344 1.00 12.02 289 ASN B C 1
ATOM 7727 O O . ASN B 2 289 ? 3.137 1.637 15.537 1.00 12.75 289 ASN B O 1
ATOM 7738 N N . TYR B 2 290 ? 5.055 2.640 14.995 1.00 12.62 290 TYR B N 1
ATOM 7739 C CA . TYR B 2 290 ? 4.419 3.942 14.832 1.00 12.89 290 TYR B CA 1
ATOM 7740 C C . TYR B 2 290 ? 3.356 3.895 13.741 1.00 13.35 290 TYR B C 1
ATOM 7741 O O . TYR B 2 290 ? 2.223 4.368 13.929 1.00 13.11 290 TYR B O 1
ATOM 7759 N N . THR B 2 291 ? 3.701 3.325 12.580 1.00 13.31 291 THR B N 1
ATOM 7760 C CA . THR B 2 291 ? 2.726 3.203 11.493 1.00 14.04 291 THR B CA 1
ATOM 7761 C C . THR B 2 291 ? 1.500 2.434 11.952 1.00 13.45 291 THR B C 1
ATOM 7762 O O . THR B 2 291 ? 0.361 2.879 11.744 1.00 13.72 291 THR B O 1
ATOM 7773 N N . ALA B 2 292 ? 1.702 1.271 12.574 1.00 13.20 292 ALA B N 1
ATOM 7774 C CA . ALA B 2 292 ? 0.573 0.466 13.020 1.00 13.20 292 ALA B CA 1
ATOM 7775 C C . ALA B 2 292 ? -0.274 1.213 14.030 1.00 13.62 292 ALA B C 1
ATOM 7776 O O . ALA B 2 292 ? -1.506 1.077 14.048 1.00 13.86 292 ALA B O 1
ATOM 7783 N N . SER B 2 293 ? 0.369 1.993 14.891 1.00 13.29 293 SER B N 1
ATOM 7784 C CA . SER B 2 293 ? -0.317 2.673 15.973 1.00 12.95 293 SER B CA 1
ATOM 7785 C C . SER B 2 293 ? -1.242 3.765 15.468 1.00 12.94 293 SER B C 1
ATOM 7786 O O . SER B 2 293 ? -2.251 4.062 16.128 1.00 13.79 293 SER B O 1
ATOM 7794 N N . PHE B 2 294 ? -0.937 4.373 14.319 1.00 12.71 294 PHE B N 1
ATOM 7795 C CA . PHE B 2 294 ? -1.710 5.492 13.794 1.00 12.83 294 PHE B CA 1
ATOM 7796 C C . PHE B 2 294 ? -2.435 5.167 12.497 1.00 13.06 294 PHE B C 1
ATOM 7797 O O . PHE B 2 294 ? -3.176 6.011 11.981 1.00 14.34 294 PHE B O 1
ATOM 7814 N N . ALA B 2 295 ? -2.281 3.963 11.964 1.00 12.85 295 ALA B N 1
ATOM 7815 C CA . ALA B 2 295 ? -2.893 3.631 10.680 1.00 13.88 295 ALA B CA 1
ATOM 7816 C C . ALA B 2 295 ? -4.411 3.640 10.759 1.00 13.28 295 ALA B C 1
ATOM 7817 O O . ALA B 2 295 ? -4.997 3.146 11.723 1.00 14.21 295 ALA B O 1
ATOM 7824 N N . GLN B 2 296 ? -5.056 4.171 9.728 1.00 13.59 296 GLN B N 1
ATOM 7825 C CA . GLN B 2 296 ? -6.485 3.940 9.508 1.00 13.61 296 GLN B CA 1
ATOM 7826 C C . GLN B 2 296 ? -6.540 2.593 8.797 1.00 12.84 296 GLN B C 1
ATOM 7827 O O . GLN B 2 296 ? -6.172 2.481 7.633 1.00 13.53 296 GLN B O 1
ATOM 7841 N N . LEU B 2 297 ? -6.899 1.535 9.524 1.00 13.34 297 LEU B N 1
ATOM 7842 C CA . LEU B 2 297 ? -6.634 0.178 9.050 1.00 13.16 297 LEU B CA 1
ATOM 7843 C C . LEU B 2 297 ? -7.422 -0.185 7.800 1.00 13.49 297 LEU B C 1
ATOM 7844 O O . LEU B 2 297 ? -6.991 -1.051 7.036 1.00 13.70 297 LEU B O 1
ATOM 7860 N N . ARG B 2 298 ? -8.584 0.409 7.593 1.00 12.63 298 ARG B N 1
ATOM 7861 C CA . ARG B 2 298 ? -9.366 0.141 6.392 1.00 13.03 298 ARG B CA 1
ATOM 7862 C C . ARG B 2 298 ? -8.674 0.633 5.127 1.00 13.11 298 ARG B C 1
ATOM 7863 O O . ARG B 2 298 ? -9.064 0.253 4.027 1.00 13.78 298 ARG B O 1
ATOM 7884 N N . THR B 2 299 ? -7.659 1.481 5.238 1.00 13.41 299 THR B N 1
ATOM 7885 C CA . THR B 2 299 ? -7.042 1.982 4.020 1.00 14.20 299 THR B CA 1
ATOM 7886 C C . THR B 2 299 ? -6.382 0.902 3.184 1.00 13.16 299 THR B C 1
ATOM 7887 O O . THR B 2 299 ? -6.361 1.032 1.961 1.00 14.71 299 THR B O 1
ATOM 7898 N N . HIS B 2 300 ? -5.815 -0.142 3.788 1.00 13.64 300 HIS B N 1
ATOM 7899 C CA . HIS B 2 300 ? -4.984 -1.051 3.014 1.00 14.28 300 HIS B CA 1
ATOM 7900 C C . HIS B 2 300 ? -5.735 -1.624 1.820 1.00 13.76 300 HIS B C 1
ATOM 7901 O O . HIS B 2 300 ? -5.241 -1.573 0.691 1.00 14.87 300 HIS B O 1
ATOM 7915 N N . TYR B 2 301 ? -6.920 -2.190 2.053 1.00 13.90 301 TYR B N 1
ATOM 7916 C CA . TYR B 2 301 ? -7.723 -2.751 0.975 1.00 15.12 301 TYR B CA 1
ATOM 7917 C C . TYR B 2 301 ? -8.795 -1.800 0.469 1.00 14.44 301 TYR B C 1
ATOM 7918 O O . TYR B 2 301 ? -9.145 -1.859 -0.714 1.00 17.02 301 TYR B O 1
ATOM 7936 N N . PHE B 2 302 ? -9.325 -0.920 1.300 1.00 13.89 302 PHE B N 1
ATOM 7937 C CA . PHE B 2 302 ? -10.480 -0.137 0.881 1.00 14.16 302 PHE B CA 1
ATOM 7938 C C . PHE B 2 302 ? -10.121 1.181 0.219 1.00 14.50 302 PHE B C 1
ATOM 7939 O O . PHE B 2 302 ? -10.890 1.641 -0.635 1.00 16.16 302 PHE B O 1
ATOM 7956 N N . LYS B 2 303 ? -8.983 1.790 0.534 1.00 14.44 303 LYS B N 1
ATOM 7957 C CA . LYS B 2 303 ? -8.635 3.021 -0.168 1.00 15.32 303 LYS B CA 1
ATOM 7958 C C . LYS B 2 303 ? -8.415 2.754 -1.653 1.00 15.31 303 LYS B C 1
ATOM 7959 O O . LYS B 2 303 ? -8.910 3.541 -2.481 1.00 16.70 303 LYS B O 1
ATOM 7978 N N . PRO B 2 304 ? -7.718 1.691 -2.067 1.00 16.70 304 PRO B N 1
ATOM 7979 C CA . PRO B 2 304 ? -7.615 1.426 -3.519 1.00 17.74 304 PRO B CA 1
ATOM 7980 C C . PRO B 2 304 ? -8.963 1.207 -4.178 1.00 17.58 304 PRO B C 1
ATOM 7981 O O . PRO B 2 304 ? -9.162 1.644 -5.326 1.00 18.80 304 PRO B O 1
ATOM 7992 N N . LEU B 2 305 ? -9.894 0.524 -3.513 1.00 17.78 305 LEU B N 1
ATOM 7993 C CA . LEU B 2 305 ? -11.219 0.308 -4.092 1.00 17.60 305 LEU B CA 1
ATOM 7994 C C . LEU B 2 305 ? -11.944 1.628 -4.292 1.00 18.09 305 LEU B C 1
ATOM 7995 O O . LEU B 2 305 ? -12.581 1.854 -5.336 1.00 19.49 305 LEU B O 1
ATOM 8011 N N . LEU B 2 306 ? -11.858 2.515 -3.304 1.00 17.19 306 LEU B N 1
ATOM 8012 C CA . LEU B 2 306 ? -12.510 3.815 -3.390 1.00 16.14 306 LEU B CA 1
ATOM 8013 C C . LEU B 2 306 ? -11.926 4.627 -4.535 1.00 16.95 306 LEU B C 1
ATOM 8014 O O . LEU B 2 306 ? -12.667 5.172 -5.372 1.00 18.42 306 LEU B O 1
ATOM 8030 N N . ILE B 2 307 ? -10.596 4.698 -4.613 1.00 17.08 307 ILE B N 1
ATOM 8031 C CA . ILE B 2 307 ? -9.942 5.454 -5.677 1.00 19.07 307 ILE B CA 1
ATOM 8032 C C . ILE B 2 307 ? -10.344 4.903 -7.045 1.00 20.00 307 ILE B C 1
ATOM 8033 O O . ILE B 2 307 ? -10.658 5.661 -7.969 1.00 21.25 307 ILE B O 1
ATOM 8049 N N . LYS B 2 308 ? -10.342 3.576 -7.197 1.00 18.94 308 LYS B N 1
ATOM 8050 C CA . LYS B 2 308 ? -10.663 2.954 -8.480 1.00 22.01 308 LYS B CA 1
ATOM 8051 C C . LYS B 2 308 ? -12.052 3.366 -8.941 1.00 20.27 308 LYS B C 1
ATOM 8052 O O . LYS B 2 308 ? -12.261 3.651 -10.129 1.00 22.33 308 LYS B O 1
ATOM 8071 N N . THR B 2 309 ? -13.017 3.413 -8.023 1.00 20.19 309 THR B N 1
ATOM 8072 C CA . THR B 2 309 ? -14.371 3.798 -8.395 1.00 21.35 309 THR B CA 1
ATOM 8073 C C . THR B 2 309 ? -14.435 5.279 -8.741 1.00 19.15 309 THR B C 1
ATOM 8074 O O . THR B 2 309 ? -15.014 5.657 -9.773 1.00 20.82 309 THR B O 1
ATOM 8085 N N . LEU B 2 310 ? -13.845 6.142 -7.899 1.00 19.71 310 LEU B N 1
ATOM 8086 C CA . LEU B 2 310 ? -13.932 7.572 -8.169 1.00 20.17 310 LEU B CA 1
ATOM 8087 C C . LEU B 2 310 ? -13.270 7.923 -9.494 1.00 19.34 310 LEU B C 1
ATOM 8088 O O . LEU B 2 310 ? -13.736 8.817 -10.217 1.00 21.54 310 LEU B O 1
ATOM 8104 N N . GLU B 2 311 ? -12.187 7.234 -9.838 1.00 21.08 311 GLU B N 1
ATOM 8105 C CA . GLU B 2 311 ? -11.474 7.542 -11.076 1.00 23.78 311 GLU B CA 1
ATOM 8106 C C . GLU B 2 311 ? -12.326 7.289 -12.311 1.00 20.29 311 GLU B C 1
ATOM 8107 O O . GLU B 2 311 ? -12.083 7.907 -13.358 1.00 23.91 311 GLU B O 1
ATOM 8119 N N . LYS B 2 312 ? -13.322 6.418 -12.224 1.00 23.35 312 LYS B N 1
ATOM 8120 C CA . LYS B 2 312 ? -14.174 6.160 -13.378 1.00 22.32 312 LYS B CA 1
ATOM 8121 C C . LYS B 2 312 ? -15.092 7.326 -13.705 1.00 22.20 312 LYS B C 1
ATOM 8122 O O . LYS B 2 312 ? -15.612 7.389 -14.825 1.00 25.43 312 LYS B O 1
ATOM 8141 N N . TYR B 2 313 ? -15.320 8.234 -12.761 1.00 20.50 313 TYR B N 1
ATOM 8142 C CA . TYR B 2 313 ? -16.333 9.266 -12.900 1.00 21.54 313 TYR B CA 1
ATOM 8143 C C . TYR B 2 313 ? -15.746 10.646 -12.680 1.00 23.55 313 TYR B C 1
ATOM 8144 O O . TYR B 2 313 ? -16.492 11.625 -12.621 1.00 28.43 313 TYR B O 1
ATOM 8162 N N . GLN B 2 314 ? -14.424 10.746 -12.601 1.00 23.72 314 GLN B N 1
ATOM 8163 C CA . GLN B 2 314 ? -13.781 12.016 -12.304 1.00 26.28 314 GLN B CA 1
ATOM 8164 C C . GLN B 2 314 ? -13.859 13.008 -13.457 1.00 31.48 314 GLN B C 1
ATOM 8165 O O . GLN B 2 314 ? -13.679 14.206 -13.223 1.00 33.80 314 GLN B O 1
ATOM 8179 N N . SER B 2 315 ? -14.133 12.550 -14.687 1.00 27.87 315 SER B N 1
ATOM 8180 C CA . SER B 2 315 ? -14.280 13.481 -15.803 1.00 33.62 315 SER B CA 1
ATOM 8181 C C . SER B 2 315 ? -15.479 14.394 -15.599 1.00 35.74 315 SER B C 1
ATOM 8182 O O . SER B 2 315 ? -15.400 15.602 -15.853 1.00 46.55 315 SER B O 1
ATOM 8190 N N . GLU B 2 316 ? -16.599 13.838 -15.143 1.00 37.56 316 GLU B N 1
ATOM 8191 C CA . GLU B 2 316 ? -17.821 14.607 -14.964 1.00 40.36 316 GLU B CA 1
ATOM 8192 C C . GLU B 2 316 ? -17.949 15.214 -13.573 1.00 44.05 316 GLU B C 1
ATOM 8193 O O . GLU B 2 316 ? -18.734 16.150 -13.395 1.00 36.97 316 GLU B O 1
ATOM 8205 N N . ASN B 2 317 ? -17.197 14.725 -12.588 1.00 30.94 317 ASN B N 1
ATOM 8206 C CA . ASN B 2 317 ? -17.320 15.183 -11.204 1.00 30.21 317 ASN B CA 1
ATOM 8207 C C . ASN B 2 317 ? -15.962 15.681 -10.719 1.00 28.46 317 ASN B C 1
ATOM 8208 O O . ASN B 2 317 ? -15.100 14.883 -10.335 1.00 27.13 317 ASN B O 1
ATOM 8219 N N . LYS B 2 318 ? -15.793 17.010 -10.717 1.00 31.37 318 LYS B N 1
ATOM 8220 C CA . LYS B 2 318 ? -14.555 17.626 -10.243 1.00 28.63 318 LYS B CA 1
ATOM 8221 C C . LYS B 2 318 ? -14.263 17.298 -8.787 1.00 29.98 318 LYS B C 1
ATOM 8222 O O . LYS B 2 318 ? -13.090 17.224 -8.395 1.00 29.90 318 LYS B O 1
ATOM 8241 N N . GLU B 2 319 ? -15.301 17.162 -7.964 1.00 29.63 319 GLU B N 1
ATOM 8242 C CA . GLU B 2 319 ? -15.096 16.787 -6.569 1.00 30.15 319 GLU B CA 1
ATOM 8243 C C . GLU B 2 319 ? -14.425 15.426 -6.458 1.00 26.35 319 GLU B C 1
ATOM 8244 O O . GLU B 2 319 ? -13.596 15.196 -5.564 1.00 28.37 319 GLU B O 1
ATOM 8256 N N . TYR B 2 320 ? -14.769 14.502 -7.358 1.00 27.40 320 TYR B N 1
ATOM 8257 C CA . TYR B 2 320 ? -14.134 13.192 -7.303 1.00 23.80 320 TYR B CA 1
ATOM 8258 C C . TYR B 2 320 ? -12.658 13.274 -7.671 1.00 22.73 320 TYR B C 1
ATOM 8259 O O . TYR B 2 320 ? -11.832 12.573 -7.080 1.00 24.35 320 TYR B O 1
ATOM 8277 N N . ALA B 2 321 ? -12.300 14.106 -8.655 1.00 26.27 321 ALA B N 1
ATOM 8278 C CA . ALA B 2 321 ? -10.891 14.250 -9.007 1.00 23.59 321 ALA B CA 1
ATOM 8279 C C . ALA B 2 321 ? -10.082 14.801 -7.837 1.00 23.46 321 ALA B C 1
ATOM 8280 O O . ALA B 2 321 ? -8.961 14.347 -7.569 1.00 26.04 321 ALA B O 1
ATOM 8287 N N . TYR B 2 322 ? -10.645 15.776 -7.123 1.00 24.18 322 TYR B N 1
ATOM 8288 C CA . TYR B 2 322 ? -9.976 16.329 -5.949 1.00 25.26 322 TYR B CA 1
ATOM 8289 C C . TYR B 2 322 ? -9.787 15.269 -4.874 1.00 21.62 322 TYR B C 1
ATOM 8290 O O . TYR B 2 322 ? -8.708 15.155 -4.279 1.00 24.19 322 TYR B O 1
ATOM 8308 N N . LEU B 2 323 ? -10.834 14.494 -4.604 1.00 22.69 323 LEU B N 1
ATOM 8309 C CA . LEU B 2 323 ? -10.730 13.439 -3.608 1.00 20.57 323 LEU B CA 1
ATOM 8310 C C . LEU B 2 323 ? -9.642 12.443 -3.979 1.00 22.00 323 LEU B C 1
ATOM 8311 O O . LEU B 2 323 ? -8.860 12.022 -3.119 1.00 21.24 323 LEU B O 1
ATOM 8327 N N . VAL B 2 324 ? -9.581 12.043 -5.249 1.00 22.77 324 VAL B N 1
ATOM 8328 C CA . VAL B 2 324 ? -8.561 11.091 -5.679 1.00 22.05 324 VAL B CA 1
ATOM 8329 C C . VAL B 2 324 ? -7.168 11.642 -5.392 1.00 22.43 324 VAL B C 1
ATOM 8330 O O . VAL B 2 324 ? -6.291 10.935 -4.883 1.00 23.79 324 VAL B O 1
ATOM 8343 N N . GLU B 2 325 ? -6.933 12.914 -5.720 1.00 23.35 325 GLU B N 1
ATOM 8344 C CA . GLU B 2 325 ? -5.618 13.498 -5.469 1.00 23.32 325 GLU B CA 1
ATOM 8345 C C . GLU B 2 325 ? -5.294 13.488 -3.981 1.00 23.04 325 GLU B C 1
ATOM 8346 O O . GLU B 2 325 ? -4.176 13.150 -3.579 1.00 23.10 325 GLU B O 1
ATOM 8358 N N . GLN B 2 326 ? -6.257 13.880 -3.149 1.00 22.57 326 GLN B N 1
ATOM 8359 C CA . GLN B 2 326 ? -6.004 13.931 -1.715 1.00 21.85 326 GLN B CA 1
ATOM 8360 C C . GLN B 2 326 ? -5.799 12.533 -1.147 1.00 19.02 326 GLN B C 1
ATOM 8361 O O . GLN B 2 326 ? -4.931 12.323 -0.288 1.00 19.93 326 GLN B O 1
ATOM 8375 N N . LEU B 2 327 ? -6.597 11.572 -1.606 1.00 19.39 327 LEU B N 1
ATOM 8376 C CA . LEU B 2 327 ? -6.458 10.208 -1.107 1.00 18.23 327 LEU B CA 1
ATOM 8377 C C . LEU B 2 327 ? -5.116 9.606 -1.501 1.00 19.86 327 LEU B C 1
ATOM 8378 O O . LEU B 2 327 ? -4.493 8.895 -0.706 1.00 20.05 327 LEU B O 1
ATOM 8394 N N . ARG B 2 328 ? -4.666 9.862 -2.738 1.00 20.89 328 ARG B N 1
ATOM 8395 C CA . ARG B 2 328 ? -3.410 9.276 -3.195 1.00 23.55 328 ARG B CA 1
ATOM 8396 C C . ARG B 2 328 ? -2.223 9.818 -2.408 1.00 21.93 328 ARG B C 1
ATOM 8397 O O . ARG B 2 328 ? -1.284 9.073 -2.110 1.00 28.06 328 ARG B O 1
ATOM 8418 N N . LYS B 2 329 ? -2.237 11.106 -2.057 1.00 21.65 329 LYS B N 1
ATOM 8419 C CA . LYS B 2 329 ? -1.093 11.672 -1.345 1.00 22.22 329 LYS B CA 1
ATOM 8420 C C . LYS B 2 329 ? -1.111 11.375 0.149 1.00 22.89 329 LYS B C 1
ATOM 8421 O O . LYS B 2 329 ? -0.067 11.469 0.792 1.00 23.45 329 LYS B O 1
ATOM 8440 N N . TRP B 2 330 ? -2.249 10.958 0.698 1.00 20.99 330 TRP B N 1
ATOM 8441 C CA . TRP B 2 330 ? -2.357 10.629 2.113 1.00 18.60 330 TRP B CA 1
ATOM 8442 C C . TRP B 2 330 ? -1.567 9.371 2.432 1.00 18.17 330 TRP B C 1
ATOM 8443 O O . TRP B 2 330 ? -1.690 8.358 1.738 1.00 19.15 330 TRP B O 1
ATOM 8464 N N . ASN B 2 331 ? -0.800 9.423 3.523 1.00 17.35 331 ASN B N 1
ATOM 8465 C CA . ASN B 2 331 ? 0.017 8.303 3.972 1.00 17.26 331 ASN B CA 1
ATOM 8466 C C . ASN B 2 331 ? -0.747 7.274 4.803 1.00 16.21 331 ASN B C 1
ATOM 8467 O O . ASN B 2 331 ? -0.114 6.419 5.421 1.00 16.81 331 ASN B O 1
ATOM 8478 N N . ASN B 2 332 ? -2.083 7.343 4.827 1.00 15.21 332 ASN B N 1
ATOM 8479 C CA . ASN B 2 332 ? -2.955 6.363 5.470 1.00 15.11 332 ASN B CA 1
ATOM 8480 C C . ASN B 2 332 ? -2.955 6.442 6.985 1.00 14.71 332 ASN B C 1
ATOM 8481 O O . ASN B 2 332 ? -3.599 5.590 7.630 1.00 15.55 332 ASN B O 1
ATOM 8492 N N . LEU B 2 333 ? -2.290 7.427 7.582 1.00 15.05 333 LEU B N 1
ATOM 8493 C CA . LEU B 2 333 ? -2.260 7.563 9.025 1.00 14.08 333 LEU B CA 1
ATOM 8494 C C . LEU B 2 333 ? -3.213 8.653 9.498 1.00 14.36 333 LEU B C 1
ATOM 8495 O O . LEU B 2 333 ? -3.493 9.627 8.785 1.00 15.59 333 LEU B O 1
ATOM 8511 N N . LYS B 2 334 ? -3.671 8.498 10.734 1.00 14.55 334 LYS B N 1
ATOM 8512 C CA . LYS B 2 334 ? -4.305 9.563 11.513 1.00 14.92 334 LYS B CA 1
ATOM 8513 C C . LYS B 2 334 ? -3.298 9.891 12.603 1.00 15.49 334 LYS B C 1
ATOM 8514 O O . LYS B 2 334 ? -3.281 9.274 13.664 1.00 15.57 334 LYS B O 1
ATOM 8533 N N . GLU B 2 335 ? -2.438 10.866 12.319 1.00 16.12 335 GLU B N 1
ATOM 8534 C CA . GLU B 2 335 ? -1.311 11.215 13.183 1.00 15.98 335 GLU B CA 1
ATOM 8535 C C . GLU B 2 335 ? -1.357 12.719 13.427 1.00 17.18 335 GLU B C 1
ATOM 8536 O O . GLU B 2 335 ? -2.036 13.455 12.709 1.00 18.17 335 GLU B O 1
ATOM 8548 N N . ASP B 2 336 ? -0.609 13.192 14.412 1.00 17.61 336 ASP B N 1
ATOM 8549 C CA . ASP B 2 336 ? -0.528 14.620 14.719 1.00 19.60 336 ASP B CA 1
ATOM 8550 C C . ASP B 2 336 ? 0.942 15.006 14.907 1.00 18.85 336 ASP B C 1
ATOM 8551 O O . ASP B 2 336 ? 1.409 15.233 16.034 1.00 22.52 336 ASP B O 1
ATOM 8560 N N . LYS B 2 337 ? 1.669 15.097 13.795 1.00 21.96 337 LYS B N 1
ATOM 8561 C CA . LYS B 2 337 ? 3.122 15.269 13.882 1.00 21.30 337 LYS B CA 1
ATOM 8562 C C . LYS B 2 337 ? 3.510 16.639 14.419 1.00 26.12 337 LYS B C 1
ATOM 8563 O O . LYS B 2 337 ? 4.562 16.778 15.058 1.00 27.73 337 LYS B O 1
ATOM 8582 N N . ASN B 2 338 ? 2.717 17.663 14.129 1.00 24.46 338 ASN B N 1
ATOM 8583 C CA . ASN B 2 338 ? 2.997 19.016 14.586 1.00 24.52 338 ASN B CA 1
ATOM 8584 C C . ASN B 2 338 ? 2.350 19.317 15.929 1.00 26.30 338 ASN B C 1
ATOM 8585 O O . ASN B 2 338 ? 2.452 20.448 16.416 1.00 26.79 338 ASN B O 1
ATOM 8596 N N . HIS B 2 339 ? 1.734 18.321 16.561 1.00 24.32 339 HIS B N 1
ATOM 8597 C CA . HIS B 2 339 ? 1.147 18.460 17.895 1.00 23.49 339 HIS B CA 1
ATOM 8598 C C . HIS B 2 339 ? 0.236 19.680 17.995 1.00 28.22 339 HIS B C 1
ATOM 8599 O O . HIS B 2 339 ? 0.276 20.436 18.973 1.00 29.74 339 HIS B O 1
ATOM 8613 N N . ASP B 2 340 ? -0.588 19.893 16.975 1.00 23.53 340 ASP B N 1
ATOM 8614 C CA . ASP B 2 340 ? -1.555 20.983 17.013 1.00 22.48 340 ASP B CA 1
ATOM 8615 C C . ASP B 2 340 ? -2.942 20.533 17.438 1.00 21.69 340 ASP B C 1
ATOM 8616 O O . ASP B 2 340 ? -3.860 21.347 17.437 1.00 25.34 340 ASP B O 1
ATOM 8625 N N . GLY B 2 341 ? -3.126 19.262 17.796 1.00 22.30 341 GLY B N 1
ATOM 8626 C CA . GLY B 2 341 ? -4.420 18.808 18.253 1.00 21.20 341 GLY B CA 1
ATOM 8627 C C . GLY B 2 341 ? -5.374 18.400 17.148 1.00 20.59 341 GLY B C 1
ATOM 8628 O O . GLY B 2 341 ? -6.537 18.086 17.436 1.00 19.46 341 GLY B O 1
ATOM 8632 N N . TYR B 2 342 ? -4.925 18.389 15.891 1.00 19.43 342 TYR B N 1
ATOM 8633 C CA . TYR B 2 342 ? -5.740 17.956 14.766 1.00 19.64 342 TYR B CA 1
ATOM 8634 C C . TYR B 2 342 ? -4.964 16.928 13.965 1.00 17.99 342 TYR B C 1
ATOM 8635 O O . TYR B 2 342 ? -3.747 17.044 13.801 1.00 20.17 342 TYR B O 1
ATOM 8653 N N . TYR B 2 343 ? -5.655 15.913 13.467 1.00 17.73 343 TYR B N 1
ATOM 8654 C CA . TYR B 2 343 ? -4.990 14.948 12.600 1.00 17.53 343 TYR B CA 1
ATOM 8655 C C . TYR B 2 343 ? -4.488 15.663 11.350 1.00 18.24 343 TYR B C 1
ATOM 8656 O O . TYR B 2 343 ? -5.121 16.592 10.842 1.00 20.20 343 TYR B O 1
ATOM 8674 N N . ASP B 2 344 ? -3.335 15.232 10.850 1.00 18.00 344 ASP B N 1
ATOM 8675 C CA . ASP B 2 344 ? -2.625 16.042 9.870 1.00 19.07 344 ASP B CA 1
ATOM 8676 C C . ASP B 2 344 ? -3.296 16.016 8.501 1.00 19.97 344 ASP B C 1
ATOM 8677 O O . ASP B 2 344 ? -3.221 17.001 7.753 1.00 21.23 344 ASP B O 1
ATOM 8686 N N . ALA B 2 345 ? -3.929 14.903 8.132 1.00 19.27 345 ALA B N 1
ATOM 8687 C CA . ALA B 2 345 ? -4.544 14.758 6.819 1.00 19.47 345 ALA B CA 1
ATOM 8688 C C . ALA B 2 345 ? -6.046 14.988 6.918 1.00 19.05 345 ALA B C 1
ATOM 8689 O O . ALA B 2 345 ? -6.775 14.176 7.494 1.00 18.27 345 ALA B O 1
ATOM 8696 N N . GLY B 2 346 ? -6.521 16.072 6.307 1.00 19.62 346 GLY B N 1
ATOM 8697 C CA . GLY B 2 346 ? -7.948 16.315 6.273 1.00 18.76 346 GLY B CA 1
ATOM 8698 C C . GLY B 2 346 ? -8.739 15.231 5.570 1.00 17.73 346 GLY B C 1
ATOM 8699 O O . GLY B 2 346 ? -9.875 14.945 5.949 1.00 17.89 346 GLY B O 1
ATOM 8703 N N . VAL B 2 347 ? -8.174 14.632 4.521 1.00 17.02 347 VAL B N 1
ATOM 8704 C CA . VAL B 2 347 ? -8.900 13.590 3.816 1.00 17.62 347 VAL B CA 1
ATOM 8705 C C . VAL B 2 347 ? -9.161 12.372 4.703 1.00 16.13 347 VAL B C 1
ATOM 8706 O O . VAL B 2 347 ? -10.068 11.590 4.391 1.00 17.44 347 VAL B O 1
ATOM 8719 N N . ALA B 2 348 ? -8.416 12.198 5.802 1.00 16.05 348 ALA B N 1
ATOM 8720 C CA . ALA B 2 348 ? -8.708 11.094 6.711 1.00 16.07 348 ALA B CA 1
ATOM 8721 C C . ALA B 2 348 ? -10.090 11.242 7.316 1.00 15.56 348 ALA B C 1
ATOM 8722 O O . ALA B 2 348 ? -10.742 10.232 7.614 1.00 17.54 348 ALA B O 1
ATOM 8729 N N . ALA B 2 349 ? -10.546 12.479 7.532 1.00 16.31 349 ALA B N 1
ATOM 8730 C CA . ALA B 2 349 ? -11.882 12.675 8.077 1.00 16.01 349 ALA B CA 1
ATOM 8731 C C . ALA B 2 349 ? -12.943 12.278 7.065 1.00 17.05 349 ALA B C 1
ATOM 8732 O O . ALA B 2 349 ? -13.952 11.643 7.412 1.00 18.54 349 ALA B O 1
ATOM 8739 N N . PHE B 2 350 ? -12.720 12.625 5.799 1.00 16.36 350 PHE B N 1
ATOM 8740 C CA . PHE B 2 350 ? -13.587 12.134 4.738 1.00 16.61 350 PHE B CA 1
ATOM 8741 C C . PHE B 2 350 ? -13.600 10.607 4.713 1.00 15.87 350 PHE B C 1
ATOM 8742 O O . PHE B 2 350 ? -14.665 9.992 4.619 1.00 16.39 350 PHE B O 1
ATOM 8759 N N . PHE B 2 351 ? -12.423 9.988 4.784 1.00 15.41 351 PHE B N 1
ATOM 8760 C CA . PHE B 2 351 ? -12.337 8.539 4.640 1.00 14.73 351 PHE B CA 1
ATOM 8761 C C . PHE B 2 351 ? -13.057 7.822 5.774 1.00 14.92 351 PHE B C 1
ATOM 8762 O O . PHE B 2 351 ? -13.746 6.820 5.538 1.00 15.80 351 PHE B O 1
ATOM 8779 N N . ASP B 2 352 ? -12.931 8.329 6.998 1.00 15.20 352 ASP B N 1
ATOM 8780 C CA . ASP B 2 352 ? -13.637 7.741 8.131 1.00 15.60 352 ASP B CA 1
ATOM 8781 C C . ASP B 2 352 ? -15.140 7.759 7.903 1.00 16.30 352 ASP B C 1
ATOM 8782 O O . ASP B 2 352 ? -15.834 6.762 8.149 1.00 16.83 352 ASP B O 1
ATOM 8791 N N A GLU B 2 353 ? -15.673 8.893 7.441 0.55 16.07 353 GLU B N 1
ATOM 8792 N N B GLU B 2 353 ? -15.671 8.907 7.466 0.45 16.18 353 GLU B N 1
ATOM 8793 C CA A GLU B 2 353 ? -17.113 8.992 7.237 0.55 16.31 353 GLU B CA 1
ATOM 8794 C CA B GLU B 2 353 ? -17.103 9.014 7.217 0.45 16.38 353 GLU B CA 1
ATOM 8795 C C A GLU B 2 353 ? -17.559 8.182 6.024 0.55 16.59 353 GLU B C 1
ATOM 8796 C C B GLU B 2 353 ? -17.521 8.136 6.051 0.45 16.41 353 GLU B C 1
ATOM 8797 O O A GLU B 2 353 ? -18.649 7.600 6.031 0.55 17.57 353 GLU B O 1
ATOM 8798 O O B GLU B 2 353 ? -18.560 7.473 6.115 0.45 15.80 353 GLU B O 1
ATOM 8821 N N . TRP B 2 354 ? -16.739 8.147 4.969 1.00 15.27 354 TRP B N 1
ATOM 8822 C CA . TRP B 2 354 ? -17.014 7.282 3.831 1.00 15.93 354 TRP B CA 1
ATOM 8823 C C . TRP B 2 354 ? -17.152 5.832 4.278 1.00 14.68 354 TRP B C 1
ATOM 8824 O O . TRP B 2 354 ? -18.076 5.127 3.855 1.00 15.74 354 TRP B O 1
ATOM 8846 N N . TRP B 2 355 ? -16.209 5.353 5.093 1.00 14.40 355 TRP B N 1
ATOM 8847 C CA . TRP B 2 355 ? -16.253 3.964 5.539 1.00 14.78 355 TRP B CA 1
ATOM 8848 C C . TRP B 2 355 ? -17.508 3.694 6.354 1.00 15.60 355 TRP B C 1
ATOM 8849 O O . TRP B 2 355 ? -18.196 2.690 6.148 1.00 15.82 355 TRP B O 1
ATOM 8870 N N . ASN B 2 356 ? -17.824 4.574 7.293 1.00 15.55 356 ASN B N 1
ATOM 8871 C CA . ASN B 2 356 ? -19.010 4.345 8.114 1.00 16.28 356 ASN B CA 1
ATOM 8872 C C . ASN B 2 356 ? -20.263 4.272 7.254 1.00 17.28 356 ASN B C 1
ATOM 8873 O O . ASN B 2 356 ? -21.129 3.405 7.459 1.00 17.47 356 ASN B O 1
ATOM 8884 N N . ASN B 2 357 ? -20.362 5.155 6.265 1.00 15.90 357 ASN B N 1
ATOM 8885 C CA . ASN B 2 357 ? -21.514 5.140 5.373 1.00 17.19 357 ASN B CA 1
ATOM 8886 C C . ASN B 2 357 ? -21.549 3.866 4.537 1.00 17.03 357 ASN B C 1
ATOM 8887 O O . ASN B 2 357 ? -22.628 3.291 4.313 1.00 17.78 357 ASN B O 1
ATOM 8898 N N . THR B 2 358 ? -20.391 3.453 4.011 1.00 15.55 358 THR B N 1
ATOM 8899 C CA . THR B 2 358 ? -20.309 2.272 3.168 1.00 15.50 358 THR B CA 1
ATOM 8900 C C . THR B 2 358 ? -20.680 1.018 3.941 1.00 16.08 358 THR B C 1
ATOM 8901 O O . THR B 2 358 ? -21.437 0.182 3.440 1.00 16.03 358 THR B O 1
ATOM 8912 N N . HIS B 2 359 ? -20.149 0.854 5.149 1.00 15.00 359 HIS B N 1
ATOM 8913 C CA . HIS B 2 359 ? -20.485 -0.313 5.955 1.00 15.65 359 HIS B CA 1
ATOM 8914 C C . HIS B 2 359 ? -21.983 -0.380 6.224 1.00 16.97 359 HIS B C 1
ATOM 8915 O O . HIS B 2 359 ? -22.597 -1.450 6.112 1.00 17.15 359 HIS B O 1
ATOM 8929 N N . ASP B 2 360 ? -22.592 0.759 6.544 1.00 16.56 360 ASP B N 1
ATOM 8930 C CA . ASP B 2 360 ? -24.028 0.791 6.793 1.00 19.10 360 ASP B CA 1
ATOM 8931 C C . ASP B 2 360 ? -24.812 0.406 5.550 1.00 18.42 360 ASP B C 1
ATOM 8932 O O . ASP B 2 360 ? -25.762 -0.385 5.616 1.00 19.31 360 ASP B O 1
ATOM 8941 N N . LYS B 2 361 ? -24.442 0.956 4.401 1.00 18.31 361 LYS B N 1
ATOM 8942 C CA . LYS B 2 361 ? -25.184 0.661 3.184 1.00 17.72 361 LYS B CA 1
ATOM 8943 C C . LYS B 2 361 ? -24.978 -0.773 2.711 1.00 17.72 361 LYS B C 1
ATOM 8944 O O . LYS B 2 361 ? -25.867 -1.336 2.060 1.00 18.61 361 LYS B O 1
A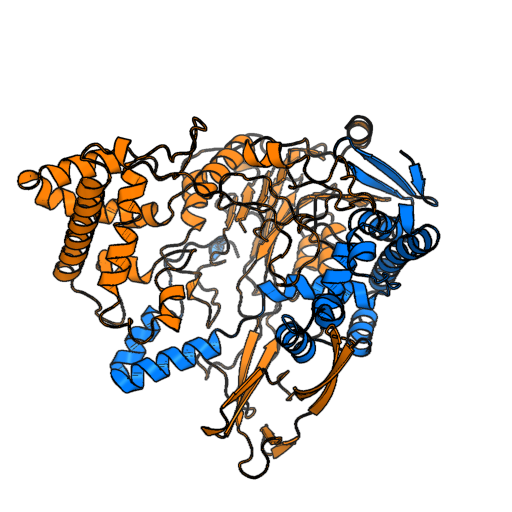TOM 8963 N N . LEU B 2 362 ? -23.828 -1.375 3.001 1.00 16.52 362 LEU B N 1
ATOM 8964 C CA . LEU B 2 362 ? -23.581 -2.746 2.587 1.00 16.81 362 LEU B CA 1
ATOM 8965 C C . LEU B 2 362 ? -24.508 -3.718 3.292 1.00 17.11 362 LEU B C 1
ATOM 8966 O O . LEU B 2 362 ? -24.981 -4.675 2.668 1.00 18.62 362 LEU B O 1
ATOM 8982 N N . PHE B 2 363 ? -24.747 -3.524 4.594 1.00 16.03 363 PHE B N 1
ATOM 8983 C CA . PHE B 2 363 ? -25.393 -4.551 5.395 1.00 17.37 363 PHE B CA 1
ATOM 8984 C C . PHE B 2 363 ? -26.713 -4.165 6.042 1.00 17.68 363 PHE B C 1
ATOM 8985 O O . PHE B 2 363 ? -27.396 -5.064 6.541 1.00 18.00 363 PHE B O 1
ATOM 9002 N N . ASN B 2 364 ? -27.084 -2.886 6.092 1.00 17.69 364 ASN B N 1
ATOM 9003 C CA . ASN B 2 364 ? -28.266 -2.541 6.883 1.00 18.83 364 ASN B CA 1
ATOM 9004 C C . ASN B 2 364 ? -29.519 -3.232 6.355 1.00 18.59 364 ASN B C 1
ATOM 9005 O O . ASN B 2 364 ? -30.377 -3.647 7.145 1.00 19.44 364 ASN B O 1
ATOM 9016 N N . ASP B 2 365 ? -29.652 -3.355 5.036 1.00 17.48 365 ASP B N 1
ATOM 9017 C CA . ASP B 2 365 ? -30.889 -3.881 4.466 1.00 19.55 365 ASP B CA 1
ATOM 9018 C C . ASP B 2 365 ? -31.037 -5.389 4.628 1.00 18.97 365 ASP B C 1
ATOM 9019 O O . ASP B 2 365 ? -32.141 -5.904 4.401 1.00 22.48 365 ASP B O 1
ATOM 9028 N N . SER B 2 366 ? -29.989 -6.105 5.028 1.00 17.99 366 SER B N 1
ATOM 9029 C CA . SER B 2 366 ? -30.033 -7.547 5.237 1.00 18.59 366 SER B CA 1
ATOM 9030 C C . SER B 2 366 ? -29.744 -7.919 6.682 1.00 16.99 366 SER B C 1
ATOM 9031 O O . SER B 2 366 ? -30.458 -8.736 7.291 1.00 18.85 366 SER B O 1
ATOM 9039 N N . LEU B 2 367 ? -28.687 -7.356 7.256 1.00 16.94 367 LEU B N 1
ATOM 9040 C CA . LEU B 2 367 ? -28.267 -7.676 8.610 1.00 16.48 367 LEU B CA 1
ATOM 9041 C C . LEU B 2 367 ? -28.698 -6.642 9.636 1.00 15.93 367 LEU B C 1
ATOM 9042 O O . LEU B 2 367 ? -28.461 -6.841 10.828 1.00 16.72 367 LEU B O 1
ATOM 9058 N N . GLY B 2 368 ? -29.303 -5.531 9.214 1.00 17.95 368 GLY B N 1
ATOM 9059 C CA . GLY B 2 368 ? -29.741 -4.538 10.180 1.00 19.06 368 GLY B CA 1
ATOM 9060 C C . GLY B 2 368 ? -30.504 -5.148 11.341 1.00 19.36 368 GLY B C 1
ATOM 9061 O O . GLY B 2 368 ? -30.256 -4.815 12.507 1.00 19.54 368 GLY B O 1
ATOM 9065 N N . ILE B 2 369 ? -31.407 -6.083 11.039 1.00 16.80 369 ILE B N 1
ATOM 9066 C CA . ILE B 2 369 ? -32.227 -6.701 12.066 1.00 18.41 369 ILE B CA 1
ATOM 9067 C C . ILE B 2 369 ? -31.439 -7.560 13.041 1.00 17.27 369 ILE B C 1
ATOM 9068 O O . ILE B 2 369 ? -31.937 -7.830 14.130 1.00 18.25 369 ILE B O 1
ATOM 9084 N N . VAL B 2 370 ? -30.219 -7.993 12.700 1.00 16.20 370 VAL B N 1
ATOM 9085 C CA . VAL B 2 370 ? -29.372 -8.773 13.601 1.00 15.23 370 VAL B CA 1
ATOM 9086 C C . VAL B 2 370 ? -28.089 -8.023 13.947 1.00 15.02 370 VAL B C 1
ATOM 9087 O O . VAL B 2 370 ? -27.129 -8.612 14.432 1.00 15.63 370 VAL B O 1
ATOM 9100 N N . SER B 2 371 ? -28.070 -6.713 13.727 1.00 15.68 371 SER B N 1
ATOM 9101 C CA . SER B 2 371 ? -26.814 -5.980 13.828 1.00 16.12 371 SER B CA 1
ATOM 9102 C C . SER B 2 371 ? -26.321 -5.876 15.253 1.00 14.45 371 SER B C 1
ATOM 9103 O O . SER B 2 371 ? -25.127 -5.645 15.461 1.00 15.82 371 SER B O 1
ATOM 9111 N N . ASP B 2 372 ? -27.199 -6.065 16.242 1.00 15.93 372 ASP B N 1
ATOM 9112 C CA . ASP B 2 372 ? -26.775 -6.178 17.632 1.00 16.15 372 ASP B CA 1
ATOM 9113 C C . ASP B 2 372 ? -25.797 -7.324 17.839 1.00 16.41 372 ASP B C 1
ATOM 9114 O O . ASP B 2 372 ? -25.016 -7.293 18.795 1.00 17.83 372 ASP B O 1
ATOM 9123 N N . LEU B 2 373 ? -25.786 -8.302 16.940 1.00 15.71 373 LEU B N 1
ATOM 9124 C CA . LEU B 2 373 ? -24.807 -9.376 16.950 1.00 15.25 373 LEU B CA 1
ATOM 9125 C C . LEU B 2 373 ? -23.823 -9.323 15.795 1.00 14.25 373 LEU B C 1
ATOM 9126 O O . LEU B 2 373 ? -22.722 -9.850 15.939 1.00 15.99 373 LEU B O 1
ATOM 9142 N N . THR B 2 374 ? -24.163 -8.734 14.653 1.00 14.32 374 THR B N 1
ATOM 9143 C CA . THR B 2 374 ? -23.289 -8.849 13.494 1.00 14.12 374 THR B CA 1
ATOM 9144 C C . THR B 2 374 ? -22.424 -7.623 13.249 1.00 13.74 374 THR B C 1
ATOM 9145 O O . THR B 2 374 ? -21.403 -7.754 12.566 1.00 13.57 374 THR B O 1
ATOM 9156 N N . ARG B 2 375 ? -22.785 -6.435 13.740 1.00 14.24 375 ARG B N 1
ATOM 9157 C CA . ARG B 2 375 ? -21.940 -5.269 13.463 1.00 14.69 375 ARG B CA 1
ATOM 9158 C C . ARG B 2 375 ? -20.528 -5.470 14.018 1.00 14.12 375 ARG B C 1
ATOM 9159 O O . ARG B 2 375 ? -19.527 -5.047 13.410 1.00 14.36 375 ARG B O 1
ATOM 9180 N N . GLU B 2 376 ? -20.419 -6.130 15.162 1.00 13.84 376 GLU B N 1
ATOM 9181 C CA . GLU B 2 376 ? -19.118 -6.398 15.766 1.00 14.48 376 GLU B CA 1
ATOM 9182 C C . GLU B 2 376 ? -18.295 -7.356 14.916 1.00 13.61 376 GLU B C 1
ATOM 9183 O O . GLU B 2 376 ? -17.068 -7.422 15.100 1.00 14.79 376 GLU B O 1
ATOM 9195 N N . ILE B 2 377 ? -18.928 -8.103 14.010 1.00 13.63 377 ILE B N 1
ATOM 9196 C CA . ILE B 2 377 ? -18.247 -8.977 13.050 1.00 14.05 377 ILE B CA 1
ATOM 9197 C C . ILE B 2 377 ? -17.887 -8.219 11.786 1.00 13.35 377 ILE B C 1
ATOM 9198 O O . ILE B 2 377 ? -16.732 -8.237 11.333 1.00 14.47 377 ILE B O 1
ATOM 9214 N N . THR B 2 378 ? -18.850 -7.551 11.171 1.00 13.20 378 THR B N 1
ATOM 9215 C CA . THR B 2 378 ? -18.629 -6.964 9.861 1.00 14.13 378 THR B CA 1
ATOM 9216 C C . THR B 2 378 ? -17.813 -5.678 9.924 1.00 13.53 378 THR B C 1
ATOM 9217 O O . THR B 2 378 ? -17.252 -5.272 8.897 1.00 14.54 378 THR B O 1
ATOM 9228 N N . ASP B 2 379 ? -17.739 -5.035 11.078 1.00 13.61 379 ASP B N 1
ATOM 9229 C CA . ASP B 2 379 ? -16.923 -3.838 11.279 1.00 14.31 379 ASP B CA 1
ATOM 9230 C C . ASP B 2 379 ? -15.904 -4.078 12.381 1.00 14.36 379 ASP B C 1
ATOM 9231 O O . ASP B 2 379 ? -15.632 -3.207 13.199 1.00 18.37 379 ASP B O 1
ATOM 9240 N N . HIS B 2 380 ? -15.267 -5.237 12.386 1.00 14.50 380 HIS B N 1
ATOM 9241 C CA . HIS B 2 380 ? -14.380 -5.658 13.462 1.00 13.63 380 HIS B CA 1
ATOM 9242 C C . HIS B 2 380 ? -13.086 -4.857 13.476 1.00 13.98 380 HIS B C 1
ATOM 9243 O O . HIS B 2 380 ? -12.592 -4.429 12.431 1.00 14.51 380 HIS B O 1
ATOM 9257 N N . ARG B 2 381 ? -12.513 -4.686 14.668 1.00 14.19 381 ARG B N 1
ATOM 9258 C CA . ARG B 2 381 ? -11.296 -3.881 14.770 1.00 15.27 381 ARG B CA 1
ATOM 9259 C C . ARG B 2 381 ? -10.111 -4.501 14.067 1.00 14.95 381 ARG B C 1
ATOM 9260 O O . ARG B 2 381 ? -9.157 -3.784 13.740 1.00 16.44 381 ARG B O 1
ATOM 9281 N N . MET B 2 382 ? -10.121 -5.793 13.824 1.00 13.36 382 MET B N 1
ATOM 9282 C CA . MET B 2 382 ? -8.997 -6.400 13.140 1.00 13.21 382 MET B CA 1
ATOM 9283 C C . MET B 2 382 ? -9.140 -6.401 11.624 1.00 13.76 382 MET B C 1
ATOM 9284 O O . MET B 2 382 ? -8.134 -6.628 10.923 1.00 14.74 382 MET B O 1
ATOM 9298 N N . GLY B 2 383 ? -10.327 -6.172 11.083 1.00 13.27 383 GLY B N 1
ATOM 9299 C CA . GLY B 2 383 ? -10.517 -6.196 9.642 1.00 13.06 383 GLY B CA 1
ATOM 9300 C C . GLY B 2 383 ? -11.982 -6.317 9.296 1.00 13.93 383 GLY B C 1
ATOM 9301 O O . GLY B 2 383 ? -12.823 -6.640 10.148 1.00 16.32 383 GLY B O 1
ATOM 9305 N N . ALA B 2 384 ? -12.287 -6.076 8.034 1.00 13.14 384 ALA B N 1
ATOM 9306 C CA . ALA B 2 384 ? -13.658 -6.135 7.512 1.00 12.30 384 ALA B CA 1
ATOM 9307 C C . ALA B 2 384 ? -13.644 -6.978 6.237 1.00 12.56 384 ALA B C 1
ATOM 9308 O O . ALA B 2 384 ? -13.945 -6.518 5.136 1.00 13.50 384 ALA B O 1
ATOM 9315 N N . THR B 2 385 ? -13.354 -8.263 6.419 1.00 12.89 385 THR B N 1
ATOM 9316 C CA . THR B 2 385 ? -13.120 -9.155 5.289 1.00 13.24 385 THR B CA 1
ATOM 9317 C C . THR B 2 385 ? -14.356 -9.299 4.409 1.00 12.82 385 THR B C 1
ATOM 9318 O O . THR B 2 385 ? -14.254 -9.257 3.176 1.00 13.66 385 THR B O 1
ATOM 9329 N N . LEU B 2 386 ? -15.525 -9.527 5.005 1.00 12.90 386 LEU B N 1
ATOM 9330 C CA . LEU B 2 386 ? -16.714 -9.721 4.185 1.00 13.63 386 LEU B CA 1
ATOM 9331 C C . LEU B 2 386 ? -17.008 -8.474 3.369 1.00 12.87 386 LEU B C 1
ATOM 9332 O O . LEU B 2 386 ? -17.279 -8.557 2.171 1.00 14.08 386 LEU B O 1
ATOM 9348 N N . ALA B 2 387 ? -16.957 -7.299 3.999 1.00 13.26 387 ALA B N 1
ATOM 9349 C CA . ALA B 2 387 ? -17.162 -6.054 3.266 1.00 13.67 387 ALA B CA 1
ATOM 9350 C C . ALA B 2 387 ? -16.192 -5.934 2.104 1.00 13.50 387 ALA B C 1
ATOM 9351 O O . ALA B 2 387 ? -16.554 -5.482 1.008 1.00 14.47 387 ALA B O 1
ATOM 9358 N N . TYR B 2 388 ? -14.932 -6.279 2.345 1.00 13.71 388 TYR B N 1
ATOM 9359 C CA . TYR B 2 388 ? -13.935 -6.236 1.284 1.00 13.67 388 TYR B CA 1
ATOM 9360 C C . TYR B 2 388 ? -14.322 -7.156 0.129 1.00 14.21 388 TYR B C 1
ATOM 9361 O O . TYR B 2 388 ? -14.236 -6.769 -1.047 1.00 15.62 388 TYR B O 1
ATOM 9379 N N . LYS B 2 389 ? -14.705 -8.389 0.440 1.00 14.26 389 LYS B N 1
ATOM 9380 C CA . LYS B 2 389 ? -15.066 -9.338 -0.612 1.00 14.68 389 LYS B CA 1
ATOM 9381 C C . LYS B 2 389 ? -16.263 -8.848 -1.411 1.00 14.85 389 LYS B C 1
ATOM 9382 O O . LYS B 2 389 ? -16.299 -8.993 -2.640 1.00 16.56 389 LYS B O 1
ATOM 9401 N N . VAL B 2 390 ? -17.261 -8.284 -0.745 1.00 15.07 390 VAL B N 1
ATOM 9402 C CA . VAL B 2 390 ? -18.435 -7.787 -1.456 1.00 15.23 390 VAL B CA 1
ATOM 9403 C C . VAL B 2 390 ? -18.030 -6.643 -2.375 1.00 16.68 390 VAL B C 1
ATOM 9404 O O . VAL B 2 390 ? -18.361 -6.631 -3.567 1.00 18.41 390 VAL B O 1
ATOM 9417 N N . LEU B 2 391 ? -17.290 -5.669 -1.856 1.00 16.15 391 LEU B N 1
ATOM 9418 C CA . LEU B 2 391 ? -16.947 -4.499 -2.659 1.00 17.38 391 LEU B CA 1
ATOM 9419 C C . LEU B 2 391 ? -15.963 -4.821 -3.773 1.00 18.51 391 LEU B C 1
ATOM 9420 O O . LEU B 2 391 ? -15.971 -4.139 -4.812 1.00 21.44 391 LEU B O 1
ATOM 9436 N N . SER B 2 392 ? -15.128 -5.830 -3.604 1.00 18.44 392 SER B N 1
ATOM 9437 C CA . SER B 2 392 ? -14.152 -6.169 -4.625 1.00 19.32 392 SER B CA 1
ATOM 9438 C C . SER B 2 392 ? -14.669 -7.202 -5.613 1.00 20.99 392 SER B C 1
ATOM 9439 O O . SER B 2 392 ? -13.985 -7.494 -6.602 1.00 22.36 392 SER B O 1
ATOM 9447 N N . GLY B 2 393 ? -15.852 -7.755 -5.381 1.00 19.05 393 GLY B N 1
ATOM 9448 C CA . GLY B 2 393 ? -16.424 -8.745 -6.274 1.00 20.42 393 GLY B CA 1
ATOM 9449 C C . GLY B 2 393 ? -15.825 -10.126 -6.152 1.00 21.30 393 GLY B C 1
ATOM 9450 O O . GLY B 2 393 ? -15.914 -10.912 -7.103 1.00 23.38 393 GLY B O 1
ATOM 9454 N N . GLU B 2 394 ? -15.188 -10.448 -5.038 1.00 18.53 394 GLU B N 1
ATOM 9455 C CA . GLU B 2 394 ? -14.601 -11.762 -4.833 1.00 18.73 394 GLU B CA 1
ATOM 9456 C C . GLU B 2 394 ? -15.668 -12.738 -4.358 1.00 18.97 394 GLU B C 1
ATOM 9457 O O . GLU B 2 394 ? -16.730 -12.328 -3.882 1.00 20.53 394 GLU B O 1
ATOM 9469 N N . PRO B 2 395 ? -15.419 -14.038 -4.483 1.00 19.73 395 PRO B N 1
ATOM 9470 C CA . PRO B 2 395 ? -16.482 -15.015 -4.234 1.00 19.83 395 PRO B CA 1
ATOM 9471 C C . PRO B 2 395 ? -16.961 -14.982 -2.789 1.00 18.49 395 PRO B C 1
ATOM 9472 O O . PRO B 2 395 ? -16.161 -14.941 -1.851 1.00 19.76 395 PRO B O 1
ATOM 9483 N N . THR B 2 396 ? -18.277 -15.038 -2.621 1.00 18.60 396 THR B N 1
ATOM 9484 C CA . THR B 2 396 ? -18.910 -15.155 -1.311 1.00 18.34 396 THR B CA 1
ATOM 9485 C C . THR B 2 396 ? -19.992 -16.229 -1.400 1.00 18.40 396 THR B C 1
ATOM 9486 O O . THR B 2 396 ? -20.446 -16.591 -2.494 1.00 19.99 396 THR B O 1
ATOM 9497 N N . ASN B 2 397 ? -20.409 -16.750 -0.245 1.00 17.22 397 ASN B N 1
ATOM 9498 C CA . ASN B 2 397 ? -21.437 -17.788 -0.238 1.00 18.31 397 ASN B CA 1
ATOM 9499 C C . ASN B 2 397 ? -22.810 -17.222 -0.571 1.00 17.86 397 ASN B C 1
ATOM 9500 O O . ASN B 2 397 ? -23.591 -17.866 -1.284 1.00 20.05 397 ASN B O 1
ATOM 9511 N N . TYR B 2 398 ? -23.156 -16.065 -0.016 1.00 18.66 398 TYR B N 1
ATOM 9512 C CA . TYR B 2 398 ? -24.389 -15.361 -0.315 1.00 18.17 398 TYR B CA 1
ATOM 9513 C C . TYR B 2 398 ? -24.055 -14.199 -1.234 1.00 18.67 398 TYR B C 1
ATOM 9514 O O . TYR B 2 398 ? -22.999 -13.577 -1.099 1.00 18.65 398 TYR B O 1
ATOM 9532 N N . GLN B 2 399 ? -24.947 -13.900 -2.177 1.00 18.89 399 GLN B N 1
ATOM 9533 C CA . GLN B 2 399 ? -24.713 -12.799 -3.112 1.00 19.67 399 GLN B CA 1
ATOM 9534 C C . GLN B 2 399 ? -25.244 -11.493 -2.528 1.00 19.74 399 GLN B C 1
ATOM 9535 O O . GLN B 2 399 ? -26.370 -11.064 -2.792 1.00 21.20 399 GLN B O 1
ATOM 9549 N N . TRP B 2 400 ? -24.407 -10.839 -1.727 1.00 17.49 400 TRP B N 1
ATOM 9550 C CA . TRP B 2 400 ? -24.828 -9.643 -1.007 1.00 17.79 400 TRP B CA 1
ATOM 9551 C C . TRP B 2 400 ? -25.158 -8.503 -1.960 1.00 18.51 400 TRP B C 1
ATOM 9552 O O . TRP B 2 400 ? -26.195 -7.854 -1.817 1.00 19.19 400 TRP B O 1
ATOM 9573 N N . LYS B 2 401 ? -24.266 -8.215 -2.907 1.00 17.44 401 LYS B N 1
ATOM 9574 C CA . LYS B 2 401 ? -24.425 -7.099 -3.830 1.00 18.56 401 LYS B CA 1
ATOM 9575 C C . LYS B 2 401 ? -23.703 -7.459 -5.116 1.00 18.40 401 LYS B C 1
ATOM 9576 O O . LYS B 2 401 ? -22.602 -8.016 -5.072 1.00 20.32 401 LYS B O 1
ATOM 9595 N N . SER B 2 402 ? -24.300 -7.112 -6.256 1.00 18.26 402 SER B N 1
ATOM 9596 C CA . SER B 2 402 ? -23.568 -7.192 -7.511 1.00 19.43 402 SER B CA 1
ATOM 9597 C C . SER B 2 402 ? -22.497 -6.102 -7.552 1.00 18.06 402 SER B C 1
ATOM 9598 O O . SER B 2 402 ? -22.489 -5.159 -6.757 1.00 17.74 402 SER B O 1
ATOM 9606 N N . ALA B 2 403 ? -21.591 -6.211 -8.524 1.00 18.72 403 ALA B N 1
ATOM 9607 C CA . ALA B 2 403 ? -20.567 -5.185 -8.678 1.00 18.35 403 ALA B CA 1
ATOM 9608 C C . ALA B 2 403 ? -21.187 -3.816 -8.943 1.00 18.71 403 ALA B C 1
ATOM 9609 O O . ALA B 2 403 ? -20.714 -2.806 -8.416 1.00 18.20 403 ALA B O 1
ATOM 9616 N N . ALA B 2 404 ? -22.258 -3.757 -9.743 1.00 17.20 404 ALA B N 1
ATOM 9617 C CA . ALA B 2 404 ? -22.925 -2.479 -9.994 1.00 16.90 404 ALA B CA 1
ATOM 9618 C C . ALA B 2 404 ? -23.490 -1.904 -8.702 1.00 16.24 404 ALA B C 1
ATOM 9619 O O . ALA B 2 404 ? -23.328 -0.717 -8.409 1.00 17.35 404 ALA B O 1
ATOM 9626 N N . ALA B 2 405 ? -24.170 -2.737 -7.918 1.00 16.95 405 ALA B N 1
ATOM 9627 C CA . ALA B 2 405 ? -24.739 -2.271 -6.653 1.00 17.47 405 ALA B CA 1
ATOM 9628 C C . ALA B 2 405 ? -23.663 -1.836 -5.666 1.00 17.41 405 ALA B C 1
ATOM 9629 O O . ALA B 2 405 ? -23.843 -0.857 -4.933 1.00 18.67 405 ALA B O 1
ATOM 9636 N N . ALA B 2 406 ? -22.532 -2.545 -5.645 1.00 16.89 406 ALA B N 1
ATOM 9637 C CA . ALA B 2 406 ? -21.421 -2.175 -4.770 1.00 17.33 406 ALA B CA 1
ATOM 9638 C C . ALA B 2 406 ? -20.847 -0.830 -5.171 1.00 17.07 406 ALA B C 1
ATOM 9639 O O . ALA B 2 406 ? -20.541 0.008 -4.313 1.00 17.47 406 ALA B O 1
ATOM 9646 N N . GLU B 2 407 ? -20.712 -0.583 -6.477 1.00 16.91 407 GLU B N 1
ATOM 9647 C CA . GLU B 2 407 ? -20.173 0.694 -6.912 1.00 18.70 407 GLU B CA 1
ATOM 9648 C C . GLU B 2 407 ? -21.124 1.835 -6.575 1.00 17.01 407 GLU B C 1
ATOM 9649 O O . GLU B 2 407 ? -20.685 2.902 -6.129 1.00 18.21 407 GLU B O 1
ATOM 9661 N N . LEU B 2 408 ? -22.429 1.610 -6.713 1.00 17.89 408 LEU B N 1
ATOM 9662 C CA . LEU B 2 408 ? -23.388 2.632 -6.314 1.00 17.77 408 LEU B CA 1
ATOM 9663 C C . LEU B 2 408 ? -23.268 2.965 -4.831 1.00 18.74 408 LEU B C 1
ATOM 9664 O O . LEU B 2 408 ? -23.390 4.130 -4.441 1.00 20.37 408 LEU B O 1
ATOM 9680 N N . ILE B 2 409 ? -23.043 1.955 -3.986 1.00 18.13 409 ILE B N 1
ATOM 9681 C CA . ILE B 2 409 ? -22.814 2.201 -2.558 1.00 18.83 409 ILE B CA 1
ATOM 9682 C C . ILE B 2 409 ? -21.579 3.067 -2.342 1.00 18.88 409 ILE B C 1
ATOM 9683 O O . ILE B 2 409 ? -21.593 4.012 -1.540 1.00 18.11 409 ILE B O 1
ATOM 9699 N N . ILE B 2 410 ? -20.477 2.731 -3.008 1.00 16.65 410 ILE B N 1
ATOM 9700 C CA . ILE B 2 410 ? -19.249 3.496 -2.825 1.00 17.33 410 ILE B CA 1
ATOM 9701 C C . ILE B 2 410 ? -19.481 4.955 -3.185 1.00 17.25 410 ILE B C 1
ATOM 9702 O O . ILE B 2 410 ? -19.009 5.865 -2.487 1.00 18.15 410 ILE B O 1
ATOM 9718 N N . LEU B 2 411 ? -20.219 5.200 -4.280 1.00 18.59 411 LEU B N 1
ATOM 9719 C CA . LEU B 2 411 ? -20.461 6.561 -4.759 1.00 18.28 411 LEU B CA 1
ATOM 9720 C C . LEU B 2 411 ? -21.421 7.313 -3.849 1.00 18.28 411 LEU B C 1
ATOM 9721 O O . LEU B 2 411 ? -21.169 8.473 -3.498 1.00 20.01 411 LEU B O 1
ATOM 9737 N N . GLU B 2 412 ? -22.521 6.676 -3.444 1.00 19.08 412 GLU B N 1
ATOM 9738 C CA . GLU B 2 412 ? -23.473 7.342 -2.557 1.00 20.88 412 GLU B CA 1
ATOM 9739 C C . GLU B 2 412 ? -22.810 7.696 -1.228 1.00 20.15 412 GLU B C 1
ATOM 9740 O O . GLU B 2 412 ? -23.052 8.769 -0.660 1.00 20.13 412 GLU B O 1
ATOM 9752 N N . SER B 2 413 ? -21.960 6.800 -0.711 1.00 18.26 413 SER B N 1
ATOM 9753 C CA . SER B 2 413 ? -21.254 7.058 0.539 1.00 18.59 413 SER B CA 1
ATOM 9754 C C . SER B 2 413 ? -20.292 8.226 0.388 1.00 18.38 413 SER B C 1
ATOM 9755 O O . SER B 2 413 ? -20.105 9.012 1.323 1.00 19.34 413 SER B O 1
ATOM 9763 N N . THR B 2 414 ? -19.635 8.322 -0.762 1.00 17.49 414 THR B N 1
ATOM 9764 C CA . THR B 2 414 ? -18.768 9.454 -1.051 1.00 17.86 414 THR B CA 1
ATOM 9765 C C . THR B 2 414 ? -19.564 10.748 -1.083 1.00 18.53 414 THR B C 1
ATOM 9766 O O . THR B 2 414 ? -19.171 11.754 -0.479 1.00 19.24 414 THR B O 1
ATOM 9777 N N . ASP B 2 415 ? -20.681 10.746 -1.817 1.00 19.12 415 ASP B N 1
ATOM 9778 C CA . ASP B 2 415 ? -21.466 11.965 -1.966 1.00 20.34 415 ASP B CA 1
ATOM 9779 C C . ASP B 2 415 ? -21.958 12.456 -0.620 1.00 20.70 415 ASP B C 1
ATOM 9780 O O . ASP B 2 415 ? -21.911 13.658 -0.332 1.00 22.33 415 ASP B O 1
ATOM 9789 N N . GLU B 2 416 ? -22.455 11.547 0.214 1.00 21.11 416 GLU B N 1
ATOM 9790 C CA . GLU B 2 416 ? -22.984 11.949 1.507 1.00 21.57 416 GLU B CA 1
ATOM 9791 C C . GLU B 2 416 ? -21.881 12.481 2.410 1.00 22.04 416 GLU B C 1
ATOM 9792 O O . GLU B 2 416 ? -22.070 13.483 3.116 1.00 23.57 416 GLU B O 1
ATOM 9804 N N . ALA B 2 417 ? -20.727 11.814 2.434 1.00 19.81 417 ALA B N 1
ATOM 9805 C CA . ALA B 2 417 ? -19.636 12.278 3.282 1.00 19.72 417 ALA B CA 1
ATOM 9806 C C . ALA B 2 417 ? -19.124 13.631 2.814 1.00 20.41 417 ALA B C 1
ATOM 9807 O O . ALA B 2 417 ? -18.850 14.520 3.633 1.00 22.46 417 ALA B O 1
ATOM 9814 N N . LEU B 2 418 ? -18.972 13.807 1.510 1.00 21.07 418 LEU B N 1
ATOM 9815 C CA . LEU B 2 418 ? -18.500 15.094 1.014 1.00 21.42 418 LEU B CA 1
ATOM 9816 C C . LEU B 2 418 ? -19.529 16.195 1.277 1.00 22.88 418 LEU B C 1
ATOM 9817 O O . LEU B 2 418 ? -19.161 17.318 1.646 1.00 24.28 418 LEU B O 1
ATOM 9833 N N . ALA B 2 419 ? -20.823 15.886 1.147 1.00 22.78 419 ALA B N 1
ATOM 9834 C CA . ALA B 2 419 ? -21.846 16.910 1.359 1.00 25.24 419 ALA B CA 1
ATOM 9835 C C . ALA B 2 419 ? -21.837 17.407 2.800 1.00 28.74 419 ALA B C 1
ATOM 9836 O O . ALA B 2 419 ? -22.020 18.603 3.057 1.00 27.30 419 ALA B O 1
ATOM 9843 N N . LYS B 2 420 ? -21.623 16.505 3.757 1.00 22.60 420 LYS B N 1
ATOM 9844 C CA . LYS B 2 420 ? -21.583 16.902 5.160 1.00 27.95 420 LYS B CA 1
ATOM 9845 C C . LYS B 2 420 ? -20.350 17.752 5.453 1.00 28.52 420 LYS B C 1
ATOM 9846 O O . LYS B 2 420 ? -20.440 18.769 6.155 1.00 26.65 420 LYS B O 1
ATOM 9865 N N . LEU B 2 421 ? -19.192 17.365 4.915 1.00 23.15 421 LEU B N 1
ATOM 9866 C CA . LEU B 2 421 ? -17.993 18.172 5.102 1.00 23.31 421 LEU B CA 1
ATOM 9867 C C . LEU B 2 421 ? -18.137 19.541 4.450 1.00 24.52 421 LEU B C 1
ATOM 9868 O O . LEU B 2 421 ? -17.723 20.554 5.028 1.00 25.84 421 LEU B O 1
ATOM 9884 N N . HIS B 2 422 ? -18.710 19.597 3.246 1.00 25.76 422 HIS B N 1
ATOM 9885 C CA . HIS B 2 422 ? -18.931 20.887 2.595 1.00 25.56 422 HIS B CA 1
ATOM 9886 C C . HIS B 2 422 ? -19.845 21.770 3.433 1.00 31.25 422 HIS B C 1
ATOM 9887 O O . HIS B 2 422 ? -19.608 22.977 3.568 1.00 34.25 422 HIS B O 1
ATOM 9901 N N . LYS B 2 423 ? -20.880 21.181 4.025 1.00 26.57 423 LYS B N 1
ATOM 9902 C CA . LYS B 2 423 ? -21.838 21.959 4.803 1.00 35.10 423 LYS B CA 1
ATOM 9903 C C . LYS B 2 423 ? -21.215 22.479 6.091 1.00 33.82 423 LYS B C 1
ATOM 9904 O O . LYS B 2 423 ? -21.418 23.642 6.458 1.00 40.11 423 LYS B O 1
ATOM 9923 N N . GLU B 2 424 ? -20.443 21.643 6.782 1.00 30.86 424 GLU B N 1
ATOM 9924 C CA . GLU B 2 424 ? -19.983 21.961 8.128 1.00 34.16 424 GLU B CA 1
ATOM 9925 C C . GLU B 2 424 ? -18.575 22.539 8.183 1.00 43.32 424 GLU B C 1
ATOM 9926 O O . GLU B 2 424 ? -18.244 23.215 9.166 1.00 36.94 424 GLU B O 1
ATOM 9938 N N . LYS B 2 425 ? -17.756 22.323 7.164 1.00 29.39 425 LYS B N 1
ATOM 9939 C CA . LYS B 2 425 ? -16.347 22.703 7.236 1.00 31.25 425 LYS B CA 1
ATOM 9940 C C . LYS B 2 425 ? -15.874 23.525 6.047 1.00 34.51 425 LYS B C 1
ATOM 9941 O O . LYS B 2 425 ? -15.156 24.509 6.236 1.00 46.49 425 LYS B O 1
ATOM 9960 N N . GLY B 2 426 ? -16.254 23.155 4.832 1.00 30.13 426 GLY B N 1
ATOM 9961 C CA . GLY B 2 426 ? -15.818 23.844 3.640 1.00 34.71 426 GLY B CA 1
ATOM 9962 C C . GLY B 2 426 ? -15.366 22.868 2.584 1.00 29.63 426 GLY B C 1
ATOM 9963 O O . GLY B 2 426 ? -15.493 21.649 2.727 1.00 25.81 426 GLY B O 1
ATOM 9967 N N . GLU B 2 427 ? -14.800 23.410 1.506 1.00 28.12 427 GLU B N 1
ATOM 9968 C CA . GLU B 2 427 ? -14.449 22.616 0.338 1.00 28.97 427 GLU B CA 1
ATOM 9969 C C . GLU B 2 427 ? -12.995 22.164 0.318 1.00 29.16 427 GLU B C 1
ATOM 9970 O O . GLU B 2 427 ? -12.672 21.206 -0.394 1.00 31.31 427 GLU B O 1
ATOM 9982 N N . GLU B 2 428 ? -12.123 22.804 1.087 1.00 26.64 428 GLU B N 1
ATOM 9983 C CA . GLU B 2 428 ? -10.706 22.471 1.108 1.00 36.11 428 GLU B CA 1
ATOM 9984 C C . GLU B 2 428 ? -10.443 21.409 2.168 1.00 24.07 428 GLU B C 1
ATOM 9985 O O . GLU B 2 428 ? -10.916 21.530 3.299 1.00 26.03 428 GLU B O 1
ATOM 9997 N N . ALA B 2 429 ? -9.668 20.389 1.803 1.00 24.77 429 ALA B N 1
ATOM 9998 C CA . ALA B 2 429 ? -9.439 19.272 2.712 1.00 25.66 429 ALA B CA 1
ATOM 9999 C C . ALA B 2 429 ? -8.784 19.705 4.017 1.00 25.75 429 ALA B C 1
ATOM 10000 O O . ALA B 2 429 ? -9.005 19.077 5.056 1.00 24.22 429 ALA B O 1
ATOM 10007 N N . ASP B 2 430 ? -7.962 20.753 4.004 1.00 24.82 430 ASP B N 1
ATOM 10008 C CA . ASP B 2 430 ? -7.334 21.176 5.253 1.00 26.67 430 ASP B CA 1
ATOM 10009 C C . ASP B 2 430 ? -8.376 21.602 6.279 1.00 23.85 430 ASP B C 1
ATOM 10010 O O . ASP B 2 430 ? -8.133 21.500 7.491 1.00 26.43 430 ASP B O 1
ATOM 10019 N N . LYS B 2 431 ? -9.541 22.071 5.823 1.00 23.45 431 LYS B N 1
ATOM 10020 C CA . LYS B 2 431 ? -10.606 22.444 6.741 1.00 25.19 431 LYS B CA 1
ATOM 10021 C C . LYS B 2 431 ? -11.308 21.245 7.357 1.00 25.03 431 LYS B C 1
ATOM 10022 O O . LYS B 2 431 ? -12.056 21.415 8.326 1.00 24.72 431 LYS B O 1
ATOM 10041 N N . TRP B 2 432 ? -11.111 20.052 6.804 1.00 22.57 432 TRP B N 1
ATOM 10042 C CA . TRP B 2 432 ? -11.785 18.864 7.303 1.00 20.87 432 TRP B CA 1
ATOM 10043 C C . TRP B 2 432 ? -11.041 18.200 8.454 1.00 20.22 432 TRP B C 1
ATOM 10044 O O . TRP B 2 432 ? -11.590 17.275 9.073 1.00 21.75 432 TRP B O 1
ATOM 10065 N N A ARG B 2 433 ? -9.809 18.616 8.735 0.49 20.68 433 ARG B N 1
ATOM 10066 N N B ARG B 2 433 ? -9.804 18.610 8.727 0.51 20.62 433 ARG B N 1
ATOM 10067 C CA A ARG B 2 433 ? -9.014 17.950 9.758 0.49 20.58 433 ARG B CA 1
ATOM 10068 C CA B ARG B 2 433 ? -8.974 17.910 9.702 0.51 20.43 433 ARG B CA 1
ATOM 10069 C C A ARG B 2 433 ? -9.821 17.772 11.034 0.49 19.61 433 ARG B C 1
ATOM 10070 C C B ARG B 2 433 ? -9.681 17.813 11.047 0.51 19.47 433 ARG B C 1
ATOM 10071 O O A ARG B 2 433 ? -10.457 18.711 11.523 0.49 23.10 433 ARG B O 1
ATOM 10072 O O B ARG B 2 433 ? -10.102 18.823 11.620 0.51 20.31 433 ARG B O 1
ATOM 10113 N N . ALA B 2 434 ? -9.792 16.588 11.553 1.00 19.74 434 ALA B N 1
ATOM 10114 C CA . ALA B 2 434 ? -10.547 16.296 12.762 1.00 19.44 434 ALA B CA 1
ATOM 10115 C C . ALA B 2 434 ? -9.706 16.506 14.020 1.00 18.53 434 ALA B C 1
ATOM 10116 O O . ALA B 2 434 ? -8.500 16.228 14.028 1.00 18.66 434 ALA B O 1
ATOM 10124 N N . PRO B 2 435 ? -10.323 16.951 15.109 1.00 18.72 435 PRO B N 1
ATOM 10125 C CA . PRO B 2 435 ? -9.595 17.023 16.384 1.00 18.36 435 PRO B CA 1
ATOM 10126 C C . PRO B 2 435 ? -9.148 15.636 16.820 1.00 18.84 435 PRO B C 1
ATOM 10127 O O . PRO B 2 435 ? -9.852 14.643 16.627 1.00 19.78 435 PRO B O 1
ATOM 10138 N N . ILE B 2 436 ? -7.959 15.560 17.415 1.00 17.86 436 ILE B N 1
ATOM 10139 C CA . ILE B 2 436 ? -7.441 14.258 17.809 1.00 17.79 436 ILE B CA 1
ATOM 10140 C C . ILE B 2 436 ? -8.319 13.665 18.903 1.00 17.97 436 ILE B C 1
ATOM 10141 O O . ILE B 2 436 ? -8.889 14.389 19.737 1.00 19.35 436 ILE B O 1
ATOM 10157 N N . LYS B 2 437 ? -8.415 12.333 18.919 1.00 17.28 437 LYS B N 1
ATOM 10158 C CA . LYS B 2 437 ? -9.009 11.617 20.033 1.00 18.69 437 LYS B CA 1
ATOM 10159 C C . LYS B 2 437 ? -7.937 11.377 21.076 1.00 18.36 437 LYS B C 1
ATOM 10160 O O . LYS B 2 437 ? -6.820 10.989 20.737 1.00 18.11 437 LYS B O 1
ATOM 10179 N N . THR B 2 438 ? -8.257 11.649 22.329 1.00 19.75 438 THR B N 1
ATOM 10180 C CA . THR B 2 438 ? -7.319 11.428 23.413 1.00 20.48 438 THR B CA 1
ATOM 10181 C C . THR B 2 438 ? -7.835 10.347 24.346 1.00 22.08 438 THR B C 1
ATOM 10182 O O . THR B 2 438 ? -8.994 9.919 24.278 1.00 25.40 438 THR B O 1
ATOM 10193 N N A MET B 2 439 ? -7.007 10.012 25.304 0.42 20.28 439 MET B N 1
ATOM 10194 N N B MET B 2 439 ? -6.896 9.825 25.165 0.58 19.21 439 MET B N 1
ATOM 10195 C CA A MET B 2 439 ? -7.417 9.081 26.319 0.42 21.92 439 MET B CA 1
ATOM 10196 C CA B MET B 2 439 ? -7.110 8.757 26.144 0.58 18.69 439 MET B CA 1
ATOM 10197 C C A MET B 2 439 ? -6.663 9.421 27.581 0.42 20.12 439 MET B C 1
ATOM 10198 C C B MET B 2 439 ? -6.391 9.116 27.448 0.58 18.52 439 MET B C 1
ATOM 10199 O O A MET B 2 439 ? -5.878 10.374 27.643 0.42 16.54 439 MET B O 1
ATOM 10200 O O B MET B 2 439 ? -5.411 9.871 27.439 0.58 19.43 439 MET B O 1
ATOM 10227 N N . THR B 2 440 ? -6.907 8.603 28.583 1.00 20.66 440 THR B N 1
ATOM 10228 C CA . THR B 2 440 ? -6.245 8.720 29.871 1.00 18.30 440 THR B CA 1
ATOM 10229 C C . THR B 2 440 ? -6.015 7.316 30.411 1.00 18.50 440 THR B C 1
ATOM 10230 O O . THR B 2 440 ? -6.644 6.337 29.982 1.00 18.71 440 THR B O 1
ATOM 10242 N N . PHE B 2 441 ? -5.087 7.227 31.348 1.00 15.16 441 PHE B N 1
ATOM 10243 C CA . PHE B 2 441 ? -4.804 5.991 32.071 1.00 15.28 441 PHE B CA 1
ATOM 10244 C C . PHE B 2 441 ? -5.735 5.962 33.280 1.00 16.12 441 PHE B C 1
ATOM 10245 O O . PHE B 2 441 ? -5.441 6.554 34.330 1.00 17.58 441 PHE B O 1
ATOM 10262 N N . GLY B 2 442 ? -6.881 5.297 33.120 1.00 15.58 442 GLY B N 1
ATOM 10263 C CA . GLY B 2 442 ? -7.966 5.393 34.076 1.00 16.35 442 GLY B CA 1
ATOM 10264 C C . GLY B 2 442 ? -7.917 4.361 35.189 1.00 15.12 442 GLY B C 1
ATOM 10265 O O . GLY B 2 442 ? -6.919 3.678 35.417 1.00 15.65 442 GLY B O 1
ATOM 10269 N N . ALA B 2 443 ? -9.019 4.283 35.920 1.00 15.63 443 ALA B N 1
ATOM 10270 C CA . ALA B 2 443 ? -9.123 3.525 37.153 1.00 15.50 443 ALA B CA 1
ATOM 10271 C C . ALA B 2 443 ? -9.593 2.092 36.966 1.00 15.37 443 ALA B C 1
ATOM 10272 O O . ALA B 2 443 ? -9.527 1.319 37.925 1.00 17.60 443 ALA B O 1
ATOM 10279 N N . LYS B 2 444 ? -10.078 1.727 35.783 1.00 15.32 444 LYS B N 1
ATOM 10280 C CA . LYS B 2 444 ? -10.734 0.448 35.564 1.00 16.41 444 LYS B CA 1
ATOM 10281 C C . LYS B 2 444 ? -10.148 -0.236 34.335 1.00 15.89 444 LYS B C 1
ATOM 10282 O O . LYS B 2 444 ? -10.217 0.289 33.221 1.00 16.95 444 LYS B O 1
ATOM 10301 N N . SER B 2 445 ? -9.612 -1.421 34.534 1.00 15.32 445 SER B N 1
ATOM 10302 C CA . SER B 2 445 ? -8.998 -2.188 33.470 1.00 15.30 445 SER B CA 1
ATOM 10303 C C . SER B 2 445 ? -9.992 -3.134 32.811 1.00 14.65 445 SER B C 1
ATOM 10304 O O . SER B 2 445 ? -11.180 -3.160 33.138 1.00 15.84 445 SER B O 1
ATOM 10312 N N . LEU B 2 446 ? -9.484 -3.995 31.934 1.00 16.33 446 LEU B N 1
ATOM 10313 C CA . LEU B 2 446 ? -10.278 -5.028 31.283 1.00 17.53 446 LEU B CA 1
ATOM 10314 C C . LEU B 2 446 ? -10.897 -6.010 32.262 1.00 16.81 446 LEU B C 1
ATOM 10315 O O . LEU B 2 446 ? -11.833 -6.722 31.880 1.00 18.53 446 LEU B O 1
ATOM 10331 N N . ILE B 2 447 ? -10.414 -6.095 33.507 1.00 16.62 447 ILE B N 1
ATOM 10332 C CA . ILE B 2 447 ? -11.071 -6.970 34.478 1.00 17.21 447 ILE B CA 1
ATOM 10333 C C . ILE B 2 447 ? -12.361 -6.352 34.997 1.00 17.07 447 ILE B C 1
ATOM 10334 O O . ILE B 2 447 ? -13.110 -7.011 35.736 1.00 18.40 447 ILE B O 1
ATOM 10350 N N . ALA B 2 448 ? -12.652 -5.107 34.618 1.00 16.19 448 ALA B N 1
ATOM 10351 C CA . ALA B 2 448 ? -13.980 -4.497 34.732 1.00 17.25 448 ALA B CA 1
ATOM 10352 C C . ALA B 2 448 ? -14.336 -4.106 36.159 1.00 17.52 448 ALA B C 1
ATOM 10353 O O . ALA B 2 448 ? -15.520 -3.945 36.491 1.00 20.52 448 ALA B O 1
ATOM 10360 N N . ILE B 2 449 ? -13.345 -3.928 37.022 1.00 17.79 449 ILE B N 1
ATOM 10361 C CA . ILE B 2 449 ? -13.569 -3.423 38.378 1.00 18.65 449 ILE B CA 1
ATOM 10362 C C . ILE B 2 449 ? -12.502 -2.398 38.686 1.00 17.88 449 ILE B C 1
ATOM 10363 O O . ILE B 2 449 ? -11.437 -2.399 38.058 1.00 20.27 449 ILE B O 1
ATOM 10379 N N . PRO B 2 450 ? -12.783 -1.449 39.575 1.00 16.54 450 PRO B N 1
ATOM 10380 C CA . PRO B 2 450 ? -11.807 -0.377 39.829 1.00 18.90 450 PRO B CA 1
ATOM 10381 C C . PRO B 2 450 ? -10.657 -0.889 40.675 1.00 16.09 450 PRO B C 1
ATOM 10382 O O . PRO B 2 450 ? -10.850 -1.667 41.610 1.00 17.71 450 PRO B O 1
ATOM 10393 N N . HIS B 2 451 ? -9.448 -0.417 40.375 1.00 15.42 451 HIS B N 1
ATOM 10394 C CA . HIS B 2 451 ? -8.270 -0.842 41.131 1.00 15.21 451 HIS B CA 1
ATOM 10395 C C . HIS B 2 451 ? -7.410 0.312 41.625 1.00 15.25 451 HIS B C 1
ATOM 10396 O O . HIS B 2 451 ? -6.281 0.079 42.072 1.00 15.92 451 HIS B O 1
ATOM 10411 N N . GLY B 2 452 ? -7.902 1.539 41.532 1.00 15.81 452 GLY B N 1
ATOM 10412 C CA . GLY B 2 452 ? -7.126 2.713 41.880 1.00 16.86 452 GLY B CA 1
ATOM 10413 C C . GLY B 2 452 ? -7.907 3.946 41.476 1.00 18.43 452 GLY B C 1
ATOM 10414 O O . GLY B 2 452 ? -9.098 3.870 41.178 1.00 18.59 452 GLY B O 1
ATOM 10418 N N . TYR B 2 453 ? -7.219 5.075 41.441 1.00 20.11 453 TYR B N 1
ATOM 10419 C CA . TYR B 2 453 ? -7.848 6.359 41.152 1.00 19.98 453 TYR B CA 1
ATOM 10420 C C . TYR B 2 453 ? -7.543 6.859 39.745 1.00 21.65 453 TYR B C 1
ATOM 10421 O O . TYR B 2 453 ? -8.113 7.870 39.320 1.00 23.76 453 TYR B O 1
ATOM 10439 N N . GLY B 2 454 ? -6.694 6.187 38.991 1.00 21.20 454 GLY B N 1
ATOM 10440 C CA . GLY B 2 454 ? -6.453 6.614 37.636 1.00 20.02 454 GLY B CA 1
ATOM 10441 C C . GLY B 2 454 ? -5.561 7.841 37.571 1.00 18.76 454 GLY B C 1
ATOM 10442 O O . GLY B 2 454 ? -4.830 8.189 38.505 1.00 22.15 454 GLY B O 1
ATOM 10446 N N . SER B 2 455 ? -5.591 8.462 36.406 1.00 19.62 455 SER B N 1
ATOM 10447 C CA . SER B 2 455 ? -4.854 9.672 36.091 1.00 19.87 455 SER B CA 1
ATOM 10448 C C . SER B 2 455 ? -5.709 10.439 35.095 1.00 21.66 455 SER B C 1
ATOM 10449 O O . SER B 2 455 ? -6.429 9.836 34.301 1.00 23.55 455 SER B O 1
ATOM 10457 N N . LYS B 2 456 ? -5.663 11.765 35.161 1.00 22.87 456 LYS B N 1
ATOM 10458 C CA . LYS B 2 456 ? -6.426 12.581 34.224 1.00 24.08 456 LYS B CA 1
ATOM 10459 C C . LYS B 2 456 ? -5.575 13.146 33.092 1.00 21.85 456 LYS B C 1
ATOM 10460 O O . LYS B 2 456 ? -6.088 13.910 32.266 1.00 24.14 456 LYS B O 1
ATOM 10479 N N . THR B 2 457 ? -4.305 12.769 33.012 1.00 20.05 457 THR B N 1
ATOM 10480 C CA . THR B 2 457 ? -3.423 13.307 31.983 1.00 20.87 457 THR B CA 1
ATOM 10481 C C . THR B 2 457 ? -3.794 12.746 30.618 1.00 18.07 457 THR B C 1
ATOM 10482 O O . THR B 2 457 ? -3.804 11.529 30.418 1.00 19.33 457 THR B O 1
ATOM 10493 N N . GLU B 2 458 ? -4.101 13.628 29.678 1.00 19.29 458 GLU B N 1
ATOM 10494 C CA . GLU B 2 458 ? -4.570 13.229 28.361 1.00 19.25 458 GLU B CA 1
ATOM 10495 C C . GLU B 2 458 ? -3.406 13.050 27.403 1.00 19.64 458 GLU B C 1
ATOM 10496 O O . GLU B 2 458 ? -2.513 13.904 27.324 1.00 21.63 458 GLU B O 1
ATOM 10508 N N . ILE B 2 459 ? -3.426 11.944 26.663 1.00 18.29 459 ILE B N 1
ATOM 10509 C CA . ILE B 2 459 ? -2.497 11.733 25.562 1.00 18.58 459 ILE B CA 1
ATOM 10510 C C . ILE B 2 459 ? -3.282 11.246 24.349 1.00 18.07 459 ILE B C 1
ATOM 10511 O O . ILE B 2 459 ? -4.389 10.725 24.458 1.00 17.87 459 ILE B O 1
ATOM 10527 N N . ILE B 2 460 ? -2.684 11.411 23.171 1.00 17.28 460 ILE B N 1
ATOM 10528 C CA . ILE B 2 460 ? -3.338 10.966 21.946 1.00 16.83 460 ILE B CA 1
ATOM 10529 C C . ILE B 2 460 ? -3.595 9.461 21.985 1.00 16.41 460 ILE B C 1
ATOM 10530 O O . ILE B 2 460 ? -2.766 8.666 22.450 1.00 16.87 460 ILE B O 1
ATOM 10546 N N . GLU B 2 461 ? -4.755 9.058 21.491 1.00 15.65 461 GLU B N 1
ATOM 10547 C CA . GLU B 2 461 ? -5.060 7.644 21.361 1.00 16.23 461 GLU B CA 1
ATOM 10548 C C . GLU B 2 461 ? -4.128 6.987 20.352 1.00 15.07 461 GLU B C 1
ATOM 10549 O O . GLU B 2 461 ? -3.878 7.520 19.273 1.00 16.51 461 GLU B O 1
ATOM 10561 N N . MET B 2 462 ? -3.628 5.808 20.710 1.00 14.31 462 MET B N 1
ATOM 10562 C CA . MET B 2 462 ? -2.734 5.039 19.852 1.00 13.86 462 MET B CA 1
ATOM 10563 C C . MET B 2 462 ? -3.169 3.585 19.860 1.00 13.72 462 MET B C 1
ATOM 10564 O O . MET B 2 462 ? -3.450 3.031 20.924 1.00 14.42 462 MET B O 1
ATOM 10578 N N . ASN B 2 463 ? -3.159 2.946 18.691 1.00 12.74 463 ASN B N 1
ATOM 10579 C CA . ASN B 2 463 ? -3.479 1.522 18.559 1.00 12.44 463 ASN B CA 1
ATOM 10580 C C . ASN B 2 463 ? -2.206 0.714 18.777 1.00 12.67 463 ASN B C 1
ATOM 10581 O O . ASN B 2 463 ? -1.590 0.195 17.848 1.00 12.78 463 ASN B O 1
ATOM 10592 N N . ARG B 2 464 ? -1.811 0.648 20.060 1.00 12.22 464 ARG B N 1
ATOM 10593 C CA . ARG B 2 464 ? -0.438 0.349 20.437 1.00 12.25 464 ARG B CA 1
ATOM 10594 C C . ARG B 2 464 ? -0.437 -0.465 21.714 1.00 11.80 464 ARG B C 1
ATOM 10595 O O . ARG B 2 464 ? -1.343 -0.362 22.548 1.00 12.75 464 ARG B O 1
ATOM 10616 N N . GLY B 2 465 ? 0.638 -1.216 21.892 1.00 12.05 465 GLY B N 1
ATOM 10617 C CA . GLY B 2 465 ? 0.848 -1.904 23.150 1.00 12.32 465 GLY B CA 1
ATOM 10618 C C . GLY B 2 465 ? 0.832 -0.983 24.358 1.00 12.53 465 GLY B C 1
ATOM 10619 O O . GLY B 2 465 ? 1.225 0.186 24.307 1.00 13.40 465 GLY B O 1
ATOM 10623 N N . SER B 2 466 ? 0.402 -1.560 25.483 1.00 12.28 466 SER B N 1
ATOM 10624 C CA . SER B 2 466 ? 0.400 -0.908 26.786 1.00 12.57 466 SER B CA 1
ATOM 10625 C C . SER B 2 466 ? 1.811 -0.766 27.338 1.00 13.30 466 SER B C 1
ATOM 10626 O O . SER B 2 466 ? 2.018 -0.040 28.318 1.00 14.66 466 SER B O 1
ATOM 10634 N N . GLU B 2 467 ? 2.761 -1.519 26.814 1.00 12.73 467 GLU B N 1
ATOM 10635 C CA . GLU B 2 467 ? 4.187 -1.309 27.013 1.00 12.80 467 GLU B CA 1
ATOM 10636 C C . GLU B 2 467 ? 4.834 -1.670 25.695 1.00 12.09 467 GLU B C 1
ATOM 10637 O O . GLU B 2 467 ? 4.216 -2.337 24.863 1.00 12.85 467 GLU B O 1
ATOM 10649 N N . ASN B 2 468 ? 6.093 -1.287 25.516 1.00 11.95 468 ASN B N 1
ATOM 10650 C CA . ASN B 2 468 ? 6.878 -1.820 24.412 1.00 12.33 468 ASN B CA 1
ATOM 10651 C C . ASN B 2 468 ? 8.296 -2.100 24.885 1.00 12.27 468 ASN B C 1
ATOM 10652 O O . ASN B 2 468 ? 8.898 -1.270 25.576 1.00 13.44 468 ASN B O 1
ATOM 10663 N N . HIS B 2 469 ? 8.857 -3.233 24.461 1.00 11.81 469 HIS B N 1
ATOM 10664 C CA . HIS B 2 469 ? 10.279 -3.523 24.552 1.00 12.22 469 HIS B CA 1
ATOM 10665 C C . HIS B 2 469 ? 10.827 -3.683 23.143 1.00 12.52 469 HIS B C 1
ATOM 10666 O O . HIS B 2 469 ? 10.183 -4.283 22.266 1.00 12.80 469 HIS B O 1
ATOM 10680 N N . TYR B 2 470 ? 12.052 -3.207 22.965 1.00 12.39 470 TYR B N 1
ATOM 10681 C CA . TYR B 2 470 ? 12.840 -3.374 21.750 1.00 12.36 470 TYR B CA 1
ATOM 10682 C C . TYR B 2 470 ? 14.164 -3.950 22.202 1.00 12.94 470 TYR B C 1
ATOM 10683 O O . TYR B 2 470 ? 14.901 -3.267 22.927 1.00 13.93 470 TYR B O 1
ATOM 10701 N N . ILE B 2 471 ? 14.450 -5.196 21.836 1.00 12.79 471 ILE B N 1
ATOM 10702 C CA . ILE B 2 471 ? 15.594 -5.923 22.380 1.00 13.51 471 ILE B CA 1
ATOM 10703 C C . ILE B 2 471 ? 16.440 -6.478 21.250 1.00 13.60 471 ILE B C 1
ATOM 10704 O O . ILE B 2 471 ? 15.932 -7.122 20.328 1.00 14.00 471 ILE B O 1
ATOM 10720 N N . GLU B 2 472 ? 17.741 -6.270 21.352 1.00 13.70 472 GLU B N 1
ATOM 10721 C CA . GLU B 2 472 ? 18.726 -6.868 20.471 1.00 14.69 472 GLU B CA 1
ATOM 10722 C C . GLU B 2 472 ? 19.576 -7.829 21.290 1.00 14.59 472 GLU B C 1
ATOM 10723 O O . GLU B 2 472 ? 20.141 -7.439 22.321 1.00 14.59 472 GLU B O 1
ATOM 10735 N N . MET B 2 473 ? 19.664 -9.074 20.850 1.00 14.09 473 MET B N 1
ATOM 10736 C CA . MET B 2 473 ? 20.408 -10.097 21.580 1.00 14.52 473 MET B CA 1
ATOM 10737 C C . MET B 2 473 ? 21.862 -10.094 21.126 1.00 15.39 473 MET B C 1
ATOM 10738 O O . MET B 2 473 ? 22.285 -10.894 20.280 1.00 15.42 473 MET B O 1
ATOM 10752 N N . THR B 2 474 ? 22.622 -9.124 21.641 1.00 15.17 474 THR B N 1
ATOM 10753 C CA . THR B 2 474 ? 24.017 -8.992 21.274 1.00 15.16 474 THR B CA 1
ATOM 10754 C C . THR B 2 474 ? 24.801 -10.126 21.906 1.00 15.62 474 THR B C 1
ATOM 10755 O O . THR B 2 474 ? 24.354 -10.752 22.860 1.00 16.61 474 THR B O 1
ATOM 10766 N N . PRO B 2 475 ? 26.020 -10.385 21.418 1.00 16.98 475 PRO B N 1
ATOM 10767 C CA . PRO B 2 475 ? 26.806 -11.479 22.021 1.00 18.26 475 PRO B CA 1
ATOM 10768 C C . PRO B 2 475 ? 27.008 -11.304 23.514 1.00 18.29 475 PRO B C 1
ATOM 10769 O O . PRO B 2 475 ? 26.905 -12.283 24.268 1.00 20.69 475 PRO B O 1
ATOM 10780 N N . LYS B 2 476 ? 27.220 -10.066 23.962 1.00 18.21 476 LYS B N 1
ATOM 10781 C CA . LYS B 2 476 ? 27.460 -9.804 25.380 1.00 19.50 476 LYS B CA 1
ATOM 10782 C C . LYS B 2 476 ? 26.209 -10.005 26.226 1.00 19.28 476 LYS B C 1
ATOM 10783 O O . LYS B 2 476 ? 26.268 -10.628 27.292 1.00 19.18 476 LYS B O 1
ATOM 10802 N N . GLN B 2 477 ? 25.058 -9.454 25.787 1.00 17.25 477 GLN B N 1
ATOM 10803 C CA . GLN B 2 477 ? 23.871 -9.397 26.635 1.00 17.02 477 GLN B CA 1
ATOM 10804 C C . GLN B 2 477 ? 22.708 -8.814 25.847 1.00 16.79 477 GLN B C 1
ATOM 10805 O O . GLN B 2 477 ? 22.896 -8.155 24.816 1.00 16.82 477 GLN B O 1
ATOM 10819 N N . PRO B 2 478 ? 21.486 -9.021 26.304 1.00 16.19 478 PRO B N 1
ATOM 10820 C CA . PRO B 2 478 ? 20.369 -8.263 25.733 1.00 14.98 478 PRO B CA 1
ATOM 10821 C C . PRO B 2 478 ? 20.578 -6.772 25.942 1.00 15.90 478 PRO B C 1
ATOM 10822 O O . PRO B 2 478 ? 20.955 -6.336 27.030 1.00 17.52 478 PRO B O 1
ATOM 10833 N N . GLU B 2 479 ? 20.324 -6.000 24.898 1.00 15.51 479 GLU B N 1
ATOM 10834 C CA . GLU B 2 479 ? 20.393 -4.545 24.901 1.00 15.46 479 GLU B CA 1
ATOM 10835 C C . GLU B 2 479 ? 19.147 -3.999 24.229 1.00 15.76 479 GLU B C 1
ATOM 10836 O O . GLU B 2 479 ? 18.478 -4.717 23.486 1.00 18.84 479 GLU B O 1
ATOM 10848 N N . GLY B 2 480 ? 18.818 -2.752 24.494 1.00 14.54 480 GLY B N 1
ATOM 10849 C CA . GLY B 2 480 ? 17.711 -2.113 23.804 1.00 14.70 480 GLY B CA 1
ATOM 10850 C C . GLY B 2 480 ? 17.061 -1.061 24.694 1.00 14.22 480 GLY B C 1
ATOM 10851 O O . GLY B 2 480 ? 17.738 -0.364 25.457 1.00 14.68 480 GLY B O 1
ATOM 10855 N N . PHE B 2 481 ? 15.741 -0.942 24.577 1.00 13.99 481 PHE B N 1
ATOM 10856 C CA . PHE B 2 481 ? 15.021 0.168 25.196 1.00 13.97 481 PHE B CA 1
ATOM 10857 C C . PHE B 2 481 ? 13.557 -0.215 25.348 1.00 13.44 481 PHE B C 1
ATOM 10858 O O . PHE B 2 481 ? 13.053 -1.112 24.659 1.00 14.24 481 PHE B O 1
ATOM 10875 N N A ASN B 2 482 ? 12.879 0.442 26.284 0.56 13.27 482 ASN B N 1
ATOM 10876 N N B ASN B 2 482 ? 12.873 0.480 26.251 0.44 13.29 482 ASN B N 1
ATOM 10877 C CA A ASN B 2 482 ? 11.490 0.096 26.558 0.56 13.50 482 ASN B CA 1
ATOM 10878 C CA B ASN B 2 482 ? 11.504 0.116 26.584 0.44 13.22 482 ASN B CA 1
ATOM 10879 C C A ASN B 2 482 ? 10.776 1.240 27.265 0.56 12.64 482 ASN B C 1
ATOM 10880 C C B ASN B 2 482 ? 10.746 1.317 27.137 0.44 12.03 482 ASN B C 1
ATOM 10881 O O A ASN B 2 482 ? 11.384 2.225 27.696 0.56 13.82 482 ASN B O 1
ATOM 10882 O O B ASN B 2 482 ? 11.293 2.410 27.327 0.44 12.21 482 ASN B O 1
ATOM 10903 N N . VAL B 2 483 ? 9.458 1.095 27.370 1.00 13.03 483 VAL B N 1
ATOM 10904 C CA . VAL B 2 483 ? 8.621 2.040 28.101 1.00 12.93 483 VAL B CA 1
ATOM 10905 C C . VAL B 2 483 ? 7.467 1.255 28.698 1.00 12.87 483 VAL B C 1
ATOM 10906 O O . VAL B 2 483 ? 6.930 0.346 28.060 1.00 13.35 483 VAL B O 1
ATOM 10920 N N . THR B 2 484 ? 7.111 1.589 29.934 1.00 13.54 484 THR B N 1
ATOM 10921 C CA . THR B 2 484 ? 6.088 0.863 30.693 1.00 14.69 484 THR B CA 1
ATOM 10922 C C . THR B 2 484 ? 5.195 1.894 31.381 1.00 13.76 484 THR B C 1
ATOM 10923 O O . THR B 2 484 ? 5.260 2.091 32.602 1.00 14.78 484 THR B O 1
ATOM 10934 N N . PRO B 2 485 ? 4.366 2.594 30.626 1.00 13.98 485 PRO B N 1
ATOM 10935 C CA . PRO B 2 485 ? 3.525 3.641 31.236 1.00 14.45 485 PRO B CA 1
ATOM 10936 C C . PRO B 2 485 ? 2.476 3.026 32.145 1.00 13.56 485 PRO B C 1
ATOM 10937 O O . PRO B 2 485 ? 2.159 1.831 32.029 1.00 13.91 485 PRO B O 1
ATOM 10948 N N . PRO B 2 486 ? 1.917 3.815 33.070 1.00 14.00 486 PRO B N 1
ATOM 10949 C CA . PRO B 2 486 ? 2.190 5.250 33.279 1.00 14.71 486 PRO B CA 1
ATOM 10950 C C . PRO B 2 486 ? 3.456 5.506 34.084 1.00 13.77 486 PRO B C 1
ATOM 10951 O O . PRO B 2 486 ? 4.045 6.571 33.994 1.00 15.83 486 PRO B O 1
ATOM 10962 N N . GLY B 2 487 ? 3.835 4.534 34.898 1.00 14.47 487 GLY B N 1
ATOM 10963 C CA . GLY B 2 487 ? 4.939 4.656 35.833 1.00 14.49 487 GLY B CA 1
ATOM 10964 C C . GLY B 2 487 ? 4.982 3.401 36.671 1.00 14.33 487 GLY B C 1
ATOM 10965 O O . GLY B 2 487 ? 4.075 2.569 36.625 1.00 15.49 487 GLY B O 1
ATOM 10969 N N . GLN B 2 488 ? 6.060 3.259 37.432 1.00 14.86 488 GLN B N 1
ATOM 10970 C CA . GLN B 2 488 ? 6.267 2.028 38.186 1.00 14.50 488 GLN B CA 1
ATOM 10971 C C . GLN B 2 488 ? 5.362 1.901 39.404 1.00 15.01 488 GLN B C 1
ATOM 10972 O O . GLN B 2 488 ? 4.960 0.786 39.758 1.00 14.56 488 GLN B O 1
ATOM 10986 N N . ILE B 2 489 ? 5.133 2.996 40.119 1.00 14.86 489 ILE B N 1
ATOM 10987 C CA . ILE B 2 489 ? 4.629 2.940 41.495 1.00 17.42 489 ILE B CA 1
ATOM 10988 C C . ILE B 2 489 ? 3.207 3.486 41.555 1.00 17.02 489 ILE B C 1
ATOM 10989 O O . ILE B 2 489 ? 2.946 4.623 41.142 1.00 20.95 489 ILE B O 1
ATOM 11005 N N . GLY B 2 490 ? 2.286 2.692 42.084 1.00 16.94 490 GLY B N 1
ATOM 11006 C CA . GLY B 2 490 ? 0.890 3.067 42.197 1.00 17.66 490 GLY B CA 1
ATOM 11007 C C . GLY B 2 490 ? 0.482 3.717 43.497 1.00 18.61 490 GLY B C 1
ATOM 11008 O O . GLY B 2 490 ? -0.679 4.126 43.644 1.00 19.56 490 GLY B O 1
ATOM 11012 N N . PHE B 2 491 ? 1.396 3.831 44.446 1.00 19.97 491 PHE B N 1
ATOM 11013 C CA . PHE B 2 491 ? 1.086 4.320 45.781 1.00 18.07 491 PHE B CA 1
ATOM 11014 C C . PHE B 2 491 ? 0.718 5.794 45.771 1.00 18.92 491 PHE B C 1
ATOM 11015 O O . PHE B 2 491 ? 1.423 6.628 45.199 1.00 20.09 491 PHE B O 1
ATOM 11032 N N . ILE B 2 492 ? -0.400 6.104 46.425 1.00 18.20 492 ILE B N 1
ATOM 11033 C CA . ILE B 2 492 ? -0.820 7.463 46.745 1.00 17.72 492 ILE B CA 1
ATOM 11034 C C . ILE B 2 492 ? -0.910 7.536 48.261 1.00 17.24 492 ILE B C 1
ATOM 11035 O O . ILE B 2 492 ? -1.539 6.678 48.882 1.00 17.24 492 ILE B O 1
ATOM 11051 N N . HIS B 2 493 ? -0.238 8.498 48.859 1.00 16.64 493 HIS B N 1
ATOM 11052 C CA . HIS B 2 493 ? -0.275 8.650 50.305 1.00 18.26 493 HIS B CA 1
ATOM 11053 C C . HIS B 2 493 ? -1.672 9.069 50.754 1.00 17.43 493 HIS B C 1
ATOM 11054 O O . HIS B 2 493 ? -2.432 9.695 50.007 1.00 17.70 493 HIS B O 1
ATOM 11068 N N . LYS B 2 494 ? -2.002 8.705 51.998 1.00 17.51 494 LYS B N 1
ATOM 11069 C CA . LYS B 2 494 ? -3.225 9.124 52.665 1.00 18.67 494 LYS B CA 1
ATOM 11070 C C . LYS B 2 494 ? -3.542 10.603 52.458 1.00 20.03 494 LYS B C 1
ATOM 11071 O O . LYS B 2 494 ? -4.706 10.955 52.225 1.00 19.59 494 LYS B O 1
ATOM 11090 N N . ASP B 2 495 ? -2.525 11.474 52.499 1.00 18.52 495 ASP B N 1
ATOM 11091 C CA . ASP B 2 495 ? -2.763 12.909 52.361 1.00 21.43 495 ASP B CA 1
ATOM 11092 C C . ASP B 2 495 ? -2.940 13.370 50.919 1.00 20.05 495 ASP B C 1
ATOM 11093 O O . ASP B 2 495 ? -3.175 14.566 50.694 1.00 22.24 495 ASP B O 1
ATOM 11102 N N . GLY B 2 496 ? -2.850 12.475 49.946 1.00 19.21 496 GLY B N 1
ATOM 11103 C CA . GLY B 2 496 ? -2.993 12.822 48.554 1.00 19.32 496 GLY B CA 1
ATOM 11104 C C . GLY B 2 496 ? -1.690 12.930 47.781 1.00 17.96 496 GLY B C 1
ATOM 11105 O O . GLY B 2 496 ? -1.737 13.105 46.570 1.00 21.20 496 GLY B O 1
ATOM 11109 N N . THR B 2 497 ? -0.549 12.855 48.455 1.00 18.87 497 THR B N 1
ATOM 11110 C CA . THR B 2 497 ? 0.739 12.993 47.775 1.00 19.55 497 THR B CA 1
ATOM 11111 C C . THR B 2 497 ? 0.994 11.812 46.850 1.00 21.05 497 THR B C 1
ATOM 11112 O O . THR B 2 497 ? 0.927 10.644 47.248 1.00 20.78 497 THR B O 1
ATOM 11123 N N . LEU B 2 498 ? 1.293 12.126 45.603 1.00 23.85 498 LEU B N 1
ATOM 11124 C CA . LEU B 2 498 ? 1.516 11.112 44.587 1.00 24.73 498 LEU B CA 1
ATOM 11125 C C . LEU B 2 498 ? 2.978 10.690 44.607 1.00 20.42 498 LEU B C 1
ATOM 11126 O O . LEU B 2 498 ? 3.872 11.517 44.788 1.00 25.48 498 LEU B O 1
ATOM 11142 N N . SER B 2 499 ? 3.205 9.382 44.439 1.00 24.02 499 SER B N 1
ATOM 11143 C CA . SER B 2 499 ? 4.559 8.911 44.188 1.00 21.72 499 SER B CA 1
ATOM 11144 C C . SER B 2 499 ? 5.136 9.680 43.017 1.00 19.75 499 SER B C 1
ATOM 11145 O O . SER B 2 499 ? 4.456 9.895 42.008 1.00 19.47 499 SER B O 1
ATOM 11153 N N . GLU B 2 500 ? 6.420 10.022 43.114 1.00 21.54 500 GLU B N 1
ATOM 11154 C CA . GLU B 2 500 ? 7.084 10.625 41.968 1.00 21.81 500 GLU B CA 1
ATOM 11155 C C . GLU B 2 500 ? 7.145 9.684 40.761 1.00 20.21 500 GLU B C 1
ATOM 11156 O O . GLU B 2 500 ? 7.359 10.152 39.643 1.00 22.41 500 GLU B O 1
ATOM 11168 N N . HIS B 2 501 ? 6.923 8.386 40.949 1.00 18.31 501 HIS B N 1
ATOM 11169 C CA . HIS B 2 501 ? 6.940 7.413 39.861 1.00 16.88 501 HIS B CA 1
ATOM 11170 C C . HIS B 2 501 ? 5.535 6.920 39.520 1.00 16.54 501 HIS B C 1
ATOM 11171 O O . HIS B 2 501 ? 5.365 5.828 38.967 1.00 16.72 501 HIS B O 1
ATOM 11185 N N . TYR B 2 502 ? 4.512 7.741 39.792 1.00 16.83 502 TYR B N 1
ATOM 11186 C CA . TYR B 2 502 ? 3.140 7.377 39.459 1.00 15.56 502 TYR B CA 1
ATOM 11187 C C . TYR B 2 502 ? 2.872 7.506 37.963 1.00 16.39 502 TYR B C 1
ATOM 11188 O O . TYR B 2 502 ? 2.185 6.665 37.381 1.00 16.42 502 TYR B O 1
ATOM 11206 N N . GLU B 2 503 ? 3.384 8.558 37.334 1.00 16.77 503 GLU B N 1
ATOM 11207 C CA . GLU B 2 503 ? 3.100 8.780 35.924 1.00 17.75 503 GLU B CA 1
ATOM 11208 C C . GLU B 2 503 ? 4.285 9.401 35.202 1.00 16.93 503 GLU B C 1
ATOM 11209 O O . GLU B 2 503 ? 4.106 10.101 34.196 1.00 18.40 503 GLU B O 1
ATOM 11221 N N . ASP B 2 504 ? 5.496 9.090 35.635 1.00 15.88 504 ASP B N 1
ATOM 11222 C CA . ASP B 2 504 ? 6.690 9.670 35.039 1.00 17.19 504 ASP B CA 1
ATOM 11223 C C . ASP B 2 504 ? 7.148 8.985 33.757 1.00 16.91 504 ASP B C 1
ATOM 11224 O O . ASP B 2 504 ? 8.194 9.376 33.229 1.00 18.27 504 ASP B O 1
ATOM 11233 N N . GLN B 2 505 ? 6.418 7.997 33.240 1.00 15.35 505 GLN B N 1
ATOM 11234 C CA . GLN B 2 505 ? 6.701 7.442 31.923 1.00 14.95 505 GLN B CA 1
ATOM 11235 C C . GLN B 2 505 ? 5.650 7.817 30.891 1.00 15.14 505 GLN B C 1
ATOM 11236 O O . GLN B 2 505 ? 5.748 7.389 29.733 1.00 16.01 505 GLN B O 1
ATOM 11250 N N . LEU B 2 506 ? 4.663 8.638 31.259 1.00 15.71 506 LEU B N 1
ATOM 11251 C CA . LEU B 2 506 ? 3.647 9.029 30.291 1.00 17.01 506 LEU B CA 1
ATOM 11252 C C . LEU B 2 506 ? 4.232 9.882 29.177 1.00 17.08 506 LEU B C 1
ATOM 11253 O O . LEU B 2 506 ? 3.837 9.743 28.018 1.00 17.59 506 LEU B O 1
ATOM 11269 N N . SER B 2 507 ? 5.123 10.814 29.509 1.00 17.40 507 SER B N 1
ATOM 11270 C CA . SER B 2 507 ? 5.723 11.650 28.479 1.00 18.19 507 SER B CA 1
ATOM 11271 C C . SER B 2 507 ? 6.549 10.817 27.502 1.00 16.40 507 SER B C 1
ATOM 11272 O O . SER B 2 507 ? 6.464 11.016 26.283 1.00 17.19 507 SER B O 1
ATOM 11280 N N . LEU B 2 508 ? 7.342 9.866 28.009 1.00 15.89 508 LEU B N 1
ATOM 11281 C CA . LEU B 2 508 ? 8.063 8.968 27.113 1.00 16.07 508 LEU B CA 1
ATOM 11282 C C . LEU B 2 508 ? 7.094 8.300 26.151 1.00 14.49 508 LEU B C 1
ATOM 11283 O O . LEU B 2 508 ? 7.306 8.274 24.940 1.00 14.69 508 LEU B O 1
ATOM 11299 N N . TYR B 2 509 ? 6.027 7.727 26.700 1.00 14.17 509 TYR B N 1
ATOM 11300 C CA . TYR B 2 509 ? 5.069 6.988 25.883 1.00 14.30 509 TYR B CA 1
ATOM 11301 C C . TYR B 2 509 ? 4.476 7.890 24.810 1.00 14.07 509 TYR B C 1
ATOM 11302 O O . TYR B 2 509 ? 4.448 7.538 23.626 1.00 14.74 509 TYR B O 1
ATOM 11320 N N . ALA B 2 510 ? 3.994 9.067 25.217 1.00 15.25 510 ALA B N 1
ATOM 11321 C CA . ALA B 2 510 ? 3.318 9.967 24.291 1.00 15.83 510 ALA B CA 1
ATOM 11322 C C . ALA B 2 510 ? 4.250 10.489 23.212 1.00 15.91 510 ALA B C 1
ATOM 11323 O O . ALA B 2 510 ? 3.799 10.775 22.098 1.00 18.77 510 ALA B O 1
ATOM 11330 N N . ASN B 2 511 ? 5.543 10.598 23.499 1.00 16.66 511 ASN B N 1
ATOM 11331 C CA . ASN B 2 511 ? 6.474 11.245 22.588 1.00 16.43 511 ASN B CA 1
ATOM 11332 C C . ASN B 2 511 ? 7.407 10.274 21.897 1.00 15.57 511 ASN B C 1
ATOM 11333 O O . ASN B 2 511 ? 8.396 10.701 21.287 1.00 16.94 511 ASN B O 1
ATOM 11344 N N . TRP B 2 512 ? 7.111 8.978 21.943 1.00 15.70 512 TRP B N 1
ATOM 11345 C CA . TRP B 2 512 ? 7.879 7.994 21.188 1.00 15.18 512 TRP B CA 1
ATOM 11346 C C . TRP B 2 512 ? 9.348 8.032 21.609 1.00 15.03 512 TRP B C 1
ATOM 11347 O O . TRP B 2 512 ? 10.259 7.917 20.787 1.00 17.10 512 TRP B O 1
ATOM 11368 N N . LYS B 2 513 ? 9.561 8.183 22.908 1.00 14.84 513 LYS B N 1
ATOM 11369 C CA . LYS B 2 513 ? 10.865 8.066 23.544 1.00 15.52 513 LYS B CA 1
ATOM 11370 C C . LYS B 2 513 ? 10.838 6.898 24.522 1.00 15.06 513 LYS B C 1
ATOM 11371 O O . LYS B 2 513 ? 9.774 6.419 24.916 1.00 15.47 513 LYS B O 1
ATOM 11390 N N . PHE B 2 514 ? 12.030 6.438 24.907 1.00 15.44 514 PHE B N 1
ATOM 11391 C CA . PHE B 2 514 ? 12.168 5.192 25.649 1.00 15.42 514 PHE B CA 1
ATOM 11392 C C . PHE B 2 514 ? 13.294 5.342 26.647 1.00 16.17 514 PHE B C 1
ATOM 11393 O O . PHE B 2 514 ? 14.139 6.239 26.524 1.00 18.65 514 PHE B O 1
ATOM 11410 N N . LYS B 2 515 ? 13.297 4.482 27.623 1.00 14.52 515 LYS B N 1
ATOM 11411 C CA . LYS B 2 515 ? 14.379 4.387 28.576 1.00 15.01 515 LYS B CA 1
ATOM 11412 C C . LYS B 2 515 ? 15.228 3.151 28.283 1.00 15.25 515 LYS B C 1
ATOM 11413 O O . LYS B 2 515 ? 14.752 2.174 27.687 1.00 15.19 515 LYS B O 1
ATOM 11432 N N . PRO B 2 516 ? 16.501 3.156 28.674 1.00 15.87 516 PRO B N 1
ATOM 11433 C CA . PRO B 2 516 ? 17.381 2.034 28.316 1.00 15.74 516 PRO B CA 1
ATOM 11434 C C . PRO B 2 516 ? 16.977 0.747 29.009 1.00 16.27 516 PRO B C 1
ATOM 11435 O O . PRO B 2 516 ? 16.612 0.746 30.184 1.00 16.73 516 PRO B O 1
ATOM 11446 N N . PHE B 2 517 ? 17.078 -0.360 28.267 1.00 16.44 517 PHE B N 1
ATOM 11447 C CA . PHE B 2 517 ? 16.951 -1.680 28.863 1.00 16.48 517 PHE B CA 1
ATOM 11448 C C . PHE B 2 517 ? 18.211 -1.957 29.655 1.00 19.53 517 PHE B C 1
ATOM 11449 O O . PHE B 2 517 ? 19.315 -1.819 29.132 1.00 23.88 517 PHE B O 1
ATOM 11466 N N . LEU B 2 518 ? 18.042 -2.290 30.923 1.00 20.17 518 LEU B N 1
ATOM 11467 C CA . LEU B 2 518 ? 19.128 -2.473 31.870 1.00 23.27 518 LEU B CA 1
ATOM 11468 C C . LEU B 2 518 ? 19.319 -3.961 32.112 1.00 22.94 518 LEU B C 1
ATOM 11469 O O . LEU B 2 518 ? 18.341 -4.709 32.244 1.00 23.82 518 LEU B O 1
ATOM 11485 N N . PHE B 2 519 ? 20.572 -4.409 32.118 1.00 21.44 519 PHE B N 1
ATOM 11486 C CA . PHE B 2 519 ? 20.829 -5.828 32.349 1.00 21.43 519 PHE B CA 1
ATOM 11487 C C . PHE B 2 519 ? 22.077 -6.043 33.200 1.00 23.34 519 PHE B C 1
ATOM 11488 O O . PHE B 2 519 ? 22.019 -6.741 34.215 1.00 23.68 519 PHE B O 1
ATOM 11505 N N . ASP B 2 520 ? 23.188 -5.450 32.781 1.00 21.20 520 ASP B N 1
ATOM 11506 C CA . ASP B 2 520 ? 24.447 -5.476 33.516 1.00 23.67 520 ASP B CA 1
ATOM 11507 C C . ASP B 2 520 ? 24.304 -4.676 34.805 1.00 20.91 520 ASP B C 1
ATOM 11508 O O . ASP B 2 520 ? 23.832 -3.537 34.795 1.00 22.89 520 ASP B O 1
ATOM 11517 N N . LYS B 2 521 ? 24.769 -5.247 35.920 1.00 23.34 521 LYS B N 1
ATOM 11518 C CA . LYS B 2 521 ? 24.588 -4.579 37.207 1.00 23.31 521 LYS B CA 1
ATOM 11519 C C . LYS B 2 521 ? 25.294 -3.226 37.260 1.00 23.31 521 LYS B C 1
ATOM 11520 O O . LYS B 2 521 ? 24.810 -2.297 37.925 1.00 23.65 521 LYS B O 1
ATOM 11539 N N . LYS B 2 522 ? 26.416 -3.075 36.560 1.00 23.96 522 LYS B N 1
ATOM 11540 C CA . LYS B 2 522 ? 27.070 -1.772 36.572 1.00 23.85 522 LYS B CA 1
ATOM 11541 C C . LYS B 2 522 ? 26.184 -0.700 35.949 1.00 24.59 522 LYS B C 1
ATOM 11542 O O . LYS B 2 522 ? 26.234 0.465 36.364 1.00 27.96 522 LYS B O 1
ATOM 11561 N N . ASP B 2 523 ? 25.380 -1.076 34.949 1.00 23.59 523 ASP B N 1
ATOM 11562 C CA . ASP B 2 523 ? 24.436 -0.136 34.354 1.00 25.08 523 ASP B CA 1
ATOM 11563 C C . ASP B 2 523 ? 23.269 0.136 35.300 1.00 22.67 523 ASP B C 1
ATOM 11564 O O . ASP B 2 523 ? 22.855 1.291 35.475 1.00 25.46 523 ASP B O 1
ATOM 11573 N N . VAL B 2 524 ? 22.753 -0.913 35.939 1.00 21.97 524 VAL B N 1
ATOM 11574 C CA . VAL B 2 524 ? 21.629 -0.763 36.860 1.00 21.63 524 VAL B CA 1
ATOM 11575 C C . VAL B 2 524 ? 21.962 0.249 37.952 1.00 21.65 524 VAL B C 1
ATOM 11576 O O . VAL B 2 524 ? 21.131 1.092 38.316 1.00 25.09 524 VAL B O 1
ATOM 11589 N N . LYS B 2 525 ? 23.193 0.196 38.477 1.00 23.72 525 LYS B N 1
ATOM 11590 C CA . LYS B 2 525 ? 23.584 1.049 39.598 1.00 23.11 525 LYS B CA 1
ATOM 11591 C C . LYS B 2 525 ? 23.601 2.530 39.248 1.00 25.05 525 LYS B C 1
ATOM 11592 O O . LYS B 2 525 ? 23.459 3.365 40.150 1.00 29.09 525 LYS B O 1
ATOM 11611 N N . ARG B 2 526 ? 23.774 2.873 37.974 1.00 25.98 526 ARG B N 1
ATOM 11612 C CA . ARG B 2 526 ? 23.860 4.260 37.539 1.00 29.57 526 ARG B CA 1
ATOM 11613 C C . ARG B 2 526 ? 22.583 4.729 36.863 1.00 33.48 526 ARG B C 1
ATOM 11614 O O . ARG B 2 526 ? 22.535 5.857 36.366 1.00 31.98 526 ARG B O 1
ATOM 11635 N N . ALA B 2 527 ? 21.553 3.893 36.840 1.00 29.13 527 ALA B N 1
ATOM 11636 C CA . ALA B 2 527 ? 20.351 4.158 36.066 1.00 38.50 527 ALA B CA 1
ATOM 11637 C C . ALA B 2 527 ? 19.283 4.905 36.853 1.00 39.72 527 ALA B C 1
ATOM 11638 O O . ALA B 2 527 ? 18.308 5.376 36.259 1.00 50.56 527 ALA B O 1
#